Protein AF-A0A2S9ZVZ8-F1 (afdb_monomer)

Nearest PDB structures (foldseek):
  7odn-assembly1_B  TM=7.805E-01  e=6.542E-06  Bos taurus
  5s52-assembly1_D  TM=6.678E-01  e=4.254E-06  Bos taurus
  2bto-assembly1_A  TM=7.951E-01  e=3.894E-05  Prosthecobacter dejongeii
  5itz-assembly1_B  TM=7.630E-01  e=1.253E-04  Bos taurus
  8va2-assembly1_h  TM=7.580E-01  e=1.147E-03  Homo sapiens

Sequence (437 aa):
MDRHALEAVLVCRADGQDATYDETLDVVLAGPGKTPRQALEAIPASEWSTSASPHAHRTAAHSYRTHAVKGYSPFGSGETGEFATFRQGREVWDEDVELREAVEDDLRLFAERADHSEGFILTSPTSTAFSGLSSSFLTHTVRDDFPKLPVWYTGILTNARGWKRADTAQRSKAQRVLNEALALVEMEEYASIYLPVQPVRGWDEKREEGWRKYLRDDVDRCDSYKTVLTMHLQSAGSELREPNALSEIPTLLNYRTTTRIASLSGVAPLFTEPWLRRRTEEGESEEGWRERVRGLEKGWSAWEEDQEEERDEAVRSQFDTASRPYPTRDTPSSADSTSTNRKLLDEFLRSMSSLCGNRSSDGSRCQTRTLSSPALRYPSSAVCTLRPASRSSSHQHLCRNCRPPLLPPPSSSATTLPRRSGLPQWTSPSSRPVYRS

pLDDT: mean 70.04, std 23.08, range [23.42, 98.12]

Solvent-accessible surface area (backbone atoms only — not comparable to full-atom values): 27114 Å² total; per-residue (Å²): 136,85,75,69,36,40,38,41,31,40,38,25,31,50,85,98,47,90,55,58,50,62,36,39,40,36,41,31,53,16,46,88,96,40,54,55,72,62,38,62,78,69,62,73,71,52,58,72,51,67,81,65,46,95,75,59,60,92,81,67,79,65,55,75,46,77,46,53,47,74,87,33,39,61,62,87,68,84,60,85,55,44,42,48,41,27,65,58,16,33,49,50,54,73,68,37,56,68,61,44,52,55,52,52,52,52,51,50,53,50,54,73,71,30,79,36,76,57,24,36,46,34,37,31,34,18,27,28,7,50,21,18,29,50,46,44,45,44,56,69,45,48,42,65,78,42,68,82,50,33,31,41,33,37,32,38,39,67,56,89,82,48,70,79,54,95,78,67,52,70,64,63,54,53,47,24,50,49,17,35,52,54,31,51,56,53,38,46,73,72,30,52,31,25,33,69,43,71,63,81,80,44,88,44,87,85,56,84,53,86,66,56,67,33,52,65,91,87,55,56,68,69,58,52,50,48,53,54,49,35,53,50,46,34,60,51,43,55,58,47,52,39,84,65,28,52,55,48,50,47,49,69,77,27,72,80,73,79,57,34,71,50,81,90,82,83,84,79,93,58,71,45,50,74,78,57,42,52,49,70,75,69,68,53,51,73,65,62,51,54,51,48,50,51,48,49,52,50,50,49,54,50,51,49,52,52,56,48,51,52,48,52,49,52,52,51,51,54,52,57,62,71,64,53,75,73,74,82,74,78,80,77,79,92,79,86,92,80,65,73,70,56,56,58,50,52,52,53,54,53,59,61,63,70,75,74,75,89,85,82,90,88,82,90,82,91,80,89,83,83,89,84,89,87,78,97,69,84,79,76,80,85,80,81,81,84,72,94,73,81,90,77,92,76,90,80,83,86,84,84,89,84,85,82,85,87,78,83,82,85,81,88,76,89,78,90,79,82,89,82,88,86,84,80,86,84,82,82,84,85,84,80,88,81,87,79,134

Organism: Rhodotorula toruloides (NCBI:txid5286)

Radius of gyration: 31.48 Å; Cα contacts (8 Å, |Δi|>4): 449; chains: 1; bounding box: 109×93×78 Å

Mean predicted aligned error: 17.09 Å

InterPro domains:
  IPR029209 DML1/Misato, tubulin domain [PF14881] (82-211)
  IPR036525 Tubulin/FtsZ, GTPase domain superfamily [G3DSA:3.40.50.1440] (56-249)
  IPR036525 Tubulin/FtsZ, GTPase domain superfamily [SSF52490] (76-198)
  IPR049942 DML1/Misato [PTHR13391] (59-359)

Secondary structure (DSSP, 8-state):
----EEEEEEEEE-TT-S-EEEEEEEEEEPPTT--HHHHHTT----SS-GGG-TTS-TTS---EEEEEE-S-BPTTS-STTBS--HHHHHHHHHH-HHHHHHHHHHHHHHHHH-SEEEEEEEEEETTSTHHHHHHHHIIIIIHHH-TTS-EEEEEE---SSS---TT--HHHHHHHHHHHHHHHHHHHHH-SEEEEEPPPS---TTS--TTGGGS-TTS-HHHHHHHHHHHHHHHHHHHHTSTTHHHHHHHHHTTTSS--B-----------HHHHHHHHHS---HHHHHHHHHHHHHHHHHHHHHHHHHHHHHHHHHHHHHTS-------------SSHHHHHHHHHHHHHHTSS--------------------------------PPP-----------PPPPPPPPPP---PPPP---PPPPPPPP-------

Structure (mmCIF, N/CA/C/O backbone):
data_AF-A0A2S9ZVZ8-F1
#
_entry.id   AF-A0A2S9ZVZ8-F1
#
loop_
_atom_site.group_PDB
_atom_site.id
_atom_site.type_symbol
_atom_site.label_atom_id
_atom_site.label_alt_id
_atom_site.label_comp_id
_atom_site.label_asym_id
_atom_site.label_entity_id
_atom_site.label_seq_id
_atom_site.pdbx_PDB_ins_code
_atom_site.Cartn_x
_atom_site.Cartn_y
_atom_site.Cartn_z
_atom_site.occupancy
_atom_site.B_iso_or_equiv
_atom_site.auth_seq_id
_atom_site.auth_comp_id
_atom_site.auth_asym_id
_atom_site.auth_atom_id
_atom_site.pdbx_PDB_model_num
ATOM 1 N N . MET A 1 1 ? 3.864 3.530 -14.533 1.00 44.31 1 MET A N 1
ATOM 2 C CA . MET A 1 1 ? 4.335 4.352 -13.388 1.00 44.31 1 MET A CA 1
ATOM 3 C C . MET A 1 1 ? 4.565 3.474 -12.169 1.00 44.31 1 MET A C 1
ATOM 5 O O . MET A 1 1 ? 3.822 2.514 -12.012 1.00 44.31 1 MET A O 1
ATOM 9 N N . ASP A 1 2 ? 5.595 3.728 -11.365 1.00 61.06 2 ASP A N 1
ATOM 10 C CA . ASP A 1 2 ? 5.759 3.071 -10.061 1.00 61.06 2 ASP A CA 1
ATOM 11 C C . ASP A 1 2 ? 5.053 3.943 -9.022 1.00 61.06 2 ASP A C 1
ATOM 13 O O . ASP A 1 2 ? 5.367 5.126 -8.885 1.00 61.06 2 ASP A O 1
ATOM 17 N N . ARG A 1 3 ? 4.031 3.396 -8.357 1.00 66.88 3 ARG A N 1
ATOM 18 C CA . ARG A 1 3 ? 3.259 4.148 -7.366 1.00 66.88 3 ARG A CA 1
ATOM 19 C C . ARG A 1 3 ? 4.099 4.251 -6.092 1.00 66.88 3 ARG A C 1
ATOM 21 O O . ARG A 1 3 ? 4.237 3.293 -5.338 1.00 66.88 3 ARG A O 1
ATOM 28 N N . HIS A 1 4 ? 4.713 5.411 -5.888 1.00 81.19 4 HIS A N 1
ATOM 29 C CA . HIS A 1 4 ? 5.420 5.767 -4.659 1.00 81.19 4 HIS A CA 1
ATOM 30 C C . HIS A 1 4 ? 4.422 6.377 -3.672 1.00 81.19 4 HIS A C 1
ATOM 32 O O . HIS A 1 4 ? 4.419 7.588 -3.454 1.00 81.19 4 HIS A O 1
ATOM 38 N N . ALA A 1 5 ? 3.527 5.533 -3.159 1.00 90.56 5 ALA A N 1
ATOM 39 C CA . ALA A 1 5 ? 2.471 5.932 -2.243 1.00 90.56 5 ALA A CA 1
ATOM 40 C C . ALA A 1 5 ? 2.221 4.852 -1.191 1.00 90.56 5 ALA A C 1
ATOM 42 O O . ALA A 1 5 ? 2.370 3.661 -1.473 1.00 90.56 5 ALA A O 1
ATOM 43 N N . LEU A 1 6 ? 1.806 5.283 -0.006 1.00 94.25 6 LEU A N 1
ATOM 44 C CA . LEU A 1 6 ? 1.031 4.462 0.913 1.00 94.25 6 LEU A CA 1
ATOM 45 C C . LEU A 1 6 ? -0.444 4.700 0.599 1.00 94.25 6 LEU A C 1
ATOM 47 O O . LEU A 1 6 ? -0.888 5.840 0.580 1.00 94.25 6 LEU A O 1
ATOM 51 N N . GLU A 1 7 ? -1.180 3.628 0.380 1.00 93.62 7 GLU A N 1
ATOM 52 C CA . GLU A 1 7 ? -2.627 3.638 0.240 1.00 93.62 7 GLU A CA 1
ATOM 53 C C . GLU A 1 7 ? -3.257 2.911 1.427 1.00 93.62 7 GLU A C 1
ATOM 55 O O . GLU A 1 7 ? -2.818 1.818 1.799 1.00 93.62 7 GLU A O 1
ATOM 60 N N . ALA A 1 8 ? -4.304 3.506 1.987 1.00 95.38 8 ALA A N 1
ATOM 61 C CA . ALA A 1 8 ? -5.139 2.939 3.025 1.00 95.38 8 ALA A CA 1
ATOM 62 C C . ALA A 1 8 ? -6.606 2.994 2.591 1.00 95.38 8 ALA A C 1
ATOM 64 O O . ALA A 1 8 ? -7.173 4.069 2.415 1.00 95.38 8 ALA A O 1
ATOM 65 N N . VAL A 1 9 ? -7.225 1.828 2.434 1.00 94.25 9 VAL A N 1
ATOM 66 C CA . VAL A 1 9 ? -8.648 1.697 2.116 1.00 94.25 9 VAL A CA 1
ATOM 67 C C . VAL A 1 9 ? -9.368 1.189 3.357 1.00 94.25 9 VAL A C 1
ATOM 69 O O . VAL A 1 9 ? -9.081 0.086 3.824 1.00 94.25 9 VAL A O 1
ATOM 72 N N . LEU A 1 10 ? -10.286 1.987 3.895 1.00 95.38 10 LEU A N 1
ATOM 73 C CA . LEU A 1 10 ? -11.238 1.547 4.906 1.00 95.38 10 LEU A CA 1
ATOM 74 C C . LEU A 1 10 ? -12.452 0.956 4.185 1.00 95.38 10 LEU A C 1
ATOM 76 O O . LEU A 1 10 ? -13.127 1.653 3.427 1.00 95.38 10 LEU A O 1
ATOM 80 N N . VAL A 1 11 ? -12.709 -0.330 4.417 1.00 94.50 11 VAL A N 1
ATOM 81 C CA . VAL A 1 11 ? -13.893 -1.017 3.895 1.00 94.50 11 VAL A CA 1
ATOM 82 C C . VAL A 1 11 ? -15.011 -0.876 4.920 1.00 94.50 11 VAL A C 1
ATOM 84 O O . VAL A 1 11 ? -14.856 -1.255 6.085 1.00 94.50 11 VAL A O 1
ATOM 87 N N . CYS A 1 12 ? -16.130 -0.319 4.476 1.00 93.94 12 CYS A N 1
ATOM 88 C CA . CYS A 1 12 ? -17.293 -0.003 5.290 1.00 93.94 12 CYS A CA 1
ATOM 89 C C . CYS A 1 12 ? -18.538 -0.702 4.754 1.00 93.94 12 CYS A C 1
ATOM 91 O O . CYS A 1 12 ? -18.609 -1.097 3.589 1.00 93.94 12 CYS A O 1
ATOM 93 N N . ARG A 1 13 ? -19.553 -0.803 5.604 1.00 90.94 13 ARG A N 1
ATOM 94 C CA . ARG A 1 13 ? -20.874 -1.319 5.264 1.00 90.94 13 ARG A CA 1
ATOM 95 C C . ARG A 1 13 ? -21.941 -0.364 5.780 1.00 90.94 13 ARG A C 1
ATOM 97 O O . ARG A 1 13 ? -21.812 0.171 6.880 1.00 90.94 13 ARG A O 1
ATOM 104 N N . ALA A 1 14 ? -22.963 -0.146 4.959 1.00 87.62 14 ALA A N 1
ATOM 105 C CA . ALA A 1 14 ? -24.123 0.654 5.331 1.00 87.62 14 ALA A CA 1
ATOM 106 C C . ALA A 1 14 ? -25.116 -0.198 6.131 1.00 87.62 14 ALA A C 1
ATOM 108 O O . ALA A 1 14 ? -25.304 -1.385 5.838 1.00 87.62 14 ALA A O 1
ATOM 109 N N . ASP A 1 15 ? -25.777 0.402 7.119 1.00 84.94 15 ASP A N 1
ATOM 110 C CA . ASP A 1 15 ? -26.750 -0.317 7.939 1.00 84.94 15 ASP A CA 1
ATOM 111 C C . ASP A 1 15 ? -27.892 -0.907 7.093 1.00 84.94 15 ASP A C 1
ATOM 113 O O . ASP A 1 15 ? -28.582 -0.222 6.335 1.00 84.94 15 ASP A O 1
ATOM 117 N N . GLY A 1 16 ? -28.109 -2.218 7.237 1.00 83.06 16 GLY A N 1
ATOM 118 C CA . GLY A 1 16 ? -29.187 -2.937 6.553 1.00 83.06 16 GLY A CA 1
ATOM 119 C C . GLY A 1 16 ? -28.969 -3.177 5.055 1.00 83.06 16 GLY A C 1
ATOM 120 O O . GLY A 1 16 ? -29.894 -3.651 4.396 1.00 83.06 16 GLY A O 1
ATOM 121 N N . GLN A 1 17 ? -27.779 -2.888 4.519 1.00 78.44 17 GLN A N 1
ATOM 122 C CA . GLN A 1 17 ? -27.396 -3.255 3.157 1.00 78.44 17 GLN A 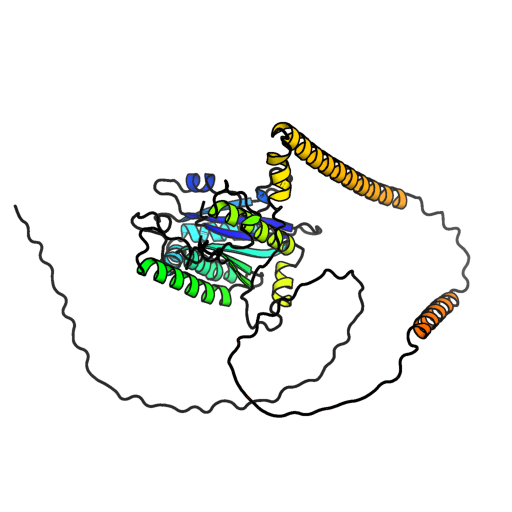CA 1
ATOM 123 C C . GLN A 1 17 ? -26.276 -4.299 3.166 1.00 78.44 17 GLN A C 1
ATOM 125 O O . GLN A 1 17 ? -25.327 -4.214 3.942 1.00 78.44 17 GLN A O 1
ATOM 130 N N . ASP A 1 18 ? -26.362 -5.259 2.246 1.00 80.38 18 ASP A N 1
ATOM 131 C CA . ASP A 1 18 ? -25.275 -6.212 1.976 1.00 80.38 18 ASP A CA 1
ATOM 132 C C . ASP A 1 18 ? -24.153 -5.581 1.127 1.00 80.38 18 ASP A C 1
ATOM 134 O O . ASP A 1 18 ? -23.151 -6.226 0.832 1.00 80.38 18 ASP A O 1
ATOM 138 N N . ALA A 1 19 ? -24.309 -4.315 0.728 1.00 84.69 19 ALA A N 1
ATOM 139 C CA . ALA A 1 19 ? -23.331 -3.588 -0.062 1.00 84.69 19 ALA A CA 1
ATOM 140 C C . ALA A 1 19 ? -22.245 -2.967 0.827 1.00 84.69 19 ALA A C 1
ATOM 142 O O . ALA A 1 19 ? -22.531 -2.243 1.785 1.00 84.69 19 ALA A O 1
ATOM 143 N N . THR A 1 20 ? -20.988 -3.204 0.461 1.00 87.88 20 THR A N 1
ATOM 144 C CA . THR A 1 20 ? -19.834 -2.504 1.027 1.00 87.88 20 THR A CA 1
ATOM 145 C C . THR A 1 20 ? -19.470 -1.280 0.199 1.00 87.88 20 THR A C 1
ATOM 147 O O . THR A 1 20 ? -19.613 -1.283 -1.026 1.00 87.88 20 THR A O 1
ATOM 150 N N . TYR A 1 21 ? -18.928 -0.261 0.853 1.00 89.81 21 TYR A N 1
ATOM 151 C CA . TYR A 1 21 ? -18.321 0.892 0.199 1.00 89.81 21 TYR A CA 1
ATOM 152 C C . TYR A 1 21 ? -16.939 1.173 0.780 1.00 89.81 21 TYR A C 1
ATOM 154 O O . TYR A 1 21 ? -16.620 0.782 1.901 1.00 89.81 21 TYR A O 1
ATOM 162 N N . ASP A 1 22 ? -16.130 1.875 -0.006 1.00 90.62 22 ASP A N 1
ATOM 163 C CA . ASP A 1 22 ? -14.736 2.142 0.319 1.00 90.62 22 ASP A CA 1
ATOM 164 C C . ASP A 1 22 ? -14.524 3.632 0.590 1.00 90.62 22 ASP A C 1
ATOM 166 O O . ASP A 1 22 ? -14.967 4.479 -0.196 1.00 90.62 22 ASP A O 1
ATOM 170 N N . GLU A 1 23 ? -13.761 3.926 1.642 1.00 91.62 23 GLU A N 1
ATOM 171 C CA . GLU A 1 23 ? -13.153 5.233 1.891 1.00 91.62 23 GLU A CA 1
ATOM 172 C C . GLU A 1 23 ? -11.637 5.100 1.724 1.00 91.62 23 GLU A C 1
ATOM 174 O O . GLU A 1 23 ? -11.010 4.212 2.302 1.00 91.62 23 GLU A O 1
ATOM 179 N N . THR A 1 24 ? -11.032 5.928 0.870 1.00 91.44 24 THR A N 1
ATOM 180 C CA . THR A 1 24 ? -9.631 5.749 0.453 1.00 91.44 24 THR A CA 1
ATOM 181 C C . THR A 1 24 ? -8.791 6.956 0.848 1.00 91.44 24 THR A C 1
ATOM 183 O O . THR A 1 24 ? -9.102 8.090 0.482 1.00 91.44 24 THR A O 1
ATOM 186 N N . LEU A 1 25 ? -7.696 6.697 1.561 1.00 92.88 25 LEU A N 1
ATOM 187 C CA . LEU A 1 25 ? -6.676 7.668 1.930 1.00 92.88 25 LEU A CA 1
ATOM 188 C C . LEU A 1 25 ? -5.341 7.294 1.290 1.00 92.88 25 LEU A C 1
ATOM 190 O O . LEU A 1 25 ? -4.833 6.193 1.483 1.00 92.88 25 LEU A O 1
ATOM 194 N N . ASP A 1 26 ? -4.737 8.246 0.591 1.00 92.25 26 ASP A N 1
ATOM 195 C CA . ASP A 1 26 ? -3.416 8.099 -0.009 1.00 92.25 26 ASP A CA 1
ATOM 196 C C . ASP A 1 26 ? -2.407 9.054 0.641 1.00 92.25 26 ASP A C 1
ATOM 198 O O . ASP A 1 26 ? -2.685 10.230 0.861 1.00 92.25 26 ASP A O 1
ATOM 202 N N . VAL A 1 27 ? -1.191 8.576 0.883 1.00 91.94 27 VAL A N 1
ATOM 203 C CA . VAL A 1 27 ? -0.029 9.389 1.255 1.00 91.94 27 VAL A CA 1
ATOM 204 C C . VAL A 1 27 ? 1.021 9.241 0.160 1.00 91.94 27 VAL A C 1
ATOM 206 O O . VAL A 1 27 ? 1.599 8.169 -0.027 1.00 91.94 27 VAL A O 1
ATOM 209 N N . VAL A 1 28 ? 1.277 10.318 -0.580 1.00 91.12 28 VAL A N 1
ATOM 210 C CA . VAL A 1 28 ? 2.176 10.344 -1.746 1.00 91.12 28 VAL A CA 1
ATOM 211 C C . VAL A 1 28 ? 3.381 11.248 -1.523 1.00 91.12 28 VAL A C 1
ATOM 213 O O . VAL A 1 28 ? 3.389 12.077 -0.622 1.00 91.12 28 VAL A O 1
ATOM 216 N N . LEU A 1 29 ? 4.415 11.140 -2.357 1.00 87.00 29 LEU A N 1
ATOM 217 C CA . LEU A 1 29 ? 5.485 12.144 -2.372 1.00 87.00 29 LEU A CA 1
ATOM 218 C C . LEU A 1 29 ? 5.015 13.421 -3.079 1.00 87.00 29 LEU A C 1
ATOM 220 O O . LEU A 1 29 ? 4.495 13.360 -4.196 1.00 87.00 29 LEU A O 1
ATOM 224 N N . ALA A 1 30 ? 5.265 14.586 -2.479 1.00 82.19 30 ALA A N 1
ATOM 225 C CA . ALA A 1 30 ? 5.163 15.851 -3.194 1.00 82.19 30 ALA A CA 1
ATOM 226 C C . ALA A 1 30 ? 6.268 15.894 -4.262 1.00 82.19 30 ALA A C 1
ATOM 228 O O . ALA A 1 30 ? 7.454 15.853 -3.937 1.00 82.19 30 ALA A O 1
ATOM 229 N N . GLY A 1 31 ? 5.899 15.944 -5.545 1.00 71.12 31 GLY A N 1
ATOM 230 C CA . GLY A 1 31 ? 6.890 16.037 -6.621 1.00 71.12 31 GLY A CA 1
ATOM 231 C C . GLY A 1 31 ? 7.805 17.266 -6.459 1.00 71.12 31 GLY A C 1
ATOM 232 O O . GLY A 1 31 ? 7.378 18.272 -5.888 1.00 71.12 31 GLY A O 1
ATOM 233 N N . PRO A 1 32 ? 9.046 17.232 -6.975 1.00 62.44 32 PRO A N 1
ATOM 234 C CA . PRO A 1 32 ? 9.976 18.351 -6.846 1.00 62.44 32 PRO A CA 1
ATOM 235 C C . PRO A 1 32 ? 9.372 19.625 -7.454 1.00 62.44 32 PRO A C 1
ATOM 237 O O . PRO A 1 32 ? 8.936 19.637 -8.605 1.00 62.44 32 PRO A O 1
ATOM 240 N N . GLY A 1 33 ? 9.291 20.690 -6.650 1.00 61.44 33 GLY A N 1
ATOM 241 C CA . GLY A 1 33 ? 8.695 21.973 -7.044 1.00 61.44 33 GLY A CA 1
ATOM 242 C C . GLY A 1 33 ? 7.171 21.965 -7.216 1.00 61.44 33 GLY A C 1
ATOM 243 O O . GLY A 1 33 ? 6.599 23.002 -7.552 1.00 61.44 33 GLY A O 1
ATOM 244 N N . LYS A 1 34 ? 6.499 20.833 -6.976 1.00 64.19 34 LYS A N 1
ATOM 245 C CA . LYS A 1 34 ? 5.042 20.739 -7.028 1.00 64.19 34 LYS A CA 1
ATOM 246 C C . LYS A 1 34 ? 4.456 21.079 -5.671 1.00 64.19 34 LYS A C 1
ATOM 248 O O . LYS A 1 34 ? 4.911 20.600 -4.633 1.00 64.19 34 LYS A O 1
ATOM 253 N N . THR A 1 35 ? 3.405 21.891 -5.679 1.00 64.25 35 THR A N 1
ATOM 254 C CA . THR A 1 35 ? 2.584 22.038 -4.475 1.00 64.25 35 THR A CA 1
ATOM 255 C C . THR A 1 35 ? 1.896 20.700 -4.178 1.00 64.25 35 THR A C 1
ATOM 257 O O . THR A 1 35 ? 1.621 19.953 -5.120 1.00 64.25 35 THR A O 1
ATOM 260 N N . PRO A 1 36 ? 1.575 20.387 -2.908 1.00 62.94 36 PRO A N 1
ATOM 261 C CA . PRO A 1 36 ? 0.840 19.176 -2.543 1.00 62.94 36 PRO A CA 1
ATOM 262 C C . PRO A 1 36 ? -0.361 18.908 -3.457 1.00 62.94 36 PRO A C 1
ATOM 264 O O . PRO A 1 36 ? -0.508 17.798 -3.949 1.00 62.94 36 PRO A O 1
ATOM 267 N N . ARG A 1 37 ? -1.122 19.957 -3.811 1.00 60.56 37 ARG A N 1
ATOM 268 C CA . ARG A 1 37 ? -2.266 19.895 -4.740 1.00 60.56 37 ARG A CA 1
ATOM 269 C C . ARG A 1 37 ? -1.926 19.330 -6.124 1.00 60.56 37 ARG A C 1
ATOM 271 O O . ARG A 1 37 ? -2.695 18.545 -6.655 1.00 60.56 37 ARG A O 1
ATOM 278 N N . GLN A 1 38 ? -0.775 19.683 -6.694 1.00 56.94 38 GLN A N 1
ATOM 279 C CA . GLN A 1 38 ? -0.351 19.205 -8.018 1.00 56.94 38 GLN A CA 1
ATOM 280 C C . GLN A 1 38 ? 0.151 17.755 -8.007 1.00 56.94 38 GLN A C 1
ATOM 282 O O . GLN A 1 38 ? 0.214 17.119 -9.058 1.00 56.94 38 GLN A O 1
ATOM 287 N N . ALA A 1 39 ? 0.558 17.233 -6.846 1.00 58.62 39 ALA A N 1
ATOM 288 C CA . ALA A 1 39 ? 0.868 15.814 -6.701 1.00 58.62 39 ALA A CA 1
ATOM 289 C C . ALA A 1 39 ? -0.415 14.961 -6.707 1.00 58.62 39 ALA A C 1
ATOM 291 O O . ALA A 1 39 ? -0.381 13.844 -7.214 1.00 58.62 39 ALA A O 1
ATOM 292 N N . LEU A 1 40 ? -1.539 15.517 -6.228 1.00 57.47 40 LEU A N 1
ATOM 293 C CA . LEU A 1 40 ? -2.836 14.831 -6.158 1.00 57.47 40 LEU A CA 1
ATOM 294 C C . LEU A 1 40 ? -3.436 14.549 -7.541 1.00 57.47 40 LEU A C 1
ATOM 296 O O . LEU A 1 40 ? -4.011 13.492 -7.761 1.00 57.47 40 LEU A O 1
ATOM 300 N N . GLU A 1 41 ? -3.263 15.464 -8.495 1.00 52.50 41 GLU A N 1
ATOM 301 C CA . GLU A 1 41 ? -3.850 15.350 -9.842 1.00 52.50 41 GLU A CA 1
ATOM 302 C C . GLU A 1 41 ? -3.195 14.264 -10.719 1.00 52.50 41 GLU A C 1
ATOM 304 O O . GLU A 1 41 ? -3.705 13.943 -11.790 1.00 52.50 41 GLU A O 1
ATOM 309 N N . ALA A 1 42 ? -2.057 13.703 -10.296 1.00 52.03 42 ALA A N 1
ATOM 310 C CA . ALA A 1 42 ? -1.253 12.779 -11.101 1.00 52.03 42 ALA A CA 1
ATOM 311 C C . ALA A 1 42 ? -1.360 11.307 -10.670 1.00 52.03 42 ALA A C 1
ATOM 313 O O . ALA A 1 42 ? -0.650 10.463 -11.225 1.00 52.03 42 ALA A O 1
ATOM 314 N N . ILE A 1 43 ? -2.190 10.987 -9.674 1.00 54.59 43 ILE A N 1
ATOM 315 C CA . ILE A 1 43 ? -2.277 9.630 -9.133 1.00 54.59 43 ILE A CA 1
ATOM 316 C C . ILE A 1 43 ? -3.252 8.831 -10.004 1.00 54.59 43 ILE A C 1
ATOM 318 O O . ILE A 1 43 ? -4.426 9.194 -10.091 1.00 54.59 43 ILE A O 1
ATOM 322 N N . PRO A 1 44 ? -2.795 7.770 -10.695 1.00 56.44 44 PRO A N 1
ATOM 323 C CA . PRO A 1 44 ? -3.711 6.889 -11.398 1.00 56.44 44 PRO A CA 1
ATOM 324 C C . PRO A 1 44 ? -4.657 6.228 -10.394 1.00 56.44 44 PRO A C 1
ATOM 326 O O . PRO A 1 44 ? -4.284 5.997 -9.244 1.00 56.44 44 PRO A O 1
ATOM 329 N N . ALA A 1 45 ? -5.855 5.895 -10.871 1.00 56.72 45 ALA A N 1
ATOM 330 C CA . ALA A 1 45 ? -6.811 5.041 -10.184 1.00 56.72 45 ALA A CA 1
ATOM 331 C C . ALA A 1 45 ? -6.119 3.927 -9.391 1.00 56.72 45 ALA A C 1
ATOM 333 O O . ALA A 1 45 ? -5.268 3.211 -9.927 1.00 56.72 45 ALA A O 1
ATOM 334 N N . SER A 1 46 ? -6.479 3.802 -8.118 1.00 63.28 46 SER A N 1
ATOM 335 C CA . SER A 1 46 ? -5.957 2.742 -7.270 1.00 63.28 46 SER A CA 1
ATOM 336 C C . SER A 1 46 ? -6.257 1.360 -7.851 1.00 63.28 46 SER A C 1
ATOM 338 O O . SER A 1 46 ? -7.324 1.117 -8.409 1.00 63.28 46 SER A O 1
ATOM 340 N N . GLU A 1 47 ? -5.309 0.439 -7.680 1.00 63.03 47 GLU A N 1
ATOM 341 C CA . GLU A 1 47 ? -5.483 -0.965 -8.060 1.00 63.03 47 GLU A CA 1
ATOM 342 C C . GLU A 1 47 ? -6.520 -1.670 -7.180 1.00 63.03 47 GLU A C 1
ATOM 344 O O . GLU A 1 47 ? -7.082 -2.679 -7.587 1.00 63.03 47 GLU A O 1
ATOM 349 N N . TRP A 1 48 ? -6.798 -1.138 -5.991 1.00 62.34 48 TRP A N 1
ATOM 350 C CA . TRP A 1 48 ? -7.833 -1.650 -5.105 1.00 62.34 48 TRP A CA 1
ATOM 351 C C . TRP A 1 48 ? -9.146 -0.909 -5.280 1.00 62.34 48 TRP A C 1
ATOM 353 O O . TRP A 1 48 ? -10.192 -1.539 -5.189 1.00 62.34 48 TRP A O 1
ATOM 363 N N . SER A 1 49 ? -9.121 0.400 -5.517 1.00 59.62 49 SER A N 1
ATOM 364 C CA . SER A 1 49 ? -10.327 1.217 -5.449 1.00 59.62 49 SER A CA 1
ATOM 365 C C . SER A 1 49 ? -11.230 1.013 -6.667 1.00 59.62 49 SER A C 1
ATOM 367 O O . SER A 1 49 ? -10.840 1.248 -7.811 1.00 59.62 49 SER A O 1
ATOM 369 N N . THR A 1 50 ? -12.484 0.645 -6.414 1.00 54.62 50 THR A N 1
ATOM 370 C CA . THR A 1 50 ? -13.558 0.632 -7.422 1.00 54.62 50 THR A CA 1
ATOM 371 C C . THR A 1 50 ? -14.006 2.047 -7.811 1.00 54.62 50 THR A C 1
ATOM 373 O O . THR A 1 50 ? -14.707 2.214 -8.810 1.00 54.62 50 THR A O 1
ATOM 376 N N . SER A 1 51 ? -13.552 3.075 -7.078 1.00 47.03 51 SER A N 1
ATOM 377 C CA . SER A 1 51 ? -13.918 4.489 -7.273 1.00 47.03 51 SER A CA 1
ATOM 378 C C . SER A 1 51 ? -13.538 5.061 -8.641 1.00 47.03 51 SER A C 1
ATOM 380 O O . SER A 1 51 ? -14.097 6.068 -9.067 1.00 47.03 51 SER A O 1
ATOM 382 N N . ALA A 1 52 ? -12.613 4.419 -9.356 1.00 45.81 52 ALA A N 1
ATOM 383 C CA . ALA A 1 52 ? -12.225 4.835 -10.696 1.00 45.81 52 ALA A CA 1
ATOM 384 C C . ALA A 1 52 ? -13.126 4.285 -11.807 1.00 45.81 52 ALA A C 1
ATOM 386 O O . ALA A 1 52 ? -12.909 4.614 -12.976 1.00 45.81 52 ALA A O 1
ATOM 387 N N . SER A 1 53 ? -14.118 3.451 -11.479 1.00 47.31 53 SER A N 1
ATOM 388 C CA . SER A 1 53 ? -15.084 3.013 -12.477 1.00 47.31 53 SER A CA 1
ATOM 389 C C . SER A 1 53 ? -15.939 4.211 -12.911 1.00 47.31 53 SER A C 1
ATOM 391 O O . SER A 1 53 ? -16.642 4.788 -12.078 1.00 47.31 53 SER A O 1
ATOM 393 N N . PRO A 1 54 ? -15.954 4.587 -14.205 1.00 44.25 54 PRO A N 1
ATOM 394 C CA . PRO A 1 54 ? -16.803 5.666 -14.718 1.00 44.25 54 PRO A CA 1
ATOM 395 C C . PRO A 1 54 ? -18.311 5.370 -14.588 1.00 44.25 54 PRO A C 1
ATOM 397 O O . PRO A 1 54 ? -19.135 6.212 -14.947 1.00 44.25 54 PRO A O 1
ATOM 400 N N . HIS A 1 55 ? -18.680 4.185 -14.092 1.00 41.69 55 HIS A N 1
ATOM 401 C CA . HIS A 1 55 ? -20.054 3.754 -13.833 1.00 41.69 55 HIS A CA 1
ATOM 402 C C . HIS A 1 55 ? -20.378 3.611 -12.341 1.00 41.69 55 HIS A C 1
ATOM 404 O O . HIS A 1 55 ? -21.472 3.165 -12.004 1.00 41.69 55 HIS A O 1
ATOM 410 N N . ALA A 1 56 ? -19.476 4.012 -11.434 1.00 43.72 56 ALA A N 1
ATOM 411 C CA . ALA A 1 56 ? -19.814 4.107 -10.019 1.00 43.72 56 ALA A CA 1
ATOM 412 C C . ALA A 1 56 ? -20.999 5.077 -9.850 1.00 43.72 56 ALA A C 1
ATOM 414 O O . ALA A 1 56 ? -20.943 6.240 -10.262 1.00 43.72 56 ALA A O 1
ATOM 415 N N . HIS A 1 57 ? -22.105 4.566 -9.304 1.00 40.66 57 HIS A N 1
ATOM 416 C CA . HIS A 1 57 ? -23.344 5.313 -9.126 1.00 40.66 57 HIS A CA 1
ATOM 417 C C . HIS A 1 57 ? -23.070 6.639 -8.406 1.00 40.66 57 HIS A C 1
ATOM 419 O O . HIS A 1 57 ? -22.549 6.672 -7.294 1.00 40.66 57 HIS A O 1
ATOM 425 N N . ARG A 1 58 ? -23.490 7.740 -9.037 1.00 41.72 58 ARG A N 1
ATOM 426 C CA . ARG A 1 58 ? -23.277 9.144 -8.630 1.00 41.72 58 ARG A CA 1
ATOM 427 C C . ARG A 1 58 ? -23.795 9.510 -7.225 1.00 41.72 58 ARG A C 1
ATOM 429 O O . ARG A 1 58 ? -23.657 10.655 -6.807 1.00 41.72 58 ARG A O 1
ATOM 436 N N . THR A 1 59 ? -24.441 8.573 -6.539 1.00 45.72 59 THR A N 1
ATOM 437 C CA . THR A 1 59 ? -25.072 8.724 -5.225 1.00 45.72 59 THR A CA 1
ATOM 438 C C . THR A 1 59 ? -24.211 8.215 -4.069 1.00 45.72 59 THR A C 1
ATOM 440 O O . THR A 1 59 ? -24.430 8.660 -2.947 1.00 45.72 59 THR A O 1
ATOM 443 N N . ALA A 1 60 ? -23.217 7.355 -4.315 1.00 50.38 60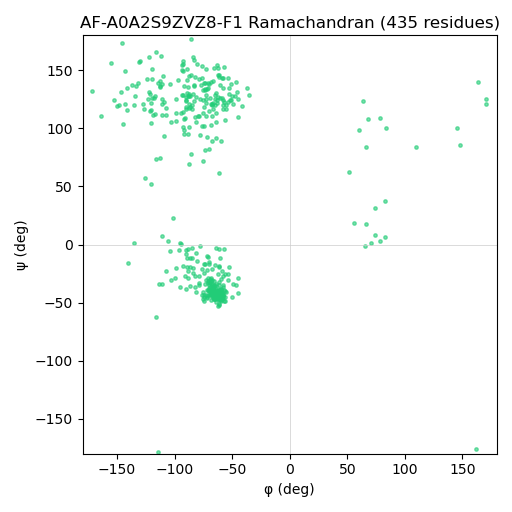 ALA A N 1
ATOM 444 C CA . ALA A 1 60 ? -22.216 6.995 -3.313 1.00 50.38 60 ALA A CA 1
ATOM 445 C C . ALA A 1 60 ? -21.027 7.953 -3.457 1.00 50.38 60 ALA A C 1
ATOM 447 O O . ALA A 1 60 ? -20.163 7.790 -4.317 1.00 50.38 60 ALA A O 1
ATOM 448 N N . ALA A 1 61 ? -21.021 9.022 -2.663 1.00 52.94 61 ALA A N 1
ATOM 449 C CA . ALA A 1 61 ? -19.914 9.966 -2.618 1.00 52.94 61 ALA A CA 1
ATOM 450 C C . ALA A 1 61 ? -18.696 9.301 -1.956 1.00 52.94 61 ALA A C 1
ATOM 452 O O . ALA A 1 61 ? -18.466 9.489 -0.768 1.00 52.94 61 ALA A O 1
ATOM 453 N N . HIS A 1 62 ? -17.931 8.514 -2.718 1.00 63.94 62 HIS A N 1
ATOM 454 C CA . HIS A 1 62 ? -16.642 7.989 -2.270 1.00 63.94 62 HIS A CA 1
ATOM 455 C C . HIS A 1 62 ? -15.750 9.155 -1.845 1.00 63.94 62 HIS A C 1
ATOM 457 O O . HIS A 1 62 ? -15.467 10.048 -2.654 1.00 63.94 62 HIS A O 1
ATOM 463 N N . SER A 1 63 ? -15.319 9.178 -0.584 1.00 76.56 63 SER A N 1
ATOM 464 C CA . SER A 1 63 ? -14.435 10.225 -0.107 1.00 76.56 63 SER A CA 1
ATOM 465 C C . SER A 1 63 ? -12.988 9.768 -0.263 1.00 76.56 63 SER A C 1
ATOM 467 O O . SER A 1 63 ? -12.439 8.950 0.468 1.00 76.56 63 SER A O 1
ATOM 469 N N . TYR A 1 64 ? -12.376 10.281 -1.325 1.00 82.44 64 TYR A N 1
ATOM 470 C CA . TYR A 1 64 ? -10.960 10.109 -1.595 1.00 82.44 64 TYR A CA 1
ATOM 471 C C . TYR A 1 64 ? -10.191 11.260 -0.945 1.00 82.44 64 TYR A C 1
ATOM 473 O O . TYR A 1 64 ? -10.481 12.439 -1.188 1.00 82.44 64 TYR A O 1
ATOM 481 N N . ARG A 1 65 ? -9.221 10.924 -0.095 1.00 88.00 65 ARG A N 1
ATOM 482 C CA . ARG A 1 65 ? -8.330 11.883 0.564 1.00 88.00 65 ARG A CA 1
ATOM 483 C C . ARG A 1 65 ? -6.897 11.597 0.180 1.00 88.00 65 ARG A C 1
ATOM 485 O O . ARG A 1 65 ? -6.488 10.446 0.062 1.00 88.00 65 ARG A O 1
ATOM 492 N N . THR A 1 66 ? -6.116 12.653 -0.002 1.00 88.62 66 THR A N 1
ATOM 493 C CA . THR A 1 66 ? -4.707 12.493 -0.331 1.00 88.62 66 THR A CA 1
ATOM 494 C C . THR A 1 66 ? -3.851 13.516 0.377 1.00 88.62 66 THR A C 1
ATOM 496 O O . THR A 1 66 ? -4.129 14.715 0.348 1.00 88.62 66 THR A O 1
ATOM 499 N N . HIS A 1 67 ? -2.755 13.020 0.929 1.00 91.31 67 HIS A N 1
ATOM 500 C CA . HIS A 1 67 ? -1.750 13.771 1.652 1.00 91.31 67 HIS A CA 1
ATOM 501 C C . HIS A 1 67 ? -0.401 13.635 0.960 1.00 91.31 67 HIS A C 1
ATOM 503 O O . HIS A 1 67 ? -0.123 12.633 0.301 1.00 91.31 67 HIS A O 1
ATOM 509 N N . ALA A 1 68 ? 0.445 14.656 1.084 1.00 90.25 68 ALA A N 1
ATOM 510 C CA . ALA A 1 68 ? 1.736 14.683 0.411 1.00 90.25 68 ALA A CA 1
ATOM 511 C C . ALA A 1 68 ? 2.885 14.859 1.408 1.00 90.25 68 ALA A C 1
ATOM 513 O O . ALA A 1 68 ? 2.937 15.851 2.133 1.00 90.25 68 ALA A O 1
ATOM 514 N N . VAL A 1 69 ? 3.843 13.937 1.370 1.00 91.31 69 VAL A N 1
ATOM 515 C CA . VAL A 1 69 ? 5.120 14.017 2.082 1.00 91.31 69 VAL A CA 1
ATOM 516 C C . VAL A 1 69 ? 6.004 15.052 1.391 1.00 91.31 69 VAL A C 1
ATOM 518 O O . VAL A 1 69 ? 6.302 14.937 0.197 1.00 91.31 69 VAL A O 1
ATOM 521 N N . LYS A 1 70 ? 6.424 16.076 2.135 1.00 90.19 70 LYS A N 1
ATOM 522 C CA . LYS A 1 70 ? 7.215 17.202 1.617 1.00 90.19 70 LYS A CA 1
ATOM 523 C C . LYS A 1 70 ? 8.716 16.905 1.705 1.00 90.19 70 LYS A C 1
ATOM 525 O O . LYS A 1 70 ? 9.171 16.221 2.611 1.00 90.19 70 LYS A O 1
ATOM 530 N N . GLY A 1 71 ? 9.500 17.482 0.794 1.00 87.62 71 GLY A N 1
ATOM 531 C CA . GLY A 1 71 ? 10.963 17.548 0.929 1.00 87.62 71 GLY A CA 1
ATOM 532 C C . GLY A 1 71 ? 11.745 16.309 0.489 1.00 87.62 71 GLY A C 1
ATOM 533 O O . GLY A 1 71 ? 12.963 16.293 0.650 1.00 87.62 71 GLY A O 1
ATOM 534 N N . TYR A 1 72 ? 11.085 15.312 -0.104 1.00 89.56 72 TYR A N 1
ATOM 535 C CA . TYR A 1 72 ? 11.748 14.107 -0.595 1.00 89.56 72 TYR A CA 1
ATOM 536 C C . TYR A 1 72 ? 11.487 13.863 -2.072 1.00 89.56 72 TYR A C 1
ATOM 538 O O . TYR A 1 72 ? 10.379 14.057 -2.572 1.00 89.56 72 TYR A O 1
ATOM 546 N N . SER A 1 73 ? 12.514 13.375 -2.760 1.00 85.94 73 SER A N 1
ATOM 547 C CA . SER A 1 73 ? 12.392 12.915 -4.138 1.00 85.94 73 SER A CA 1
ATOM 548 C C . SER A 1 73 ? 12.098 11.409 -4.191 1.00 85.94 73 SER A C 1
ATOM 550 O O . SER A 1 73 ? 12.439 10.668 -3.256 1.00 85.94 73 SER A O 1
ATOM 552 N N . PRO A 1 74 ? 11.467 10.916 -5.274 1.00 82.69 74 PRO A N 1
ATOM 553 C CA . PRO A 1 74 ? 11.264 9.487 -5.474 1.00 82.69 74 PRO A CA 1
ATOM 554 C C . PRO A 1 74 ? 12.573 8.710 -5.383 1.00 82.69 74 PRO A C 1
ATOM 556 O O . PRO A 1 74 ? 13.623 9.166 -5.838 1.00 82.69 74 PRO A O 1
ATOM 559 N N . PHE A 1 75 ? 12.514 7.512 -4.805 1.00 78.00 75 PHE A N 1
ATOM 560 C CA . PHE A 1 75 ? 13.703 6.683 -4.679 1.00 78.00 75 PHE A CA 1
ATOM 561 C C . PHE A 1 75 ? 14.255 6.305 -6.052 1.00 78.00 75 PHE A C 1
ATOM 563 O O . PHE A 1 75 ? 13.559 5.736 -6.893 1.00 78.00 75 PHE A O 1
ATOM 570 N N . GLY A 1 76 ? 15.537 6.582 -6.260 1.00 72.56 76 GLY A N 1
ATOM 571 C CA . GLY A 1 76 ? 16.155 6.438 -7.559 1.00 72.56 76 GLY A CA 1
ATOM 572 C C . GLY A 1 76 ? 15.768 7.520 -8.567 1.00 72.56 76 GLY A C 1
ATOM 573 O O . GLY A 1 76 ? 15.758 7.248 -9.765 1.00 72.56 76 GLY A O 1
ATOM 574 N N . SER A 1 77 ? 15.502 8.740 -8.115 1.00 73.69 77 SER A N 1
ATOM 575 C CA . SER A 1 77 ? 15.508 9.939 -8.960 1.00 73.69 77 SER A CA 1
ATOM 576 C C . SER A 1 77 ? 16.937 10.377 -9.319 1.00 73.69 77 SER A C 1
ATOM 578 O O . SER A 1 77 ? 17.151 10.975 -10.368 1.00 73.69 77 SER A O 1
ATOM 580 N N . GLY A 1 78 ? 17.940 10.021 -8.502 1.00 71.44 78 GLY A N 1
ATOM 581 C CA . GLY A 1 78 ? 19.298 10.567 -8.602 1.00 71.44 78 GLY A CA 1
ATOM 582 C C . GLY A 1 78 ? 19.440 11.971 -7.999 1.00 71.44 78 GLY A C 1
ATOM 583 O O . GLY A 1 78 ? 20.524 12.550 -8.057 1.00 71.44 78 GLY A O 1
ATOM 584 N N . GLU A 1 79 ? 18.371 12.513 -7.414 1.00 78.75 79 GLU A N 1
ATOM 585 C CA . GLU A 1 79 ? 18.374 13.800 -6.723 1.00 78.75 79 GLU A CA 1
ATOM 586 C C . GLU A 1 79 ? 18.863 13.644 -5.274 1.00 78.75 79 GLU A C 1
ATOM 588 O O . GLU A 1 79 ? 18.865 12.559 -4.691 1.00 78.75 79 GLU A O 1
ATOM 593 N N . THR A 1 80 ? 19.276 14.745 -4.649 1.00 77.50 80 THR A N 1
ATOM 594 C CA . THR A 1 80 ? 19.571 14.750 -3.210 1.00 77.50 80 THR A CA 1
ATOM 595 C C . THR A 1 80 ? 18.281 14.577 -2.407 1.00 77.50 80 THR A C 1
ATOM 597 O O . THR A 1 80 ? 17.276 15.198 -2.741 1.00 77.50 80 THR A O 1
ATOM 600 N N . GLY A 1 81 ? 18.308 13.788 -1.327 1.00 82.56 81 GLY A N 1
ATOM 601 C CA . GLY A 1 81 ? 17.132 13.610 -0.461 1.00 82.56 81 GLY A CA 1
ATOM 602 C C . GLY A 1 81 ? 16.123 12.576 -0.971 1.00 82.56 81 GLY A C 1
ATOM 603 O O . GLY A 1 81 ? 14.919 12.766 -0.833 1.00 82.56 81 GLY A O 1
ATOM 604 N N . GLU A 1 82 ? 16.595 11.480 -1.571 1.00 87.38 82 GLU A N 1
ATOM 605 C CA . GLU A 1 82 ? 15.718 10.374 -1.972 1.00 87.38 82 GLU A CA 1
ATOM 606 C C . GLU A 1 82 ? 14.985 9.761 -0.762 1.00 87.38 82 GLU A C 1
ATOM 608 O O . GLU A 1 82 ? 15.598 9.488 0.278 1.00 87.38 82 GLU A O 1
ATOM 613 N N . PHE A 1 83 ? 13.690 9.463 -0.926 1.00 91.88 83 PHE A N 1
ATOM 614 C CA . PHE A 1 83 ? 12.865 8.783 0.081 1.00 91.88 83 PHE A CA 1
ATOM 615 C C . PHE A 1 83 ? 13.180 7.279 0.146 1.00 91.88 83 PHE A C 1
ATOM 617 O O . PHE A 1 83 ? 12.441 6.414 -0.338 1.00 91.88 83 PHE A O 1
ATOM 624 N N . ALA A 1 84 ? 14.351 6.954 0.690 1.00 89.94 84 ALA A N 1
ATOM 625 C CA . ALA A 1 84 ? 15.044 5.722 0.346 1.00 89.94 84 ALA A CA 1
ATOM 626 C C . ALA A 1 84 ? 15.112 4.680 1.472 1.00 89.94 84 ALA A C 1
ATOM 628 O O . ALA A 1 84 ? 15.144 3.483 1.182 1.00 89.94 84 ALA A O 1
ATOM 629 N N . THR A 1 85 ? 15.210 5.081 2.739 1.00 93.94 85 THR A N 1
ATOM 630 C CA . THR A 1 85 ? 15.470 4.164 3.867 1.00 93.94 85 THR A CA 1
ATOM 631 C C . THR A 1 85 ? 14.258 4.003 4.778 1.00 93.94 85 THR A C 1
ATOM 633 O O . THR A 1 85 ? 13.544 4.964 5.035 1.00 93.94 85 THR A O 1
ATOM 636 N N . PHE A 1 86 ? 14.063 2.803 5.328 1.00 96.75 86 PHE A N 1
ATOM 637 C CA . PHE A 1 86 ? 13.010 2.516 6.309 1.00 96.75 86 PHE A CA 1
ATOM 638 C C . PHE A 1 86 ? 13.013 3.528 7.466 1.00 96.75 86 PHE A C 1
ATOM 640 O O . PHE A 1 86 ? 11.982 4.085 7.823 1.00 96.75 86 PHE A O 1
ATOM 647 N N . ARG A 1 87 ? 14.197 3.842 8.002 1.00 97.50 87 ARG A N 1
ATOM 648 C CA . ARG A 1 87 ? 14.351 4.811 9.092 1.00 97.50 87 ARG A CA 1
ATOM 649 C C . ARG A 1 87 ? 13.825 6.205 8.730 1.00 97.50 87 ARG A C 1
ATOM 651 O O . ARG A 1 87 ? 13.064 6.753 9.514 1.00 97.50 87 ARG A O 1
ATOM 658 N N . GLN A 1 88 ? 14.170 6.729 7.549 1.00 96.62 88 GLN A N 1
ATOM 659 C CA . GLN A 1 88 ? 13.653 8.025 7.083 1.00 96.62 88 GLN A CA 1
ATOM 660 C C . GLN A 1 88 ? 12.124 8.041 7.040 1.00 96.62 88 GLN A C 1
ATOM 662 O O . GLN A 1 88 ? 11.515 9.038 7.392 1.00 96.62 88 GLN A O 1
ATOM 667 N N . GLY A 1 89 ? 11.498 6.937 6.623 1.00 97.12 89 GLY A N 1
ATOM 668 C CA . GLY A 1 89 ? 10.041 6.837 6.592 1.00 97.12 89 GLY A CA 1
ATOM 669 C C . GLY A 1 89 ? 9.392 6.983 7.963 1.00 97.12 89 GLY A C 1
ATOM 670 O O . GLY A 1 89 ? 8.376 7.660 8.078 1.00 97.12 89 GLY A O 1
ATOM 671 N N . ARG A 1 90 ? 9.997 6.378 8.993 1.00 97.75 90 ARG A N 1
ATOM 672 C CA . ARG A 1 90 ? 9.535 6.524 10.381 1.00 97.75 90 ARG A CA 1
ATOM 673 C C . ARG A 1 90 ? 9.759 7.937 10.903 1.00 97.75 90 ARG A C 1
ATOM 675 O O . ARG A 1 90 ? 8.831 8.531 11.426 1.00 97.75 90 ARG A O 1
ATOM 682 N N . GLU A 1 91 ? 10.960 8.480 10.697 1.00 97.38 91 GLU A N 1
ATOM 683 C CA . GLU A 1 91 ? 11.305 9.844 11.120 1.00 97.38 91 GLU A CA 1
ATOM 684 C C . GLU A 1 91 ? 10.356 10.873 10.498 1.00 97.38 91 GLU A C 1
ATOM 686 O O . GLU A 1 91 ? 9.853 11.732 11.206 1.00 97.38 91 GLU A O 1
ATOM 691 N N . VAL A 1 92 ? 10.016 10.737 9.212 1.00 96.50 92 VAL A N 1
ATOM 692 C CA . VAL A 1 92 ? 9.030 11.613 8.560 1.00 96.50 92 VAL A CA 1
ATOM 693 C C .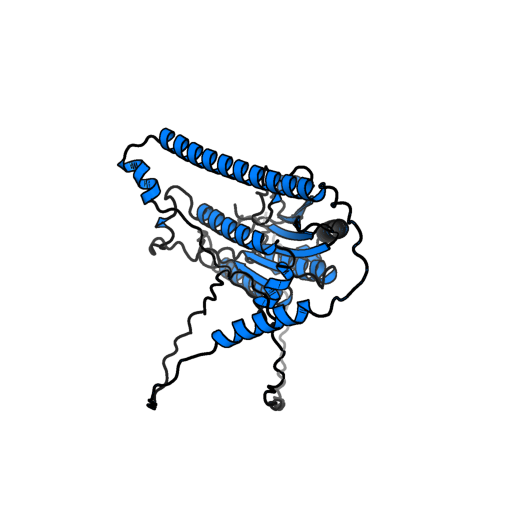 VAL A 1 92 ? 7.663 11.550 9.229 1.00 96.50 92 VAL A C 1
ATOM 695 O O . VAL A 1 92 ? 7.043 12.590 9.410 1.00 96.50 92 VAL A O 1
ATOM 698 N N . TRP A 1 93 ? 7.195 10.358 9.599 1.00 97.19 93 TRP A N 1
ATOM 699 C CA . TRP A 1 93 ? 5.915 10.213 10.294 1.00 97.19 93 TRP A CA 1
ATOM 700 C C . TRP A 1 93 ? 5.936 10.836 11.696 1.00 97.19 93 TRP A C 1
ATOM 702 O O . TRP A 1 93 ? 4.953 11.425 12.141 1.00 97.19 93 TRP A O 1
ATOM 712 N N . ASP A 1 94 ? 7.062 10.704 12.395 1.00 96.19 94 ASP A N 1
ATOM 713 C CA . ASP A 1 94 ? 7.207 11.176 13.769 1.00 96.19 94 ASP A CA 1
ATOM 714 C C . ASP A 1 94 ? 7.434 12.698 13.840 1.00 96.19 94 ASP A C 1
ATOM 716 O O . ASP A 1 94 ? 6.956 13.346 14.775 1.00 96.19 94 ASP A O 1
ATOM 720 N N . GLU A 1 95 ? 8.151 13.266 12.864 1.00 96.94 95 GLU A N 1
ATOM 721 C CA . GLU A 1 95 ? 8.519 14.686 12.793 1.00 96.94 95 GLU A CA 1
ATOM 722 C C . GLU A 1 95 ? 7.445 15.562 12.122 1.00 96.94 95 GLU A C 1
ATOM 724 O O . GLU A 1 95 ? 7.250 16.706 12.541 1.00 96.94 95 GLU A O 1
ATOM 729 N N . ASP A 1 96 ? 6.739 15.061 11.100 1.00 95.94 96 ASP A N 1
ATOM 730 C CA . ASP A 1 96 ? 5.702 15.814 10.380 1.00 95.94 96 ASP A CA 1
ATOM 731 C C . ASP A 1 96 ? 4.342 15.700 11.089 1.00 95.94 96 ASP A C 1
ATOM 733 O O . ASP A 1 96 ? 3.455 14.935 10.704 1.00 95.94 96 ASP A O 1
ATOM 737 N N . VAL A 1 97 ? 4.192 16.477 12.167 1.00 96.31 97 VAL A N 1
ATOM 738 C CA . VAL A 1 97 ? 2.963 16.519 12.979 1.00 96.31 97 VAL A CA 1
ATOM 739 C C . VAL A 1 97 ? 1.749 16.940 12.146 1.00 96.31 97 VAL A C 1
ATOM 741 O O . VAL A 1 97 ? 0.682 16.364 12.322 1.00 96.31 97 VAL A O 1
ATOM 744 N N . GLU A 1 98 ? 1.915 17.882 11.209 1.00 95.75 98 GLU A N 1
ATOM 745 C CA . GLU A 1 98 ? 0.822 18.334 10.334 1.00 95.75 98 GLU A CA 1
ATOM 746 C C . GLU A 1 98 ? 0.299 17.189 9.461 1.00 95.75 98 GLU A C 1
ATOM 748 O O . GLU A 1 98 ? -0.912 17.012 9.336 1.00 95.75 98 GLU A O 1
ATOM 753 N N . LEU A 1 99 ? 1.203 16.413 8.850 1.00 94.69 99 LEU A N 1
ATOM 754 C CA . LEU A 1 99 ? 0.833 15.248 8.047 1.00 94.69 99 LEU A CA 1
ATOM 755 C C . LEU A 1 99 ? 0.108 14.203 8.895 1.00 94.69 99 LEU A C 1
ATOM 757 O O . LEU A 1 99 ? -0.927 13.690 8.470 1.00 94.69 99 LEU A O 1
ATOM 761 N N . ARG A 1 100 ? 0.651 13.884 10.074 1.00 96.12 100 ARG A N 1
ATOM 762 C CA . ARG A 1 100 ? 0.074 12.873 10.962 1.00 96.12 100 ARG A CA 1
ATOM 763 C C . ARG A 1 100 ? -1.331 13.263 11.418 1.00 96.12 100 ARG A C 1
ATOM 765 O O . ARG A 1 100 ? -2.250 12.472 11.235 1.00 96.12 100 ARG A O 1
ATOM 772 N N . GLU A 1 101 ? -1.507 14.479 11.935 1.00 96.56 101 GLU A N 1
ATOM 773 C CA . GLU A 1 101 ? -2.813 14.978 12.391 1.00 96.56 101 GLU A CA 1
ATOM 774 C C . GLU A 1 101 ? -3.829 15.018 11.242 1.00 96.56 101 GLU A C 1
ATOM 776 O O . GLU A 1 101 ? -4.957 14.562 11.403 1.00 96.56 101 GLU A O 1
ATOM 781 N N . ALA A 1 102 ? -3.425 15.474 10.051 1.00 95.06 102 ALA A N 1
ATOM 782 C CA . ALA A 1 102 ? -4.317 15.515 8.893 1.00 95.06 102 ALA A CA 1
ATOM 783 C C . ALA A 1 102 ? -4.778 14.117 8.443 1.00 95.06 102 ALA A C 1
ATOM 785 O O . ALA A 1 102 ? -5.933 13.942 8.050 1.00 95.06 102 ALA A O 1
ATOM 786 N N . VAL A 1 103 ? -3.890 13.119 8.498 1.00 95.69 103 VAL A N 1
ATOM 787 C CA . VAL A 1 103 ? -4.227 11.727 8.172 1.00 95.69 103 VAL A CA 1
ATOM 788 C C . VAL A 1 103 ? -5.129 11.109 9.245 1.00 95.69 103 VAL A C 1
ATOM 790 O O . VAL A 1 103 ? -6.106 10.445 8.901 1.00 95.69 103 VAL A O 1
ATOM 793 N N . GLU A 1 104 ? -4.829 11.330 10.525 1.00 96.44 104 GLU A N 1
ATOM 794 C CA . GLU A 1 104 ? -5.636 10.854 11.657 1.00 96.44 104 GLU A CA 1
ATOM 795 C C . GLU A 1 104 ? -7.052 11.440 11.636 1.00 96.44 104 GLU A C 1
ATOM 797 O O . GLU A 1 104 ? -8.030 10.706 11.795 1.00 96.44 104 GLU A O 1
A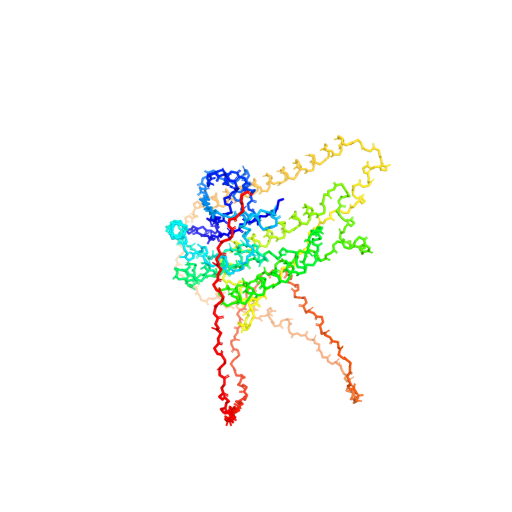TOM 802 N N . ASP A 1 105 ? -7.179 12.740 11.370 1.00 96.56 105 ASP A N 1
ATOM 803 C CA . ASP A 1 105 ? -8.472 13.413 11.267 1.00 96.56 105 ASP A CA 1
ATOM 804 C C . ASP A 1 105 ? -9.301 12.875 10.096 1.00 96.56 105 ASP A C 1
ATOM 806 O O . ASP A 1 105 ? -10.488 12.591 10.266 1.00 96.56 105 ASP A O 1
ATOM 810 N N . ASP A 1 106 ? -8.700 12.673 8.918 1.00 95.50 106 ASP A N 1
ATOM 811 C CA . ASP A 1 106 ? -9.410 12.082 7.779 1.00 95.50 106 ASP A CA 1
ATOM 812 C C . ASP A 1 106 ? -9.849 10.635 8.060 1.00 95.50 106 ASP A C 1
ATOM 814 O O . ASP A 1 106 ? -10.978 10.271 7.730 1.00 95.50 106 ASP A O 1
ATOM 818 N N . LEU A 1 107 ? -9.015 9.820 8.717 1.00 95.31 107 LEU A N 1
ATOM 819 C CA . LEU A 1 107 ? -9.397 8.462 9.118 1.00 95.31 107 LEU A CA 1
ATOM 820 C C . LEU A 1 107 ? -10.541 8.452 10.132 1.00 95.31 107 LEU A C 1
ATOM 822 O O . LEU A 1 107 ? -11.459 7.637 10.013 1.00 95.31 107 LEU A O 1
ATOM 826 N N . ARG A 1 108 ? -10.518 9.361 11.110 1.00 95.19 108 ARG A N 1
ATOM 827 C CA . ARG A 1 108 ? -11.612 9.509 12.073 1.00 95.19 108 ARG A CA 1
ATOM 828 C C . ARG A 1 108 ? -12.897 9.930 11.369 1.00 95.19 108 ARG A C 1
ATOM 830 O O . ARG A 1 108 ? -13.935 9.329 11.618 1.00 95.19 108 ARG A O 1
ATOM 837 N N . LEU A 1 109 ? -12.821 10.873 10.429 1.00 94.69 109 LEU A N 1
ATOM 838 C CA . LEU A 1 109 ? -13.965 11.280 9.608 1.00 94.69 109 LEU A CA 1
ATOM 839 C C . LEU A 1 109 ? -14.516 10.126 8.760 1.00 94.69 109 LEU A C 1
ATOM 841 O O . LEU A 1 109 ? -15.730 10.029 8.591 1.00 94.69 109 LEU A O 1
ATOM 845 N N . PHE A 1 110 ? -13.658 9.258 8.219 1.00 94.50 110 PHE A N 1
ATOM 846 C CA . PHE A 1 110 ? -14.101 8.065 7.491 1.00 94.50 110 PHE A CA 1
ATOM 847 C C . PHE A 1 110 ? -14.843 7.095 8.407 1.00 94.50 110 PHE A C 1
ATOM 849 O O . PHE A 1 110 ? -15.920 6.622 8.053 1.00 94.50 110 PHE A O 1
ATOM 856 N N . ALA A 1 111 ? -14.303 6.843 9.600 1.00 94.19 111 ALA A N 1
ATOM 857 C CA . ALA A 1 111 ? -14.936 5.977 10.585 1.00 94.19 111 ALA A CA 1
ATOM 858 C C . ALA A 1 111 ? -16.251 6.562 11.128 1.00 94.19 111 ALA A C 1
ATOM 860 O O . ALA A 1 111 ? -17.199 5.819 11.333 1.00 94.19 111 ALA A O 1
ATOM 861 N N . GLU A 1 112 ? -16.348 7.880 11.315 1.00 94.44 112 GLU A N 1
ATOM 862 C CA . GLU A 1 112 ? -17.582 8.555 11.749 1.00 94.44 112 GLU A CA 1
ATOM 863 C C . GLU A 1 112 ? -18.697 8.498 10.698 1.00 94.44 112 GLU A C 1
ATOM 865 O O . GLU A 1 112 ? -19.876 8.493 11.047 1.00 94.44 112 GLU A O 1
ATOM 870 N N . ARG A 1 113 ? -18.338 8.466 9.410 1.00 91.38 113 ARG A N 1
ATOM 871 C CA . ARG A 1 113 ? -19.291 8.260 8.308 1.00 91.38 113 ARG A CA 1
ATOM 872 C C . ARG A 1 113 ? -19.651 6.796 8.102 1.00 91.38 113 ARG A C 1
ATOM 874 O O . ARG A 1 113 ? -20.578 6.513 7.347 1.00 91.38 113 ARG A O 1
ATOM 881 N N . ALA A 1 114 ? -18.886 5.884 8.689 1.00 91.94 114 ALA A N 1
ATOM 882 C CA . ALA A 1 114 ? -19.124 4.461 8.599 1.00 91.94 114 ALA A CA 1
ATOM 883 C C . ALA A 1 114 ? -20.088 4.021 9.695 1.00 91.94 114 ALA A C 1
ATOM 885 O O . ALA A 1 114 ? -19.753 4.082 10.874 1.00 91.94 114 ALA A O 1
ATOM 886 N N . ASP A 1 115 ? -21.253 3.502 9.307 1.00 92.06 115 ASP A N 1
ATOM 887 C CA . ASP A 1 115 ? -22.126 2.810 10.263 1.00 92.06 115 ASP A CA 1
ATOM 888 C C . ASP A 1 115 ? -21.397 1.577 10.821 1.00 92.06 115 ASP A C 1
ATOM 890 O O . ASP A 1 115 ? -21.392 1.303 12.026 1.00 92.06 115 ASP A O 1
ATOM 894 N N . HIS A 1 116 ? -20.708 0.855 9.928 1.00 93.69 116 HIS A N 1
ATOM 895 C CA . HIS A 1 116 ? -19.926 -0.317 10.273 1.00 93.69 116 HIS A CA 1
ATOM 896 C C . HIS A 1 116 ? -18.610 -0.398 9.490 1.00 93.69 116 HIS A C 1
ATOM 898 O O . HIS A 1 116 ? -18.602 -0.579 8.273 1.00 93.69 116 HIS A O 1
ATOM 904 N N . SER A 1 117 ? -17.479 -0.314 10.193 1.00 95.56 117 SER A N 1
ATOM 905 C CA . SER A 1 117 ? -16.149 -0.568 9.627 1.00 95.56 117 SER A CA 1
ATOM 906 C C . SER A 1 117 ? -15.811 -2.061 9.644 1.00 95.56 117 SER A C 1
ATOM 908 O O . SER A 1 117 ? -15.718 -2.661 10.714 1.00 95.56 117 SER A O 1
ATOM 910 N N . GLU A 1 118 ? -15.565 -2.647 8.472 1.00 95.06 118 GLU A N 1
ATOM 911 C CA . GLU A 1 118 ? -15.170 -4.057 8.325 1.00 95.06 118 GLU A CA 1
ATOM 912 C C . GLU A 1 118 ? -13.672 -4.256 8.571 1.00 95.06 118 GLU A C 1
ATOM 914 O O . GLU A 1 118 ? -13.258 -5.232 9.197 1.00 95.06 118 GLU A O 1
ATOM 919 N N . GLY A 1 119 ? -12.840 -3.335 8.077 1.00 96.69 119 GLY A N 1
ATOM 920 C CA . GLY A 1 119 ? -11.390 -3.428 8.203 1.00 96.69 119 GLY A CA 1
ATOM 921 C C . GLY A 1 119 ? -10.625 -2.542 7.231 1.00 96.69 119 GLY A C 1
ATOM 922 O O . GLY A 1 119 ? -11.204 -1.775 6.466 1.00 96.69 119 GLY A O 1
ATOM 923 N N . PHE A 1 120 ? -9.300 -2.674 7.262 1.00 97.12 120 PHE A N 1
ATOM 924 C CA . PHE A 1 120 ? -8.392 -1.917 6.405 1.00 97.12 120 PHE A CA 1
ATOM 925 C C . PHE A 1 120 ? -7.714 -2.806 5.369 1.00 97.12 120 PHE A C 1
ATOM 927 O O . PHE A 1 120 ? -7.208 -3.881 5.700 1.00 97.12 120 PHE A O 1
ATOM 934 N N . ILE A 1 121 ? -7.606 -2.303 4.141 1.00 95.62 121 ILE A N 1
ATOM 935 C CA . ILE A 1 121 ? -6.710 -2.818 3.107 1.00 95.62 121 ILE A CA 1
ATOM 936 C C . ILE A 1 121 ? -5.622 -1.768 2.880 1.00 95.62 121 ILE A C 1
ATOM 938 O O . ILE A 1 121 ? -5.883 -0.677 2.381 1.00 95.62 121 ILE A O 1
ATOM 942 N N . LEU A 1 122 ? -4.392 -2.090 3.268 1.00 95.88 122 LEU A N 1
ATOM 943 C CA . LEU A 1 122 ? -3.231 -1.218 3.124 1.00 95.88 122 LEU A CA 1
ATOM 944 C C . LEU A 1 122 ? -2.360 -1.701 1.970 1.00 95.88 122 LEU A C 1
ATOM 946 O O . LEU A 1 122 ? -2.113 -2.898 1.847 1.00 95.88 122 LEU A O 1
ATOM 950 N N . THR A 1 123 ? -1.845 -0.787 1.153 1.00 94.19 123 THR A N 1
ATOM 951 C CA . THR A 1 123 ? -0.892 -1.113 0.084 1.00 94.19 123 THR A CA 1
ATOM 952 C C . THR A 1 123 ? 0.257 -0.123 0.084 1.00 94.19 123 THR A C 1
ATOM 954 O O . THR A 1 123 ? 0.043 1.085 0.053 1.00 94.19 123 THR A O 1
ATOM 957 N N . SER A 1 124 ? 1.500 -0.608 0.107 1.00 94.12 124 SER A N 1
ATOM 958 C CA . SER A 1 124 ? 2.658 0.283 -0.032 1.00 94.12 124 SER A CA 1
ATOM 959 C C . SER A 1 124 ? 3.908 -0.425 -0.580 1.00 94.12 124 SER A C 1
ATOM 961 O O . SER A 1 124 ? 4.045 -1.651 -0.453 1.00 94.12 124 SER A O 1
ATOM 963 N N . PRO A 1 125 ? 4.848 0.322 -1.194 1.00 91.88 125 PRO A N 1
ATOM 964 C CA . PRO A 1 125 ? 6.121 -0.218 -1.645 1.00 91.88 125 PRO A CA 1
ATOM 965 C C . PRO A 1 125 ? 7.083 -0.449 -0.470 1.00 91.88 125 PRO A C 1
ATOM 967 O O . PRO A 1 125 ? 7.616 0.486 0.135 1.00 91.88 125 PRO A O 1
ATOM 970 N N . THR A 1 126 ? 7.396 -1.716 -0.201 1.00 93.06 126 THR A N 1
ATOM 971 C CA . THR A 1 126 ? 8.179 -2.154 0.976 1.00 93.06 126 THR A CA 1
ATOM 972 C C . THR A 1 126 ? 9.695 -2.021 0.819 1.00 93.06 126 THR A C 1
ATOM 974 O O . THR A 1 126 ? 10.461 -2.189 1.761 1.00 93.06 126 THR A O 1
ATOM 977 N N . SER A 1 127 ? 10.150 -1.679 -0.376 1.00 90.50 127 SER A N 1
ATOM 978 C CA . SER A 1 127 ? 11.558 -1.505 -0.748 1.00 90.50 127 SER A CA 1
ATOM 979 C C . SER A 1 127 ? 12.091 -0.081 -0.538 1.00 90.50 127 SER A C 1
ATOM 981 O O . SER A 1 127 ? 13.301 0.141 -0.626 1.00 90.50 127 SER A O 1
ATOM 983 N N . THR A 1 128 ? 11.210 0.890 -0.288 1.00 91.81 128 THR A N 1
ATOM 984 C CA . THR A 1 128 ? 11.523 2.329 -0.168 1.00 91.81 128 THR A CA 1
ATOM 985 C C . THR A 1 128 ? 11.275 2.829 1.251 1.00 91.81 128 THR A C 1
ATOM 987 O O . THR A 1 128 ? 10.851 2.048 2.100 1.00 91.81 128 THR A O 1
ATOM 990 N N . ALA A 1 129 ? 11.484 4.119 1.531 1.00 95.25 129 ALA A N 1
ATOM 991 C CA . ALA A 1 129 ? 11.147 4.683 2.841 1.00 95.25 129 ALA A CA 1
ATOM 992 C C . ALA A 1 129 ? 9.646 4.597 3.186 1.00 95.25 129 ALA A C 1
ATOM 994 O O . ALA A 1 129 ? 9.307 4.576 4.365 1.00 95.25 129 ALA A O 1
ATOM 995 N N . PHE A 1 130 ? 8.751 4.404 2.206 1.00 95.75 130 PHE A N 1
ATOM 996 C CA . PHE A 1 130 ? 7.340 4.100 2.483 1.00 95.75 130 PHE A CA 1
ATOM 997 C C . PHE A 1 130 ? 7.141 2.863 3.360 1.00 95.75 130 PHE A C 1
ATOM 999 O O . PHE A 1 130 ? 6.150 2.797 4.073 1.00 95.75 130 PHE A O 1
ATOM 1006 N N . SER A 1 131 ? 8.083 1.918 3.380 1.00 95.62 131 SER A N 1
ATOM 1007 C CA . SER A 1 131 ? 8.053 0.796 4.327 1.00 95.62 131 SER A CA 1
ATOM 1008 C C . SER A 1 131 ? 8.060 1.236 5.792 1.00 95.62 131 SER A C 1
ATOM 1010 O O . SER A 1 131 ? 7.310 0.700 6.597 1.00 95.62 131 SER A O 1
ATOM 1012 N N . GLY A 1 132 ? 8.881 2.229 6.136 1.00 97.50 132 GLY A N 1
ATOM 1013 C CA . GLY A 1 132 ? 8.927 2.777 7.488 1.00 97.50 132 GLY A CA 1
ATOM 1014 C C . GLY A 1 132 ? 7.739 3.674 7.784 1.00 97.50 132 GLY A C 1
ATOM 1015 O O . GLY A 1 132 ? 7.157 3.567 8.855 1.00 97.50 132 GLY A O 1
ATOM 1016 N N . LEU A 1 133 ? 7.338 4.500 6.814 1.00 97.81 133 LEU A N 1
ATOM 1017 C CA . LEU A 1 133 ? 6.168 5.369 6.952 1.00 97.81 133 LEU A CA 1
ATOM 1018 C C . LEU A 1 133 ? 4.896 4.543 7.172 1.00 97.81 133 LEU A C 1
ATOM 1020 O O . LEU A 1 133 ? 4.148 4.798 8.106 1.00 97.81 133 LEU A O 1
ATOM 1024 N N . SER A 1 134 ? 4.684 3.508 6.357 1.00 97.38 134 SER A N 1
ATOM 1025 C CA . SER A 1 134 ? 3.553 2.585 6.500 1.00 97.38 134 SER A CA 1
ATOM 1026 C C . SER A 1 134 ? 3.599 1.788 7.800 1.00 97.38 134 SER A C 1
ATOM 1028 O O . SER A 1 134 ? 2.547 1.521 8.370 1.00 97.38 134 SER A O 1
ATOM 1030 N N . SER A 1 135 ? 4.795 1.442 8.292 1.00 97.94 135 SER A N 1
ATOM 1031 C CA . SER A 1 135 ? 4.969 0.821 9.607 1.00 97.94 135 SER A CA 1
ATOM 1032 C C . SER A 1 135 ? 4.496 1.754 10.712 1.00 97.94 135 SER A C 1
ATOM 1034 O O . SER A 1 135 ? 3.640 1.351 11.489 1.00 97.94 135 SER A O 1
ATOM 1036 N N . SER A 1 136 ? 4.992 2.995 10.748 1.00 98.12 136 SER A N 1
ATOM 1037 C CA . SER A 1 136 ? 4.577 3.982 11.750 1.00 98.12 136 SER A CA 1
ATOM 1038 C C . SER A 1 136 ? 3.082 4.303 11.658 1.00 98.12 136 SER A C 1
ATOM 1040 O O . SER A 1 136 ? 2.414 4.358 12.683 1.00 98.12 136 SER A O 1
ATOM 1042 N N . PHE A 1 137 ? 2.537 4.443 10.448 1.00 98.12 137 PHE A N 1
ATOM 1043 C CA . PHE A 1 137 ? 1.104 4.639 10.223 1.00 98.12 137 PHE A CA 1
ATOM 1044 C C . PHE A 1 137 ? 0.265 3.472 10.767 1.00 98.12 137 PHE A C 1
ATOM 1046 O O . PHE A 1 137 ? -0.727 3.675 11.468 1.00 98.12 137 PHE A O 1
ATOM 1053 N N . LEU A 1 138 ? 0.670 2.229 10.489 1.00 97.94 138 LEU A N 1
ATOM 1054 C CA . LEU A 1 138 ? -0.035 1.055 10.992 1.00 97.94 138 LEU A CA 1
ATOM 1055 C C . LEU A 1 138 ? 0.024 0.978 12.524 1.00 97.94 138 LEU A C 1
ATOM 1057 O O . LEU A 1 138 ? -0.997 0.705 13.152 1.00 97.94 138 LEU A O 1
ATOM 1061 N N . THR A 1 139 ? 1.193 1.209 13.124 1.00 97.44 139 THR A N 1
ATOM 1062 C CA . THR A 1 139 ? 1.385 1.059 14.572 1.00 97.44 139 THR A CA 1
ATOM 1063 C C . THR A 1 139 ? 0.767 2.191 15.374 1.00 97.44 139 THR A C 1
ATOM 1065 O O . THR A 1 139 ? 0.072 1.914 16.341 1.00 97.44 139 THR A O 1
ATOM 1068 N N . HIS A 1 140 ? 1.023 3.442 14.987 1.00 97.12 140 HIS A N 1
ATOM 1069 C CA . HIS A 1 140 ? 0.690 4.623 15.789 1.00 97.12 140 HIS A CA 1
ATOM 1070 C C . HIS A 1 140 ? -0.675 5.223 15.470 1.00 97.12 140 HIS A C 1
ATOM 1072 O O . HIS A 1 140 ? -1.196 5.987 16.268 1.00 97.12 140 HIS A O 1
ATOM 1078 N N . THR A 1 141 ? -1.254 4.898 14.314 1.00 96.81 141 THR A N 1
ATOM 1079 C CA . THR A 1 141 ? -2.542 5.469 13.909 1.00 96.81 141 THR A CA 1
ATOM 1080 C C . THR A 1 141 ? -3.594 4.379 13.803 1.00 96.81 141 THR A C 1
ATOM 1082 O O . THR A 1 141 ? -4.542 4.350 14.580 1.00 96.81 141 THR A O 1
ATOM 1085 N N . VAL A 1 142 ? -3.409 3.406 12.905 1.00 97.75 142 VAL A N 1
ATOM 1086 C CA . VAL A 1 142 ? -4.442 2.384 12.670 1.00 97.75 142 VAL A CA 1
ATOM 1087 C C . VAL A 1 142 ? -4.646 1.488 13.893 1.00 97.75 142 VAL A C 1
ATOM 1089 O O . VAL A 1 142 ? -5.783 1.202 14.259 1.00 97.75 142 VAL A O 1
ATOM 1092 N N . ARG A 1 143 ? -3.570 1.016 14.534 1.00 97.31 143 ARG A N 1
ATOM 1093 C CA . ARG A 1 143 ? -3.684 0.107 15.686 1.00 97.31 143 ARG A CA 1
ATOM 1094 C C . ARG A 1 143 ? -4.038 0.801 16.995 1.00 97.31 143 ARG A C 1
ATOM 1096 O O . ARG A 1 143 ? -4.677 0.148 17.820 1.00 97.31 143 ARG A O 1
ATOM 1103 N N . ASP A 1 144 ? -3.691 2.072 17.155 1.00 97.06 144 ASP A N 1
ATOM 1104 C CA . ASP A 1 144 ? -4.060 2.848 18.340 1.00 97.06 144 ASP A CA 1
ATOM 1105 C C . ASP A 1 144 ? -5.550 3.240 18.304 1.00 97.06 144 ASP A C 1
ATOM 1107 O O . ASP A 1 144 ? -6.260 3.005 19.285 1.00 97.06 144 ASP A O 1
ATOM 1111 N N . ASP A 1 145 ? -6.063 3.711 17.158 1.00 96.81 145 ASP A N 1
ATOM 1112 C CA . ASP A 1 145 ? -7.475 4.107 17.018 1.00 96.81 145 ASP A CA 1
ATOM 1113 C C . ASP A 1 145 ? -8.413 2.915 16.748 1.00 96.81 145 ASP A C 1
ATOM 1115 O O . ASP A 1 145 ? -9.532 2.855 17.268 1.00 96.81 145 ASP A O 1
ATOM 1119 N N . PHE A 1 146 ? -7.962 1.921 15.974 1.00 97.44 146 PHE A N 1
ATOM 1120 C CA . PHE A 1 146 ? -8.779 0.785 15.526 1.00 97.44 146 PHE A CA 1
ATOM 1121 C C . PHE A 1 146 ? -8.158 -0.584 15.869 1.00 97.44 146 PHE A C 1
ATOM 1123 O O . PHE A 1 146 ? -7.994 -1.446 14.996 1.00 97.44 146 PHE A O 1
ATOM 1130 N N . PRO A 1 147 ? -7.872 -0.880 17.154 1.00 96.81 147 PRO A N 1
ATOM 1131 C CA . PRO A 1 147 ? -7.136 -2.085 17.551 1.00 96.81 147 PRO A CA 1
ATOM 1132 C C . PRO A 1 147 ? -7.842 -3.396 17.180 1.00 96.81 147 PRO A C 1
ATOM 1134 O O . PRO A 1 147 ? -7.192 -4.429 17.019 1.00 96.81 147 PRO A O 1
ATOM 1137 N N . LYS A 1 148 ? -9.174 -3.372 17.053 1.00 96.50 148 LYS A N 1
ATOM 1138 C CA . LYS A 1 148 ? -10.003 -4.557 16.787 1.00 96.50 148 LYS A CA 1
ATOM 1139 C C . LYS A 1 148 ? -10.203 -4.848 15.304 1.00 96.50 148 LYS A C 1
ATOM 1141 O O . LYS A 1 148 ? -10.579 -5.971 14.975 1.00 96.50 148 LYS A O 1
ATOM 1146 N N . LEU A 1 149 ? -9.992 -3.863 14.431 1.00 97.06 149 LEU A N 1
ATOM 1147 C CA . LEU A 1 149 ? -10.269 -4.039 13.013 1.00 97.06 149 LEU A CA 1
ATOM 1148 C C . LEU A 1 149 ? -9.186 -4.914 12.360 1.00 97.06 149 LEU A C 1
ATOM 1150 O O . LEU A 1 149 ? -7.993 -4.786 12.680 1.00 97.06 149 LEU A O 1
ATOM 1154 N N . PRO A 1 150 ? -9.569 -5.844 11.469 1.00 96.81 150 PRO A N 1
ATOM 1155 C CA . PRO A 1 150 ? -8.606 -6.598 10.695 1.00 96.81 150 PRO A CA 1
ATOM 1156 C C . PRO A 1 150 ? -7.875 -5.669 9.722 1.00 96.81 150 PRO A C 1
ATOM 1158 O O . PRO A 1 150 ? -8.467 -4.771 9.124 1.00 96.81 150 PRO A O 1
ATOM 1161 N N . VAL A 1 151 ? -6.573 -5.902 9.562 1.00 97.38 151 VAL A N 1
ATOM 1162 C CA . VAL A 1 151 ? -5.735 -5.159 8.617 1.00 97.38 151 VAL A CA 1
ATOM 1163 C C . VAL A 1 151 ? -5.119 -6.138 7.630 1.00 97.38 151 VAL A C 1
ATOM 1165 O O . VAL A 1 151 ? -4.313 -6.992 8.013 1.00 97.38 151 VAL A O 1
ATOM 1168 N N . TRP A 1 152 ? -5.492 -6.004 6.364 1.00 96.12 152 TRP A N 1
ATOM 1169 C CA . TRP A 1 152 ? -4.877 -6.696 5.244 1.00 96.12 152 TRP A CA 1
ATOM 1170 C C . TRP A 1 152 ? -3.813 -5.800 4.627 1.00 96.12 152 TRP A C 1
ATOM 1172 O O . TRP A 1 152 ? -4.128 -4.761 4.057 1.00 96.12 152 TRP A O 1
ATOM 1182 N N . TYR A 1 153 ? -2.547 -6.184 4.724 1.00 96.44 153 TYR A N 1
ATOM 1183 C CA . TYR A 1 153 ? -1.453 -5.381 4.195 1.00 96.44 153 TYR A CA 1
ATOM 1184 C C . TYR A 1 153 ? -0.841 -6.031 2.958 1.00 96.44 153 TYR A C 1
ATOM 1186 O O . TYR A 1 153 ? -0.303 -7.132 3.034 1.00 96.44 153 TYR A O 1
ATOM 1194 N N . THR A 1 154 ? -0.829 -5.320 1.838 1.00 95.19 154 THR A N 1
ATOM 1195 C CA . THR A 1 154 ? -0.200 -5.728 0.582 1.00 95.19 154 THR A CA 1
ATOM 1196 C C . THR A 1 154 ? 1.117 -4.980 0.389 1.00 95.19 154 THR A C 1
ATOM 1198 O O . THR A 1 154 ? 1.161 -3.793 0.064 1.00 95.19 154 THR A O 1
ATOM 1201 N N . GLY A 1 155 ? 2.228 -5.686 0.590 1.00 93.62 155 GLY A N 1
ATOM 1202 C CA . GLY A 1 155 ? 3.569 -5.136 0.430 1.00 93.62 155 GLY A CA 1
ATOM 1203 C C . GLY A 1 155 ? 4.097 -5.336 -0.983 1.00 93.62 155 GLY A C 1
ATOM 1204 O O . GLY A 1 155 ? 4.457 -6.456 -1.346 1.00 93.62 155 GLY A O 1
ATOM 1205 N N . ILE A 1 156 ? 4.203 -4.264 -1.768 1.00 89.56 156 ILE A N 1
ATOM 1206 C CA . ILE A 1 156 ? 4.747 -4.331 -3.129 1.00 89.56 156 ILE A CA 1
ATOM 1207 C C . ILE A 1 156 ? 6.280 -4.311 -3.063 1.00 89.56 156 ILE A C 1
ATOM 1209 O O . ILE A 1 156 ? 6.906 -3.278 -2.816 1.00 89.56 156 ILE A O 1
ATOM 1213 N N . LEU A 1 157 ? 6.908 -5.464 -3.292 1.00 85.31 157 LEU A N 1
ATOM 1214 C CA . LEU A 1 157 ? 8.362 -5.619 -3.217 1.00 85.31 157 LEU A CA 1
ATOM 1215 C C . LEU A 1 157 ? 9.021 -5.067 -4.485 1.00 85.31 157 LEU A C 1
ATOM 1217 O O . LEU A 1 157 ? 9.167 -5.785 -5.471 1.00 85.31 157 LEU A O 1
ATOM 1221 N N . THR A 1 158 ? 9.472 -3.813 -4.531 1.00 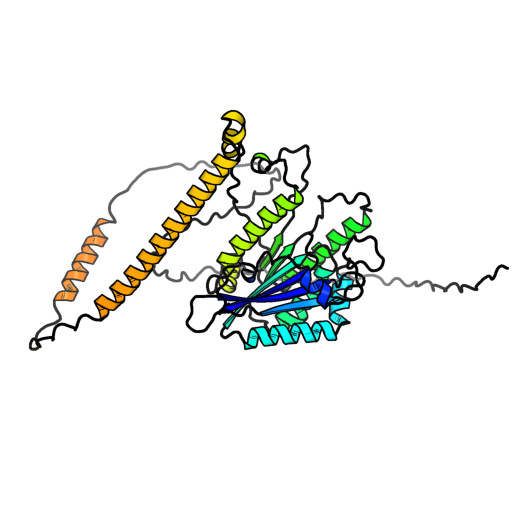71.38 158 THR A N 1
ATOM 1222 C CA . THR A 1 158 ? 10.100 -3.330 -5.776 1.00 71.38 158 THR A CA 1
ATOM 1223 C C . THR A 1 158 ? 11.514 -3.913 -5.965 1.00 71.38 158 THR A C 1
ATOM 1225 O O . THR A 1 158 ? 12.505 -3.412 -5.434 1.00 71.38 158 THR A O 1
ATOM 1228 N N . ASN A 1 159 ? 11.635 -4.925 -6.825 1.00 62.94 159 ASN A N 1
ATOM 1229 C CA . ASN A 1 159 ? 12.878 -5.348 -7.479 1.00 62.94 159 ASN A CA 1
ATOM 1230 C C . ASN A 1 159 ? 14.099 -5.606 -6.578 1.00 62.94 159 ASN A C 1
ATOM 1232 O O . ASN A 1 159 ? 15.175 -5.045 -6.801 1.00 62.94 159 ASN A O 1
ATOM 1236 N N . ALA A 1 160 ? 14.003 -6.579 -5.671 1.00 44.94 160 ALA A N 1
ATOM 1237 C CA . ALA A 1 160 ? 15.186 -7.150 -5.019 1.00 44.94 160 ALA A CA 1
ATOM 1238 C C . ALA A 1 160 ? 16.130 -7.900 -5.996 1.00 44.94 160 ALA A C 1
ATOM 1240 O O . ALA A 1 160 ? 17.290 -8.171 -5.661 1.00 44.94 160 ALA A O 1
ATOM 1241 N N . ARG A 1 161 ? 15.662 -8.280 -7.203 1.00 44.56 161 ARG A N 1
ATOM 1242 C CA . ARG A 1 161 ? 16.441 -9.110 -8.154 1.00 44.56 161 ARG A CA 1
ATOM 1243 C C . ARG A 1 161 ? 16.346 -8.761 -9.653 1.00 44.56 161 ARG A C 1
ATOM 1245 O O . ARG A 1 161 ? 17.198 -9.254 -10.384 1.00 44.56 161 ARG A O 1
ATOM 1252 N N . GLY A 1 162 ? 15.368 -7.971 -10.118 1.00 44.91 162 GLY A N 1
ATOM 1253 C CA . GLY A 1 162 ? 14.995 -7.931 -11.549 1.00 44.91 162 GLY A CA 1
ATOM 1254 C C . GLY A 1 162 ? 15.258 -6.638 -12.328 1.00 44.91 162 GLY A C 1
ATOM 1255 O O . GLY A 1 162 ? 15.611 -6.711 -13.500 1.00 44.91 162 GLY A O 1
ATOM 1256 N N . TRP A 1 163 ? 15.145 -5.458 -11.717 1.00 46.03 163 TRP A N 1
ATOM 1257 C CA . TRP A 1 163 ? 15.334 -4.198 -12.446 1.00 46.03 163 TRP A CA 1
ATOM 1258 C C . TRP A 1 163 ? 16.787 -3.763 -12.354 1.00 46.03 163 TRP A C 1
ATOM 1260 O O . TRP A 1 163 ? 17.232 -3.193 -11.355 1.00 46.03 163 TRP A O 1
ATOM 1270 N N . LYS A 1 164 ? 17.548 -4.063 -13.405 1.00 44.22 164 LYS A N 1
ATOM 1271 C CA . LYS A 1 164 ? 18.853 -3.449 -13.626 1.00 44.22 164 LYS A CA 1
ATOM 1272 C C . LYS A 1 164 ? 18.630 -1.954 -13.840 1.00 44.22 164 LYS A C 1
ATOM 1274 O O . LYS A 1 164 ? 18.434 -1.510 -14.964 1.00 44.22 164 LYS A O 1
ATOM 1279 N N . ARG A 1 165 ? 18.684 -1.151 -12.778 1.00 47.41 165 ARG A N 1
ATOM 1280 C CA . ARG A 1 165 ? 19.146 0.224 -12.969 1.00 47.41 165 ARG A CA 1
ATOM 1281 C C . ARG A 1 165 ? 20.607 0.096 -13.397 1.00 47.41 165 ARG A C 1
ATOM 1283 O O . ARG A 1 165 ? 21.357 -0.630 -12.735 1.00 47.41 165 ARG A O 1
ATOM 1290 N N . ALA A 1 166 ? 20.991 0.736 -14.498 1.00 48.62 166 ALA A N 1
ATOM 1291 C CA . ALA A 1 166 ? 22.365 0.694 -15.002 1.00 48.62 166 ALA A CA 1
ATOM 1292 C C . ALA A 1 166 ? 23.395 1.104 -13.922 1.00 48.62 166 ALA A C 1
ATOM 1294 O O . ALA A 1 166 ? 24.503 0.582 -13.914 1.00 48.62 166 ALA A O 1
ATOM 1295 N N . ASP A 1 167 ? 22.966 1.902 -12.935 1.00 47.44 167 ASP A N 1
ATOM 1296 C CA . ASP A 1 167 ? 23.778 2.414 -11.822 1.00 47.44 167 ASP A CA 1
ATOM 1297 C C . ASP A 1 167 ? 23.610 1.681 -10.475 1.00 47.44 167 ASP A C 1
ATOM 1299 O O . ASP A 1 167 ? 23.871 2.249 -9.413 1.00 47.44 167 ASP A O 1
ATOM 1303 N N . THR A 1 168 ? 23.153 0.424 -10.444 1.00 55.44 168 THR A N 1
ATOM 1304 C CA . THR A 1 168 ? 22.907 -0.271 -9.161 1.00 55.44 168 THR A CA 1
ATOM 1305 C C . THR A 1 168 ? 24.218 -0.675 -8.470 1.00 55.44 168 THR A C 1
ATOM 1307 O O . THR A 1 168 ? 24.634 -1.834 -8.502 1.00 55.44 168 THR A O 1
ATOM 1310 N N . ALA A 1 169 ? 24.852 0.268 -7.772 1.00 64.75 169 ALA A N 1
ATOM 1311 C CA . ALA A 1 169 ? 25.845 -0.029 -6.751 1.00 64.75 169 ALA A CA 1
ATOM 1312 C C . ALA A 1 169 ? 25.238 -1.026 -5.749 1.00 64.75 169 ALA A C 1
ATOM 1314 O O . ALA A 1 169 ? 24.105 -0.841 -5.290 1.00 64.75 169 ALA A O 1
ATOM 1315 N N . GLN A 1 170 ? 25.996 -2.063 -5.380 1.00 72.62 170 GLN A N 1
ATOM 1316 C CA . GLN A 1 170 ? 25.621 -3.129 -4.434 1.00 72.62 170 GLN A CA 1
ATOM 1317 C C . GLN A 1 170 ? 24.947 -2.610 -3.146 1.00 72.62 170 GLN A C 1
ATOM 1319 O O . GLN A 1 170 ? 24.082 -3.279 -2.579 1.00 72.62 170 GLN A O 1
ATOM 1324 N N . ARG A 1 171 ? 25.287 -1.382 -2.738 1.00 75.12 171 ARG A N 1
ATOM 1325 C CA . ARG A 1 171 ? 24.680 -0.640 -1.627 1.00 75.12 171 ARG A CA 1
ATOM 1326 C C . ARG A 1 171 ? 23.163 -0.455 -1.760 1.00 75.12 171 ARG A C 1
ATOM 1328 O O . ARG A 1 171 ? 22.443 -0.740 -0.812 1.00 75.12 171 ARG A O 1
ATOM 1335 N N . SER A 1 172 ? 22.668 -0.018 -2.918 1.00 78.81 172 SER A N 1
ATOM 1336 C CA . SER A 1 172 ? 21.231 0.242 -3.126 1.00 78.81 172 SER A CA 1
ATOM 1337 C C . SER A 1 172 ? 20.397 -1.041 -3.060 1.00 78.81 172 SER A C 1
ATOM 1339 O O . SER A 1 172 ? 19.300 -1.050 -2.506 1.00 78.81 172 SER A O 1
ATOM 1341 N N . LYS A 1 173 ? 20.950 -2.160 -3.545 1.00 80.38 173 LYS A N 1
ATOM 1342 C CA . LYS A 1 173 ? 20.337 -3.486 -3.417 1.00 80.38 173 LYS A CA 1
ATOM 1343 C C . LYS A 1 173 ? 20.280 -3.941 -1.959 1.00 80.38 173 LYS A C 1
ATOM 1345 O O . LYS A 1 173 ? 19.236 -4.410 -1.520 1.00 80.38 173 LYS A O 1
ATOM 1350 N N . ALA A 1 174 ? 21.382 -3.798 -1.221 1.00 86.31 174 ALA A N 1
ATOM 1351 C CA . ALA A 1 174 ? 21.426 -4.147 0.198 1.00 86.31 174 ALA A CA 1
ATOM 1352 C C . ALA A 1 174 ? 20.411 -3.330 1.013 1.00 86.31 174 ALA A C 1
ATOM 1354 O O . ALA A 1 174 ? 19.716 -3.886 1.855 1.00 86.31 174 ALA A O 1
ATOM 1355 N N . GLN A 1 175 ? 20.274 -2.040 0.705 1.00 88.31 175 GLN A N 1
ATOM 1356 C CA . GLN A 1 175 ? 19.297 -1.158 1.337 1.00 88.31 175 GLN A CA 1
ATOM 1357 C C . GLN A 1 175 ? 17.850 -1.591 1.078 1.00 88.31 175 GLN A C 1
ATOM 1359 O O . GLN A 1 175 ? 17.074 -1.656 2.023 1.00 88.31 175 GLN A O 1
ATOM 1364 N N . ARG A 1 176 ? 17.485 -1.936 -0.164 1.00 86.62 176 ARG A N 1
ATOM 1365 C CA . ARG A 1 176 ? 16.133 -2.444 -0.473 1.00 86.62 176 ARG A CA 1
ATOM 1366 C C . ARG A 1 176 ? 15.825 -3.717 0.302 1.00 86.62 176 ARG A C 1
ATOM 1368 O O . ARG A 1 176 ? 14.793 -3.791 0.945 1.00 86.62 176 ARG A O 1
ATOM 1375 N N . VAL A 1 177 ? 16.746 -4.683 0.285 1.00 89.00 177 VAL A N 1
ATOM 1376 C CA . VAL A 1 177 ? 16.583 -5.946 1.023 1.00 89.00 177 VAL A CA 1
ATOM 1377 C C . VAL A 1 177 ? 16.434 -5.689 2.522 1.00 89.00 177 VAL A C 1
ATOM 1379 O O . VAL A 1 177 ? 15.636 -6.352 3.175 1.00 89.00 177 VAL A O 1
ATOM 1382 N N . LEU A 1 178 ? 17.175 -4.721 3.067 1.00 93.44 178 LEU A N 1
ATOM 1383 C CA . LEU A 1 178 ? 17.045 -4.326 4.465 1.00 93.44 178 LEU A CA 1
ATOM 1384 C C . LEU A 1 178 ? 15.677 -3.690 4.753 1.00 93.44 178 LEU A C 1
ATOM 1386 O O . LEU A 1 178 ? 15.037 -4.091 5.717 1.00 93.44 178 LEU A O 1
ATOM 1390 N N . ASN A 1 179 ? 15.214 -2.752 3.921 1.00 94.50 179 ASN A N 1
ATOM 1391 C CA . ASN A 1 179 ? 13.886 -2.148 4.060 1.00 94.50 179 ASN A CA 1
ATOM 1392 C C . ASN A 1 179 ? 12.781 -3.212 4.001 1.00 94.50 179 ASN A C 1
ATOM 1394 O O . ASN A 1 179 ? 11.915 -3.233 4.865 1.00 94.50 179 ASN A O 1
ATOM 1398 N N . GLU A 1 180 ? 12.855 -4.130 3.034 1.00 92.62 180 GLU A N 1
ATOM 1399 C CA . GLU A 1 180 ? 11.887 -5.219 2.869 1.00 92.62 180 GLU A CA 1
ATOM 1400 C C . GLU A 1 180 ? 11.874 -6.154 4.085 1.00 92.62 180 GLU A C 1
ATOM 1402 O O . GLU A 1 180 ? 10.806 -6.570 4.527 1.00 92.62 180 GLU A O 1
ATOM 1407 N N . ALA A 1 181 ? 13.047 -6.478 4.639 1.00 94.75 181 ALA A N 1
ATOM 1408 C CA . ALA A 1 181 ? 13.156 -7.317 5.829 1.00 94.75 181 ALA A CA 1
ATOM 1409 C C . ALA A 1 181 ? 12.567 -6.633 7.070 1.00 94.75 181 ALA A C 1
ATOM 1411 O O . ALA A 1 181 ? 11.832 -7.272 7.816 1.00 94.75 181 ALA A O 1
ATOM 1412 N N . LEU A 1 182 ? 12.858 -5.344 7.272 1.00 96.56 182 LEU A N 1
ATOM 1413 C CA . LEU A 1 182 ? 12.299 -4.562 8.379 1.00 96.56 182 LEU A CA 1
ATOM 1414 C C . LEU A 1 182 ? 10.780 -4.419 8.245 1.00 96.56 182 LEU A C 1
ATOM 1416 O O . LEU A 1 182 ? 10.061 -4.667 9.207 1.00 96.56 182 LEU A O 1
ATOM 1420 N N . ALA A 1 183 ? 10.295 -4.116 7.038 1.00 95.69 183 ALA A N 1
ATOM 1421 C CA . ALA A 1 183 ? 8.868 -4.067 6.743 1.00 95.69 183 ALA A CA 1
ATOM 1422 C C . ALA A 1 183 ? 8.190 -5.404 7.051 1.00 95.69 183 ALA A C 1
ATOM 1424 O O . ALA A 1 183 ? 7.131 -5.428 7.656 1.00 95.69 183 ALA A O 1
ATOM 1425 N N . LEU A 1 184 ? 8.795 -6.526 6.655 1.00 94.94 184 LEU A N 1
ATOM 1426 C CA . LEU A 1 184 ? 8.211 -7.846 6.871 1.00 94.94 184 LEU A CA 1
ATOM 1427 C C . LEU A 1 184 ? 8.065 -8.181 8.360 1.00 94.94 184 LEU A C 1
ATOM 1429 O O . LEU A 1 184 ? 7.031 -8.718 8.737 1.00 94.94 184 LEU A O 1
ATOM 1433 N N . VAL A 1 185 ? 9.060 -7.846 9.188 1.00 95.75 185 VAL A N 1
ATOM 1434 C CA . VAL A 1 185 ? 9.006 -8.078 10.643 1.00 95.75 185 VAL A CA 1
ATOM 1435 C C . VAL A 1 185 ? 7.895 -7.249 11.290 1.00 95.75 185 VAL A C 1
ATOM 1437 O O . VAL A 1 185 ? 7.063 -7.795 12.007 1.00 95.75 185 VAL A O 1
ATOM 1440 N N . GLU A 1 186 ? 7.842 -5.949 10.999 1.00 96.44 186 GLU A N 1
ATOM 1441 C CA . GLU A 1 186 ? 6.848 -5.045 11.595 1.00 96.44 186 GLU A CA 1
ATOM 1442 C C . GLU A 1 186 ? 5.430 -5.380 11.101 1.00 96.44 186 GLU A C 1
ATOM 1444 O O . GLU A 1 186 ? 4.488 -5.512 11.881 1.00 96.44 186 GLU A O 1
ATOM 1449 N N . MET A 1 187 ? 5.259 -5.605 9.797 1.00 95.69 187 MET A N 1
ATOM 1450 C CA . MET A 1 187 ? 3.946 -5.929 9.235 1.00 95.69 187 MET A CA 1
ATOM 1451 C C . MET A 1 187 ? 3.447 -7.304 9.680 1.00 95.69 187 MET A C 1
ATOM 1453 O O . MET A 1 187 ? 2.243 -7.481 9.835 1.00 95.69 187 MET A O 1
ATOM 1457 N N . GLU A 1 188 ? 4.327 -8.278 9.920 1.00 94.50 188 GLU A N 1
ATOM 1458 C CA . GLU A 1 188 ? 3.925 -9.552 10.523 1.00 94.50 188 GLU A CA 1
ATOM 1459 C C . GLU A 1 188 ? 3.362 -9.356 11.939 1.00 94.50 188 GLU A C 1
ATOM 1461 O O . GLU A 1 188 ? 2.372 -9.998 12.300 1.00 94.50 188 GLU A O 1
ATOM 1466 N N . GLU A 1 189 ? 3.963 -8.470 12.736 1.00 94.69 189 GLU A N 1
ATOM 1467 C CA . GLU A 1 189 ? 3.549 -8.229 14.118 1.00 94.69 189 GLU A CA 1
ATOM 1468 C C . GLU A 1 189 ? 2.220 -7.471 14.208 1.00 94.69 189 GLU A C 1
ATOM 1470 O O . GLU A 1 189 ? 1.368 -7.818 15.036 1.00 94.69 189 GLU A O 1
ATOM 1475 N N . TYR A 1 190 ? 1.997 -6.491 13.327 1.00 96.56 190 TYR A N 1
ATOM 1476 C CA . TYR A 1 190 ? 0.844 -5.594 13.424 1.00 96.56 190 TYR A CA 1
ATOM 1477 C C . TYR A 1 190 ? -0.253 -5.832 12.388 1.00 96.56 190 TYR A C 1
ATOM 1479 O O . TYR A 1 190 ? -1.394 -5.472 12.662 1.00 96.56 190 TYR A O 1
ATOM 1487 N N . ALA A 1 191 ? -0.008 -6.445 11.229 1.00 97.06 191 ALA A N 1
ATOM 1488 C CA . ALA A 1 191 ? -1.085 -6.763 10.284 1.00 97.06 191 ALA A CA 1
ATOM 1489 C C . ALA A 1 191 ? -1.823 -8.049 10.691 1.00 97.06 191 ALA A C 1
ATOM 1491 O O . ALA A 1 191 ? -1.271 -8.917 11.372 1.00 97.06 191 ALA A O 1
ATOM 1492 N N . SER A 1 192 ? -3.083 -8.188 10.271 1.00 95.94 192 SER A N 1
ATOM 1493 C CA . SER A 1 192 ? -3.830 -9.447 10.415 1.00 95.94 192 SER A CA 1
ATOM 1494 C C . SER A 1 192 ? -3.368 -10.464 9.374 1.00 95.94 192 SER A C 1
ATOM 1496 O O . SER A 1 192 ? -3.136 -11.628 9.703 1.00 95.94 192 SER A O 1
ATOM 1498 N N . ILE A 1 193 ? -3.185 -9.998 8.136 1.00 96.19 193 ILE A N 1
ATOM 1499 C CA . ILE A 1 193 ? -2.497 -10.711 7.062 1.00 96.19 193 ILE A CA 1
ATOM 1500 C C . ILE A 1 193 ? -1.514 -9.754 6.388 1.00 96.19 193 ILE A C 1
ATOM 1502 O O . ILE A 1 193 ? -1.855 -8.614 6.082 1.00 96.19 193 ILE A O 1
ATOM 1506 N N . TYR A 1 194 ? -0.311 -10.249 6.115 1.00 96.25 194 TYR A N 1
ATOM 1507 C CA . TYR A 1 194 ? 0.690 -9.599 5.282 1.00 96.25 194 TYR A CA 1
ATOM 1508 C C . TYR A 1 194 ? 0.862 -10.377 3.973 1.00 96.25 194 TYR A C 1
ATOM 1510 O O . TYR A 1 194 ? 1.223 -11.556 3.972 1.00 96.25 194 TYR A O 1
ATOM 1518 N N . LEU A 1 195 ? 0.620 -9.711 2.849 1.00 94.81 195 LEU A N 1
ATOM 1519 C CA . LEU A 1 195 ? 0.749 -10.235 1.498 1.00 94.81 195 LEU A CA 1
ATOM 1520 C C . LEU A 1 195 ? 1.961 -9.588 0.801 1.00 94.81 195 LEU A C 1
ATOM 1522 O O . LEU A 1 195 ? 1.836 -8.515 0.206 1.00 94.81 195 LEU A O 1
ATOM 1526 N N . PRO A 1 196 ? 3.148 -10.216 0.845 1.00 92.75 196 PRO A N 1
ATOM 1527 C CA . PRO A 1 196 ? 4.290 -9.769 0.063 1.00 92.75 196 PRO A CA 1
ATOM 1528 C C . PRO A 1 196 ? 4.081 -10.101 -1.419 1.00 92.75 196 PRO A C 1
ATOM 1530 O O . PRO A 1 196 ? 4.146 -11.260 -1.835 1.00 92.75 196 PRO A O 1
ATOM 1533 N N . VAL A 1 197 ? 3.888 -9.073 -2.240 1.00 88.56 197 VAL A N 1
ATOM 1534 C CA . VAL A 1 197 ? 3.781 -9.203 -3.693 1.00 88.56 197 VAL A CA 1
ATOM 1535 C C . VAL A 1 197 ? 5.164 -9.036 -4.297 1.00 88.56 197 VAL A C 1
ATOM 1537 O O . VAL A 1 197 ? 5.728 -7.940 -4.340 1.00 88.56 197 VAL A O 1
ATOM 1540 N N . GLN A 1 198 ? 5.725 -10.146 -4.771 1.00 82.44 198 GLN A N 1
ATOM 1541 C CA . GLN A 1 198 ? 6.994 -10.136 -5.482 1.00 82.44 198 GLN A CA 1
ATOM 1542 C C . GLN A 1 198 ? 6.757 -9.884 -6.981 1.00 82.44 198 GLN A C 1
ATOM 1544 O O . GLN A 1 198 ? 5.989 -10.625 -7.594 1.00 82.44 198 GLN A O 1
ATOM 1549 N N . PRO A 1 199 ? 7.460 -8.925 -7.610 1.00 73.81 199 PRO A N 1
ATOM 1550 C CA . PRO A 1 199 ? 7.470 -8.795 -9.055 1.00 73.81 199 PRO A CA 1
ATOM 1551 C C . PRO A 1 199 ? 8.071 -10.045 -9.673 1.00 73.81 199 PRO A C 1
ATOM 1553 O O . PRO A 1 199 ? 8.990 -10.648 -9.106 1.00 73.81 199 PRO A O 1
ATOM 1556 N N . VAL A 1 200 ? 7.561 -10.419 -10.846 1.00 67.44 200 VAL A N 1
ATOM 1557 C CA . VAL A 1 200 ? 7.999 -11.618 -11.567 1.00 67.44 200 VAL A CA 1
ATOM 1558 C C . VAL A 1 200 ? 9.529 -11.631 -11.643 1.00 67.44 200 VAL A C 1
ATOM 1560 O O . VAL A 1 200 ? 10.177 -10.669 -12.071 1.00 67.44 200 VAL A O 1
ATOM 1563 N N . ARG A 1 201 ? 10.128 -12.697 -11.095 1.00 57.19 201 ARG A N 1
ATOM 1564 C CA . ARG A 1 201 ? 11.574 -12.786 -10.887 1.00 57.19 201 ARG A CA 1
ATOM 1565 C C . ARG A 1 201 ? 12.283 -12.875 -12.221 1.00 57.19 201 ARG A C 1
ATOM 1567 O O . ARG A 1 201 ? 12.416 -13.972 -12.729 1.00 57.19 201 ARG A O 1
ATOM 1574 N N . GLY A 1 202 ? 12.864 -11.762 -12.658 1.00 52.41 202 GLY A N 1
ATOM 1575 C CA . GLY A 1 202 ? 13.782 -11.753 -13.784 1.00 52.41 202 GLY A CA 1
ATOM 1576 C C . GLY A 1 202 ? 13.086 -12.258 -15.034 1.00 52.41 202 GLY A C 1
ATOM 1577 O O . GLY A 1 202 ? 13.044 -13.453 -15.290 1.00 52.41 202 GLY A O 1
ATOM 1578 N N . TRP A 1 203 ? 12.641 -11.314 -15.850 1.00 49.97 203 TRP A N 1
ATOM 1579 C CA . TRP A 1 203 ? 12.440 -11.514 -17.279 1.00 49.97 203 TRP A CA 1
ATOM 1580 C C . TRP A 1 203 ? 13.789 -11.864 -17.926 1.00 49.97 203 TRP A C 1
ATOM 1582 O O . TRP A 1 203 ? 14.363 -11.093 -18.692 1.00 49.97 203 TRP A O 1
ATOM 1592 N N . ASP A 1 204 ? 14.387 -12.972 -17.501 1.00 49.50 204 ASP A N 1
ATOM 1593 C CA . ASP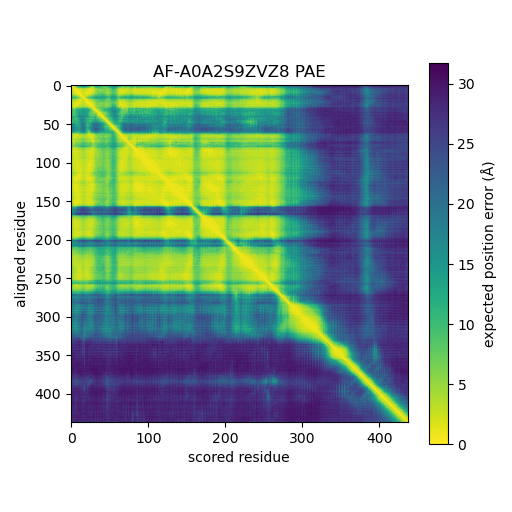 A 1 204 ? 15.607 -13.496 -18.057 1.00 49.50 204 ASP A CA 1
ATOM 1594 C C . ASP A 1 204 ? 15.218 -13.846 -19.480 1.00 49.50 204 ASP A C 1
ATOM 1596 O O . ASP A 1 204 ? 14.468 -14.787 -19.711 1.00 49.50 204 ASP A O 1
ATOM 1600 N N . GLU A 1 205 ? 15.664 -13.036 -20.437 1.00 51.97 205 GLU A N 1
ATOM 1601 C CA . GLU A 1 205 ? 15.340 -13.178 -21.862 1.00 51.97 205 GLU A CA 1
ATOM 1602 C C . GLU A 1 205 ? 15.639 -14.590 -22.379 1.00 51.97 205 GLU A C 1
ATOM 1604 O O . GLU A 1 205 ? 15.116 -15.012 -23.404 1.00 51.97 205 GLU A O 1
ATOM 1609 N N . LYS A 1 206 ? 16.478 -15.316 -21.636 1.00 57.16 206 LYS A N 1
ATOM 1610 C CA . LYS A 1 206 ? 16.915 -16.683 -21.885 1.00 57.16 206 LYS A CA 1
ATOM 1611 C C . LYS A 1 206 ? 15.956 -17.753 -21.372 1.00 57.16 206 LYS A C 1
ATOM 1613 O O . LYS A 1 206 ? 16.054 -18.894 -21.814 1.00 57.16 206 LYS A O 1
ATOM 1618 N N . ARG A 1 207 ? 15.072 -17.437 -20.425 1.00 57.03 207 ARG A N 1
ATOM 1619 C CA . ARG A 1 207 ? 13.998 -18.335 -20.004 1.00 57.03 207 ARG A CA 1
ATOM 1620 C C . ARG A 1 207 ? 12.735 -17.892 -20.720 1.00 57.03 207 ARG A C 1
ATOM 1622 O O . ARG A 1 207 ? 12.147 -16.875 -20.374 1.00 57.03 207 ARG A O 1
ATOM 1629 N N . GLU A 1 208 ? 12.320 -18.667 -21.717 1.00 56.25 208 GLU A N 1
ATOM 1630 C CA . GLU A 1 208 ? 10.960 -18.594 -22.246 1.00 56.25 208 GLU A CA 1
ATOM 1631 C C . GLU A 1 208 ? 9.989 -18.918 -21.109 1.00 56.25 208 GLU A C 1
ATOM 1633 O O . GLU A 1 208 ? 9.656 -20.072 -20.834 1.00 56.25 208 GLU A O 1
ATOM 1638 N N . GLU A 1 209 ? 9.584 -17.897 -20.366 1.00 63.91 209 GLU A N 1
ATOM 1639 C CA . GLU A 1 209 ? 8.568 -18.073 -19.354 1.00 63.91 209 GLU A CA 1
ATOM 1640 C C . GLU A 1 209 ? 7.254 -18.365 -20.079 1.00 63.91 209 GLU A C 1
ATOM 1642 O O . GLU A 1 209 ? 6.788 -17.582 -20.907 1.00 63.91 209 GLU A O 1
ATOM 1647 N N . GLY A 1 210 ? 6.658 -19.522 -19.785 1.00 63.94 210 GLY A N 1
ATOM 1648 C CA . GLY A 1 210 ? 5.502 -20.044 -20.515 1.00 63.94 210 GLY A CA 1
ATOM 1649 C C . GLY A 1 210 ? 4.248 -19.170 -20.462 1.00 63.94 210 GLY A C 1
ATOM 1650 O O . GLY A 1 210 ? 3.271 -19.514 -21.115 1.00 63.94 210 GLY A O 1
ATOM 1651 N N . TRP A 1 211 ? 4.255 -18.069 -19.709 1.00 70.00 211 TRP A N 1
ATOM 1652 C CA . TRP A 1 211 ? 3.183 -17.080 -19.692 1.00 70.00 211 TRP A CA 1
ATOM 1653 C C . TRP A 1 211 ? 3.364 -15.976 -20.753 1.00 70.00 211 TRP A C 1
ATOM 1655 O O . TRP A 1 211 ? 2.381 -15.393 -21.202 1.00 70.00 211 TRP A O 1
ATOM 1665 N N . ARG A 1 212 ? 4.598 -15.731 -21.225 1.00 67.69 212 ARG A N 1
ATOM 1666 C CA . ARG A 1 212 ? 4.887 -14.719 -22.254 1.00 67.69 212 ARG A CA 1
ATOM 1667 C C . ARG A 1 212 ? 4.184 -15.018 -23.573 1.00 67.69 212 ARG A C 1
ATOM 1669 O O . ARG A 1 212 ? 3.767 -14.095 -24.251 1.00 67.69 212 ARG A O 1
ATOM 1676 N N . LYS A 1 213 ? 3.995 -16.295 -23.911 1.00 71.44 213 LYS A N 1
ATOM 1677 C CA . LYS A 1 213 ? 3.261 -16.714 -25.121 1.00 71.44 213 LYS A CA 1
ATOM 1678 C C . LYS A 1 213 ? 1.800 -16.235 -25.162 1.00 71.44 213 LYS A C 1
ATOM 1680 O O . LYS A 1 213 ? 1.129 -16.408 -26.176 1.00 71.44 213 LYS A O 1
ATOM 1685 N N . TYR A 1 214 ? 1.291 -15.719 -24.044 1.00 73.88 214 TYR A N 1
ATOM 1686 C CA . TYR A 1 214 ? -0.039 -15.138 -23.953 1.00 73.88 214 TYR A CA 1
ATOM 1687 C C . TYR A 1 214 ? -0.031 -13.600 -23.922 1.00 73.88 214 TYR A C 1
ATOM 1689 O O . TYR A 1 214 ? -1.097 -12.993 -23.919 1.00 73.88 214 TYR A O 1
ATOM 1697 N N . LEU A 1 215 ? 1.143 -12.964 -23.870 1.00 73.62 215 LEU A N 1
ATOM 1698 C CA . LEU A 1 215 ? 1.280 -11.516 -23.984 1.00 73.62 215 LEU A CA 1
ATOM 1699 C C . LEU A 1 215 ? 1.539 -11.126 -25.436 1.00 73.62 215 LEU A C 1
ATOM 1701 O O . LEU A 1 215 ? 2.172 -11.865 -26.187 1.00 73.62 215 LEU A O 1
ATOM 1705 N N . ARG A 1 216 ? 1.086 -9.931 -25.817 1.00 75.38 216 ARG A N 1
ATOM 1706 C CA . ARG A 1 216 ? 1.459 -9.348 -27.104 1.00 75.38 216 ARG A CA 1
ATOM 1707 C C . ARG A 1 216 ? 2.908 -8.864 -27.046 1.00 75.38 216 ARG A C 1
ATOM 1709 O O . ARG A 1 216 ? 3.312 -8.260 -26.055 1.00 75.38 216 ARG A O 1
ATOM 1716 N N . ASP A 1 217 ? 3.667 -9.084 -28.116 1.00 74.06 217 ASP A N 1
ATOM 1717 C CA . ASP A 1 217 ? 5.072 -8.661 -28.188 1.00 74.06 217 ASP A CA 1
ATOM 1718 C C . ASP A 1 217 ? 5.257 -7.134 -28.291 1.00 74.06 217 ASP A C 1
ATOM 1720 O O . ASP A 1 217 ? 6.363 -6.645 -28.071 1.00 74.06 217 ASP A O 1
ATOM 1724 N N . ASP A 1 218 ? 4.202 -6.375 -28.612 1.00 77.12 218 ASP A N 1
ATOM 1725 C CA . ASP A 1 218 ? 4.245 -4.912 -28.731 1.00 77.12 218 ASP A CA 1
ATOM 1726 C C . ASP A 1 218 ? 4.019 -4.165 -27.408 1.00 77.12 218 ASP A C 1
ATOM 1728 O O . ASP A 1 218 ? 4.252 -2.958 -27.343 1.00 77.12 218 ASP A O 1
ATOM 1732 N N . VAL A 1 219 ? 3.578 -4.855 -26.353 1.00 75.81 219 VAL A N 1
ATOM 1733 C CA . VAL A 1 219 ? 3.317 -4.241 -25.045 1.00 75.81 219 VAL A CA 1
ATOM 1734 C C . VAL A 1 219 ? 4.566 -4.332 -24.175 1.00 75.81 219 VAL A C 1
ATOM 1736 O O . VAL A 1 219 ? 5.208 -5.383 -24.091 1.00 75.81 219 VAL A O 1
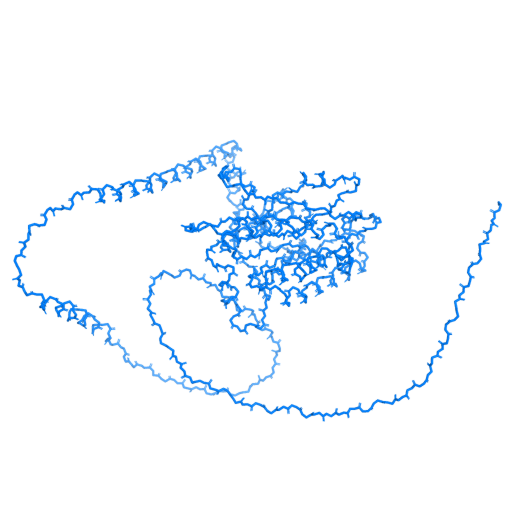ATOM 1739 N N . ASP A 1 220 ? 4.902 -3.237 -23.487 1.00 75.88 220 ASP A N 1
ATOM 1740 C CA . ASP A 1 220 ? 6.008 -3.260 -22.538 1.00 75.88 220 ASP A CA 1
ATOM 1741 C C . ASP A 1 220 ? 5.773 -4.311 -21.441 1.00 75.88 220 ASP A C 1
ATOM 1743 O O . ASP A 1 220 ? 4.662 -4.560 -20.958 1.00 75.88 220 ASP A O 1
ATOM 1747 N N . ARG A 1 221 ? 6.866 -4.948 -21.034 1.00 73.62 221 ARG A N 1
ATOM 1748 C CA . ARG A 1 221 ? 6.864 -6.032 -20.052 1.00 73.62 221 ARG A CA 1
ATOM 1749 C C . ARG A 1 221 ? 6.416 -5.545 -18.680 1.00 73.62 221 ARG A C 1
ATOM 1751 O O . ARG A 1 221 ? 5.673 -6.241 -17.985 1.00 73.62 221 ARG A O 1
ATOM 1758 N N . CYS A 1 222 ? 6.860 -4.354 -18.285 1.00 75.00 222 CYS A N 1
ATOM 1759 C CA . CYS A 1 222 ? 6.509 -3.787 -16.991 1.00 75.00 222 CYS A CA 1
ATOM 1760 C C . CYS A 1 222 ? 5.029 -3.419 -16.959 1.00 75.00 222 CYS A C 1
ATOM 1762 O O . CYS A 1 222 ? 4.370 -3.679 -15.955 1.00 75.00 222 CYS A O 1
ATOM 1764 N N . ASP A 1 223 ? 4.510 -2.873 -18.057 1.00 77.50 223 ASP A N 1
ATOM 1765 C CA . ASP A 1 223 ? 3.093 -2.536 -18.179 1.00 77.50 223 ASP A CA 1
ATOM 1766 C C . ASP A 1 223 ? 2.220 -3.796 -18.176 1.00 77.50 223 ASP A C 1
ATOM 1768 O O . ASP A 1 223 ? 1.263 -3.869 -17.411 1.00 77.50 223 ASP A O 1
ATOM 1772 N N . SER A 1 224 ? 2.614 -4.842 -18.909 1.00 78.44 224 SER A N 1
ATOM 1773 C CA . SER A 1 224 ? 1.912 -6.135 -18.898 1.00 78.44 224 SER A CA 1
ATOM 1774 C C . SER A 1 224 ? 1.849 -6.753 -17.497 1.00 78.44 224 SER A C 1
ATOM 1776 O O . SER A 1 224 ? 0.798 -7.225 -17.066 1.00 78.44 224 SER A O 1
ATOM 1778 N N . TYR A 1 225 ? 2.969 -6.741 -16.762 1.00 79.06 225 TYR A N 1
ATOM 1779 C CA . TYR A 1 225 ? 3.001 -7.215 -15.377 1.00 79.06 225 TYR A CA 1
ATOM 1780 C C . TYR A 1 225 ? 2.069 -6.402 -14.481 1.00 79.06 225 TYR A C 1
ATOM 1782 O O . TYR A 1 225 ? 1.358 -6.991 -13.673 1.00 79.06 225 TYR A O 1
ATOM 1790 N N . LYS A 1 226 ? 2.058 -5.073 -14.627 1.00 78.81 226 LYS A N 1
ATOM 1791 C CA . LYS A 1 226 ? 1.173 -4.195 -13.853 1.00 78.81 226 LYS A CA 1
ATOM 1792 C C . LYS A 1 226 ? -0.281 -4.531 -14.120 1.00 78.81 226 LYS A C 1
ATOM 1794 O O . LYS A 1 226 ? -1.005 -4.765 -13.169 1.00 78.81 226 LYS A O 1
ATOM 1799 N N . THR A 1 227 ? -0.676 -4.685 -15.382 1.00 80.75 227 THR A N 1
ATOM 1800 C CA . THR A 1 227 ? -2.038 -5.109 -15.725 1.00 80.75 227 THR A CA 1
ATOM 1801 C C . THR A 1 227 ? -2.400 -6.438 -15.066 1.00 80.75 227 THR A C 1
ATOM 1803 O O . THR A 1 227 ? -3.434 -6.529 -14.415 1.00 80.75 227 THR A O 1
ATOM 1806 N N . VAL A 1 228 ? -1.539 -7.456 -15.168 1.00 81.44 228 VAL A N 1
ATOM 1807 C CA . VAL A 1 228 ? -1.794 -8.771 -14.553 1.00 81.44 228 VAL A CA 1
ATOM 1808 C C . VAL A 1 228 ? -1.859 -8.682 -13.027 1.00 81.44 228 VAL A C 1
ATOM 1810 O O . VAL A 1 228 ? -2.728 -9.296 -12.411 1.00 81.44 228 VAL A O 1
ATOM 1813 N N . LEU A 1 229 ? -0.959 -7.918 -12.408 1.00 83.12 229 LEU A N 1
ATOM 1814 C CA . LEU A 1 229 ? -0.959 -7.695 -10.968 1.00 83.12 229 LEU A CA 1
ATOM 1815 C C . LEU A 1 229 ? -2.252 -7.013 -10.527 1.00 83.12 229 LEU A C 1
ATOM 1817 O O . LEU A 1 229 ? -2.927 -7.531 -9.644 1.00 83.12 229 LEU A O 1
ATOM 1821 N N . THR A 1 230 ? -2.610 -5.903 -11.166 1.00 83.88 230 THR A N 1
ATOM 1822 C CA . THR A 1 230 ? -3.830 -5.153 -10.878 1.00 83.88 230 THR A CA 1
ATOM 1823 C C . THR A 1 230 ? -5.055 -6.040 -11.042 1.00 83.88 230 THR A C 1
ATOM 1825 O O . THR A 1 230 ? -5.880 -6.078 -10.142 1.00 83.88 230 THR A O 1
ATOM 1828 N N . MET A 1 231 ? -5.139 -6.850 -12.102 1.00 83.69 231 MET A N 1
ATOM 1829 C CA . MET A 1 231 ? -6.227 -7.824 -12.263 1.00 83.69 231 MET A CA 1
ATOM 1830 C C . MET A 1 231 ? -6.302 -8.809 -11.088 1.00 83.69 231 MET A C 1
ATOM 1832 O O . MET A 1 231 ? -7.388 -9.098 -10.591 1.00 83.69 231 MET A O 1
ATOM 1836 N N . HIS A 1 232 ? -5.162 -9.326 -10.620 1.00 85.25 232 HIS A N 1
ATOM 1837 C CA . HIS A 1 232 ? -5.133 -10.229 -9.469 1.00 85.25 232 HIS A CA 1
ATOM 1838 C C . HIS A 1 232 ? -5.510 -9.539 -8.158 1.00 85.25 232 HIS A C 1
ATOM 1840 O O . HIS A 1 232 ? -6.237 -10.134 -7.366 1.00 85.25 232 HIS A O 1
ATOM 1846 N N . LEU A 1 233 ? -5.038 -8.314 -7.920 1.00 87.25 233 LEU A N 1
ATOM 1847 C CA . LEU A 1 233 ? -5.377 -7.551 -6.719 1.00 87.25 233 LEU A CA 1
ATOM 1848 C C . LEU A 1 233 ? -6.844 -7.119 -6.726 1.00 87.25 233 LEU A C 1
ATOM 1850 O O . LEU A 1 233 ? -7.502 -7.255 -5.704 1.00 87.25 233 LEU A O 1
ATOM 1854 N N . GLN A 1 234 ? -7.387 -6.705 -7.872 1.00 85.31 234 GLN A N 1
ATOM 1855 C CA . GLN A 1 234 ? -8.807 -6.383 -8.032 1.00 85.31 234 GLN A CA 1
ATOM 1856 C C . GLN A 1 234 ? -9.686 -7.609 -7.807 1.00 85.31 234 GLN A C 1
ATOM 1858 O O . GLN A 1 234 ? -10.650 -7.535 -7.054 1.00 85.31 234 GLN A O 1
ATOM 1863 N N . SER A 1 235 ? -9.323 -8.751 -8.397 1.00 88.06 235 SER A N 1
ATOM 1864 C CA . SER A 1 235 ? -10.052 -10.007 -8.198 1.00 88.06 235 SER A CA 1
ATOM 1865 C C . SER A 1 235 ? -9.958 -10.517 -6.759 1.00 88.06 235 SER A C 1
ATOM 1867 O O . SER A 1 235 ? -10.923 -11.067 -6.248 1.00 88.06 235 SER A O 1
ATOM 1869 N N . ALA A 1 236 ? -8.821 -10.345 -6.082 1.00 88.56 236 ALA A N 1
ATOM 1870 C CA . ALA A 1 236 ? -8.725 -10.658 -4.658 1.00 88.56 236 ALA A CA 1
ATOM 1871 C C . ALA A 1 236 ? -9.524 -9.652 -3.815 1.00 88.56 236 ALA A C 1
ATOM 1873 O O . ALA A 1 236 ? -10.154 -10.017 -2.829 1.00 88.56 236 ALA A O 1
ATOM 1874 N N . GLY A 1 237 ? -9.504 -8.382 -4.212 1.00 87.38 237 GLY A N 1
ATOM 1875 C CA . GLY A 1 237 ? -10.185 -7.288 -3.542 1.00 87.38 237 GLY A CA 1
ATOM 1876 C C . GLY A 1 237 ? -11.699 -7.340 -3.654 1.00 87.38 237 GLY A C 1
ATOM 1877 O O . GLY A 1 237 ? -12.357 -6.862 -2.738 1.00 87.38 237 GLY A O 1
ATOM 1878 N N . SER A 1 238 ? -12.269 -7.897 -4.723 1.00 86.44 238 SER A N 1
ATOM 1879 C CA . SER A 1 238 ? -13.718 -8.113 -4.801 1.00 86.44 238 SER A CA 1
ATOM 1880 C C . SER A 1 238 ? -14.171 -9.107 -3.736 1.00 86.44 238 SER A C 1
ATOM 1882 O O . SER A 1 238 ? -15.086 -8.813 -2.983 1.00 86.44 238 SER A O 1
ATOM 1884 N N . GLU A 1 239 ? -13.455 -10.222 -3.586 1.00 87.44 239 GLU A N 1
ATOM 1885 C CA . GLU A 1 239 ? -13.755 -11.236 -2.566 1.00 87.44 239 GLU A CA 1
ATOM 1886 C C . GLU A 1 239 ? -13.515 -10.715 -1.143 1.00 87.44 239 GLU A C 1
ATOM 1888 O O . GLU A 1 239 ? -14.238 -11.058 -0.215 1.00 87.44 239 GLU A O 1
ATOM 1893 N N . LEU A 1 240 ? -12.504 -9.859 -0.950 1.00 88.06 240 LEU A N 1
ATOM 1894 C CA . LEU A 1 240 ? -12.241 -9.232 0.350 1.00 88.06 240 LEU A CA 1
ATOM 1895 C C . LEU A 1 240 ? -13.310 -8.202 0.746 1.00 88.06 240 LEU A C 1
ATOM 1897 O O . LEU A 1 240 ? -13.384 -7.853 1.919 1.00 88.06 240 LEU A O 1
ATOM 1901 N N . ARG A 1 241 ? -14.122 -7.728 -0.203 1.00 88.06 241 ARG A N 1
ATOM 1902 C CA . ARG A 1 241 ? -15.256 -6.827 0.049 1.00 88.06 241 ARG A CA 1
ATOM 1903 C C . ARG A 1 241 ? -16.560 -7.558 0.327 1.00 88.06 241 ARG A C 1
ATOM 1905 O O . ARG A 1 241 ? -17.544 -6.917 0.666 1.00 88.06 241 ARG A O 1
ATOM 1912 N N . GLU A 1 242 ? -16.580 -8.882 0.227 1.00 91.44 242 GLU A N 1
ATOM 1913 C CA . GLU A 1 242 ? -17.739 -9.634 0.686 1.00 91.44 242 GLU A CA 1
ATOM 1914 C C . GLU A 1 242 ? -17.945 -9.419 2.200 1.00 91.44 242 GLU A C 1
ATOM 1916 O O . GLU A 1 242 ? -16.967 -9.284 2.951 1.00 91.44 242 GLU A O 1
ATOM 1921 N N . PRO A 1 243 ? -19.198 -9.387 2.689 1.00 89.94 243 PRO A N 1
ATOM 1922 C CA . PRO A 1 243 ? -19.488 -9.129 4.095 1.00 89.94 243 PRO A CA 1
ATOM 1923 C C . PRO A 1 243 ? -18.707 -10.054 5.035 1.00 89.94 243 PRO A C 1
ATOM 1925 O O . PRO A 1 243 ? -18.743 -11.278 4.898 1.00 89.94 243 PRO A O 1
ATOM 1928 N N . ASN A 1 244 ? -18.035 -9.472 6.033 1.00 90.94 244 ASN A N 1
ATOM 1929 C CA . ASN A 1 244 ? -17.179 -10.154 7.008 1.00 90.94 244 ASN A CA 1
ATOM 1930 C C . ASN A 1 244 ? -15.911 -10.823 6.439 1.00 90.94 244 ASN A C 1
ATOM 1932 O O . ASN A 1 244 ? -15.112 -11.340 7.229 1.00 90.94 244 ASN A O 1
ATOM 1936 N N . ALA A 1 245 ? -15.655 -10.794 5.125 1.00 93.00 245 ALA A N 1
ATOM 1937 C CA . ALA A 1 245 ? -14.540 -11.516 4.507 1.00 93.00 245 ALA A CA 1
ATOM 1938 C C . ALA A 1 245 ? -13.171 -11.083 5.058 1.00 93.00 245 ALA A C 1
ATOM 1940 O O . ALA A 1 245 ? -12.320 -11.934 5.335 1.00 93.00 245 ALA A O 1
ATOM 1941 N N . LEU A 1 246 ? -12.975 -9.783 5.314 1.00 94.19 246 LEU A N 1
ATOM 1942 C CA . LEU A 1 246 ? -11.748 -9.255 5.927 1.00 94.19 246 LEU A CA 1
ATOM 1943 C C . LEU A 1 246 ? -11.462 -9.833 7.316 1.00 94.19 246 LEU A C 1
ATOM 1945 O O . LEU A 1 246 ? -10.299 -9.946 7.702 1.00 94.19 246 LEU A O 1
ATOM 1949 N N . SER A 1 247 ? -12.496 -10.201 8.069 1.00 94.06 247 SER A N 1
ATOM 1950 C CA . SER A 1 247 ? -12.350 -10.803 9.396 1.00 94.06 247 SER A CA 1
ATOM 1951 C C . SER A 1 247 ? -12.260 -12.331 9.327 1.00 94.06 247 SER A C 1
ATOM 1953 O O . SER A 1 247 ? -11.442 -12.937 10.024 1.00 94.06 247 SER A O 1
ATOM 1955 N N . GLU A 1 248 ? -13.030 -12.962 8.437 1.00 94.81 248 GLU A N 1
ATOM 1956 C CA . GLU A 1 248 ? -13.127 -14.415 8.317 1.00 94.81 248 GLU A CA 1
ATOM 1957 C C . GLU A 1 248 ? -11.904 -15.025 7.631 1.00 94.81 248 GLU A C 1
ATOM 1959 O O . GLU A 1 248 ? -11.323 -15.983 8.150 1.00 94.81 248 GLU A O 1
ATOM 1964 N N . ILE A 1 249 ? -11.456 -14.462 6.505 1.00 94.25 249 ILE A N 1
ATOM 1965 C CA . ILE A 1 249 ? -10.343 -15.012 5.718 1.00 94.25 249 ILE A CA 1
ATOM 1966 C C . ILE A 1 249 ? -9.066 -15.164 6.565 1.00 94.25 249 ILE A C 1
ATOM 1968 O O . ILE A 1 249 ? -8.471 -16.247 6.523 1.00 94.25 249 ILE A O 1
ATOM 1972 N N . PRO A 1 250 ? -8.646 -14.179 7.391 1.00 93.50 250 PRO A N 1
ATOM 1973 C CA . PRO A 1 250 ? -7.530 -14.369 8.315 1.00 93.50 250 PRO A CA 1
ATOM 1974 C C . PRO A 1 250 ? -7.692 -15.558 9.257 1.00 93.50 250 PRO A C 1
ATOM 1976 O O . PRO A 1 250 ? -6.732 -16.301 9.468 1.00 93.50 250 PRO A O 1
ATOM 1979 N N . THR A 1 251 ? -8.890 -15.783 9.799 1.00 92.69 251 THR A N 1
ATOM 1980 C CA . THR A 1 251 ? -9.135 -16.911 10.711 1.00 92.69 251 THR A CA 1
ATOM 1981 C C . THR A 1 251 ? -9.075 -18.259 9.993 1.00 92.69 251 THR A C 1
ATOM 1983 O O . THR A 1 251 ? -8.540 -19.224 10.541 1.00 92.69 251 THR A O 1
ATOM 1986 N N . LEU A 1 252 ? -9.553 -18.316 8.746 1.00 93.19 252 LEU A N 1
ATOM 1987 C CA . LEU A 1 252 ? -9.539 -19.520 7.918 1.00 93.19 252 LEU A CA 1
ATOM 1988 C C . LEU A 1 252 ? -8.124 -19.869 7.444 1.00 93.19 252 LEU A C 1
ATOM 1990 O O . LEU A 1 252 ? -7.700 -21.022 7.544 1.00 93.19 252 LEU A O 1
ATOM 1994 N N . LEU A 1 253 ? -7.374 -18.876 6.958 1.00 91.44 253 LEU A N 1
ATOM 1995 C CA . LEU A 1 253 ? -6.011 -19.072 6.460 1.00 91.44 253 LEU A CA 1
ATOM 1996 C C . LEU A 1 253 ? -5.007 -19.308 7.593 1.00 91.44 253 LEU A C 1
ATOM 1998 O O . LEU A 1 253 ? -4.066 -20.086 7.430 1.00 91.44 253 LEU A O 1
ATOM 2002 N N . ASN A 1 254 ? -5.211 -18.679 8.753 1.00 89.75 254 ASN A N 1
ATOM 2003 C CA . ASN A 1 254 ? -4.290 -18.733 9.884 1.00 89.75 254 ASN A CA 1
ATOM 2004 C C . ASN A 1 254 ? -4.948 -19.319 11.144 1.00 89.75 254 ASN A C 1
ATOM 2006 O O . ASN A 1 254 ? -4.847 -18.759 12.235 1.00 89.75 254 ASN A O 1
ATOM 2010 N N . TYR A 1 255 ? -5.566 -20.499 11.026 1.00 84.44 255 TYR A N 1
ATOM 2011 C CA . TYR A 1 255 ? -6.248 -21.159 12.152 1.00 84.44 255 TYR A CA 1
ATOM 2012 C C . TYR A 1 255 ? -5.341 -21.451 13.362 1.00 84.44 255 TYR A C 1
ATOM 2014 O O . TYR A 1 255 ? -5.824 -21.631 14.478 1.00 84.44 255 TYR A O 1
ATOM 2022 N N . ARG A 1 256 ? -4.019 -21.541 13.153 1.00 88.12 256 ARG A N 1
ATOM 2023 C CA . ARG A 1 256 ? -3.034 -21.746 14.230 1.00 88.12 256 ARG A CA 1
ATOM 2024 C C . ARG A 1 256 ? -2.508 -20.447 14.815 1.00 88.12 256 ARG A C 1
ATOM 2026 O O . ARG A 1 256 ? -1.773 -20.498 15.796 1.00 88.12 256 ARG A O 1
ATOM 2033 N N . THR A 1 257 ? -2.838 -19.303 14.221 1.00 84.12 257 THR A N 1
ATOM 2034 C CA . THR A 1 257 ? -2.316 -17.978 14.586 1.00 84.12 257 THR A CA 1
ATOM 2035 C C . THR A 1 257 ? -0.783 -17.882 14.569 1.00 84.12 257 THR A C 1
ATOM 2037 O O . THR A 1 257 ? -0.213 -16.974 15.161 1.00 84.12 257 THR A O 1
ATOM 2040 N N . THR A 1 258 ? -0.097 -18.809 13.889 1.00 87.81 258 THR A N 1
ATOM 2041 C CA . THR A 1 258 ? 1.372 -18.913 13.910 1.00 87.81 258 THR A CA 1
ATOM 2042 C C . THR A 1 258 ? 2.054 -18.064 12.852 1.00 87.81 258 THR A C 1
ATOM 2044 O O . THR A 1 258 ? 3.204 -17.696 13.042 1.00 87.81 258 THR A O 1
ATOM 2047 N N . THR A 1 259 ? 1.392 -17.809 11.721 1.00 89.69 259 THR A N 1
ATOM 2048 C CA . THR A 1 259 ? 2.005 -17.115 10.580 1.00 89.69 259 THR A CA 1
ATOM 2049 C C . THR A 1 259 ? 0.981 -16.213 9.918 1.00 89.69 259 THR A C 1
ATOM 2051 O O . THR A 1 259 ? -0.039 -16.701 9.436 1.00 89.69 259 THR A O 1
ATOM 2054 N N . ARG A 1 260 ? 1.256 -14.910 9.857 1.00 94.31 260 ARG A N 1
ATOM 2055 C CA . ARG A 1 260 ? 0.355 -13.932 9.221 1.00 94.31 260 ARG A CA 1
ATOM 2056 C C . ARG A 1 260 ? 0.705 -13.643 7.765 1.00 94.31 260 ARG A C 1
ATOM 2058 O O . ARG A 1 260 ? 0.042 -12.852 7.110 1.00 94.31 260 ARG A O 1
ATOM 2065 N N . ILE A 1 261 ? 1.742 -14.293 7.250 1.00 94.50 261 ILE A N 1
ATOM 2066 C CA . ILE A 1 261 ? 2.203 -14.121 5.877 1.00 94.50 261 ILE A CA 1
ATOM 2067 C C . ILE A 1 261 ? 1.364 -15.007 4.954 1.00 94.50 261 ILE A C 1
ATOM 2069 O O . ILE A 1 261 ? 1.321 -16.225 5.133 1.00 94.50 261 ILE A O 1
ATOM 2073 N N . ALA A 1 262 ? 0.733 -14.398 3.953 1.00 92.69 262 ALA A N 1
ATOM 2074 C CA . ALA A 1 262 ? -0.051 -15.083 2.932 1.00 92.69 262 ALA A CA 1
ATOM 2075 C C . ALA A 1 262 ? 0.618 -14.992 1.554 1.00 92.69 262 ALA A C 1
ATOM 2077 O O . ALA A 1 262 ? 1.483 -14.154 1.306 1.00 92.69 262 ALA A O 1
ATOM 2078 N N . SER A 1 263 ? 0.203 -15.860 0.633 1.00 90.50 263 SER A N 1
ATOM 2079 C CA . SER A 1 263 ? 0.593 -15.792 -0.776 1.00 90.50 263 SER A CA 1
ATOM 2080 C C . SER A 1 263 ? -0.646 -15.676 -1.648 1.00 90.50 263 SER A C 1
ATOM 2082 O O . SER A 1 263 ? -1.560 -16.488 -1.513 1.00 90.50 263 SER A O 1
ATOM 2084 N N . LEU A 1 264 ? -0.643 -14.719 -2.572 1.00 87.00 264 LEU A N 1
ATOM 2085 C CA . LEU A 1 264 ? -1.678 -14.586 -3.587 1.00 87.00 264 LEU A CA 1
ATOM 2086 C C . LEU A 1 264 ? -1.246 -15.341 -4.843 1.00 87.00 264 LEU A C 1
ATOM 2088 O O . LEU A 1 264 ? -0.147 -15.145 -5.362 1.00 87.00 264 LEU A O 1
ATOM 2092 N N . SER A 1 265 ? -2.127 -16.202 -5.330 1.00 86.12 265 SER A N 1
ATOM 2093 C CA . SER A 1 265 ? -1.979 -16.885 -6.608 1.00 86.12 265 SER A CA 1
ATOM 2094 C C . SER A 1 265 ? -3.315 -16.862 -7.320 1.00 86.12 265 SER A C 1
ATOM 2096 O O . SER A 1 265 ? -4.339 -17.133 -6.699 1.00 86.12 265 SER A O 1
ATOM 2098 N N . GLY A 1 266 ? -3.300 -16.600 -8.617 1.00 81.44 266 GLY A N 1
ATOM 2099 C CA . GLY A 1 266 ? -4.496 -16.639 -9.438 1.00 81.44 266 GLY A CA 1
ATOM 2100 C C . GLY A 1 266 ? -4.180 -17.125 -10.840 1.00 81.44 266 GLY A C 1
ATOM 2101 O O . GLY A 1 266 ? -3.020 -17.312 -11.212 1.00 81.44 266 GLY A O 1
ATOM 2102 N N . VAL A 1 267 ? -5.237 -17.318 -11.620 1.00 79.69 267 VAL A N 1
ATOM 2103 C CA . VAL A 1 267 ? -5.144 -17.616 -13.046 1.00 79.69 267 VAL A CA 1
ATOM 2104 C C . VAL A 1 267 ? -5.840 -16.485 -13.782 1.00 79.69 267 VAL A C 1
ATOM 2106 O O . VAL A 1 267 ? -7.052 -16.339 -13.679 1.00 79.69 267 VAL A O 1
ATOM 2109 N N . ALA A 1 268 ? -5.072 -15.681 -14.511 1.00 72.69 268 ALA A N 1
ATOM 2110 C CA . ALA A 1 268 ? -5.631 -14.763 -15.490 1.00 72.69 268 ALA A CA 1
ATOM 2111 C C . ALA A 1 268 ? -5.751 -15.526 -16.818 1.00 72.69 268 ALA A C 1
ATOM 2113 O O . ALA A 1 268 ? -4.730 -16.031 -17.303 1.00 72.69 268 ALA A O 1
ATOM 2114 N N . PRO A 1 269 ? -6.952 -15.671 -17.408 1.00 68.62 269 PRO A N 1
ATOM 2115 C CA . PRO A 1 269 ? -7.088 -16.241 -18.740 1.00 68.62 269 PRO A CA 1
ATOM 2116 C C . PRO A 1 269 ? -6.464 -15.271 -19.749 1.00 68.62 269 PRO A C 1
ATOM 2118 O O . PRO A 1 269 ? -7.113 -14.370 -20.270 1.00 68.62 269 PRO A O 1
ATOM 2121 N N . LEU A 1 270 ? -5.168 -15.432 -20.000 1.00 68.50 270 LEU A N 1
ATOM 2122 C CA . LEU A 1 270 ? -4.471 -14.701 -21.044 1.00 68.50 270 LEU A CA 1
ATOM 2123 C C . LEU A 1 270 ? -4.736 -15.436 -22.364 1.00 68.50 270 LEU A C 1
ATOM 2125 O O . LEU A 1 270 ? -4.284 -16.566 -22.566 1.00 68.50 270 LEU A O 1
ATOM 2129 N N . PHE A 1 271 ? -5.531 -14.837 -23.249 1.00 63.69 271 PHE A N 1
ATOM 2130 C CA . PHE A 1 271 ? -5.864 -15.454 -24.530 1.00 63.69 271 PHE A CA 1
ATOM 2131 C C . PHE A 1 271 ? -4.608 -15.557 -25.412 1.00 63.69 271 PHE A C 1
ATOM 2133 O O . PHE A 1 271 ? -3.946 -14.566 -25.702 1.00 63.69 271 PHE A O 1
ATOM 2140 N N . THR A 1 272 ? -4.263 -16.781 -25.820 1.00 54.66 272 THR A N 1
ATOM 2141 C CA . THR A 1 272 ? -3.080 -17.086 -26.643 1.00 54.66 272 THR A CA 1
ATOM 2142 C C . THR A 1 272 ? -3.119 -16.451 -28.033 1.00 54.66 272 THR A C 1
ATOM 2144 O O . THR A 1 272 ? -4.182 -16.339 -28.649 1.00 54.66 272 THR A O 1
ATOM 2147 N N . GLU A 1 273 ? -1.926 -16.235 -28.592 1.00 50.69 273 GLU A N 1
ATOM 2148 C CA . GLU A 1 273 ? -1.685 -15.761 -29.957 1.00 50.69 273 GLU A CA 1
ATOM 2149 C C . GLU A 1 273 ? -2.488 -16.469 -31.075 1.00 50.69 273 GLU A C 1
ATOM 2151 O O . GLU A 1 273 ? -2.906 -15.756 -31.962 1.00 50.69 273 GLU A O 1
ATOM 2156 N N . PRO A 1 274 ? -2.831 -17.777 -31.090 1.00 50.69 274 PRO A N 1
ATOM 2157 C CA . PRO A 1 274 ? -3.675 -18.388 -32.131 1.00 50.69 274 PRO A CA 1
ATOM 2158 C C . PRO A 1 274 ? -5.066 -17.755 -32.301 1.00 50.69 274 PRO A C 1
ATOM 2160 O O . PRO A 1 274 ? -5.604 -17.767 -33.406 1.00 50.69 274 PRO A O 1
ATOM 2163 N N . TRP A 1 275 ? -5.630 -17.155 -31.247 1.00 52.56 275 TRP A N 1
ATOM 2164 C CA . TRP A 1 275 ? -6.865 -16.359 -31.345 1.00 52.56 275 TRP A CA 1
ATOM 2165 C C . TRP A 1 275 ? -6.623 -15.025 -32.071 1.00 52.56 275 TRP A C 1
ATOM 2167 O O . TRP A 1 275 ? -7.484 -14.531 -32.792 1.00 52.56 275 TRP A O 1
ATOM 2177 N N . LEU A 1 276 ? -5.413 -14.481 -31.925 1.00 51.81 276 LEU A N 1
ATOM 2178 C CA . LEU A 1 276 ? -4.888 -13.322 -32.644 1.00 51.81 276 LEU A CA 1
ATOM 2179 C C . LEU A 1 276 ? -4.245 -13.685 -33.993 1.00 51.81 276 LEU A C 1
ATOM 2181 O O . LEU A 1 276 ? -4.109 -12.803 -34.815 1.00 51.81 276 LEU A O 1
ATOM 2185 N N . ARG A 1 277 ? -3.849 -14.931 -34.264 1.00 48.00 277 ARG A N 1
ATOM 2186 C CA . ARG A 1 277 ? -3.117 -15.337 -35.477 1.00 48.00 277 ARG A CA 1
ATOM 2187 C C . ARG A 1 277 ? -4.062 -15.593 -36.650 1.00 48.00 277 ARG A C 1
ATOM 2189 O O . ARG A 1 277 ? -3.686 -15.340 -37.790 1.00 48.00 277 ARG A O 1
ATOM 2196 N N . ARG A 1 278 ? -5.336 -15.924 -36.374 1.00 52.53 278 ARG A N 1
ATOM 2197 C CA . ARG A 1 278 ? -6.426 -15.770 -37.363 1.00 52.53 278 ARG A CA 1
ATOM 2198 C C . ARG A 1 278 ? -6.431 -14.375 -38.007 1.00 52.53 278 ARG A C 1
ATOM 2200 O O . ARG A 1 278 ? -6.686 -14.261 -39.196 1.00 52.53 278 ARG A O 1
ATOM 2207 N N . ARG A 1 279 ? -6.049 -13.329 -37.261 1.00 46.03 279 ARG A N 1
ATOM 2208 C CA . ARG A 1 279 ? -5.938 -11.933 -37.734 1.00 46.03 279 ARG A CA 1
ATOM 2209 C C . ARG A 1 279 ? -4.927 -11.742 -38.866 1.00 46.03 279 ARG A C 1
ATOM 2211 O O . ARG A 1 279 ? -5.121 -10.865 -39.696 1.00 46.03 279 ARG A O 1
ATOM 2218 N N . THR A 1 280 ? -3.817 -12.480 -38.865 1.00 53.59 280 THR A N 1
ATOM 2219 C CA . THR A 1 280 ? -2.699 -12.251 -39.796 1.00 53.59 280 THR A CA 1
ATOM 2220 C C . THR A 1 280 ? -2.663 -13.253 -40.940 1.00 53.59 280 THR A C 1
ATOM 2222 O O . THR A 1 280 ? -2.243 -12.889 -42.034 1.00 53.59 280 THR A O 1
ATOM 2225 N N . GLU A 1 281 ? -3.119 -14.487 -40.720 1.00 56.25 281 GLU A N 1
ATOM 2226 C CA . GLU A 1 281 ? -3.087 -15.540 -41.744 1.00 56.25 281 GLU A CA 1
ATOM 2227 C C . GLU A 1 281 ? -4.367 -15.592 -42.603 1.00 56.25 281 GLU A C 1
ATOM 2229 O O . GLU A 1 281 ? -4.284 -15.968 -43.769 1.00 56.25 281 GLU A O 1
ATOM 2234 N N . GLU A 1 282 ? -5.529 -15.154 -42.095 1.00 61.56 282 GLU A N 1
ATOM 2235 C CA . GLU A 1 282 ? -6.802 -15.165 -42.851 1.00 61.56 282 GLU A CA 1
ATOM 2236 C C . GLU A 1 282 ? -7.124 -13.824 -43.543 1.00 61.56 282 GLU A C 1
ATOM 2238 O O . GLU A 1 282 ? -8.147 -13.701 -44.213 1.00 61.56 282 GLU A O 1
ATOM 2243 N N . GLY A 1 283 ? -6.251 -12.815 -43.429 1.00 61.16 283 GLY A N 1
ATOM 2244 C CA . GLY A 1 283 ? -6.414 -11.530 -44.123 1.00 61.16 283 GLY A CA 1
ATOM 2245 C C . GLY A 1 283 ? -7.620 -10.700 -43.666 1.00 61.16 283 GLY A C 1
ATOM 2246 O O . GLY A 1 283 ? -8.047 -9.795 -44.383 1.00 61.16 283 GLY A O 1
ATOM 2247 N N . GLU A 1 284 ? -8.183 -10.988 -42.491 1.00 64.94 284 GLU A N 1
ATOM 2248 C CA . GLU A 1 284 ? -9.271 -10.188 -41.935 1.00 64.94 284 GLU A CA 1
ATOM 2249 C C . GLU A 1 284 ? -8.777 -8.770 -41.621 1.00 64.94 284 GLU A C 1
ATOM 2251 O O . GLU A 1 284 ? -7.795 -8.573 -40.901 1.00 64.94 284 GLU A O 1
ATOM 2256 N N . SER A 1 285 ? -9.462 -7.764 -42.173 1.00 72.12 285 SER A N 1
ATOM 2257 C CA . SER A 1 285 ? -9.130 -6.367 -41.906 1.00 72.12 285 SER A CA 1
ATOM 2258 C C . SER A 1 285 ? -9.287 -6.063 -40.413 1.00 72.12 285 SER A C 1
ATOM 2260 O O . SER A 1 285 ? -10.198 -6.558 -39.744 1.00 72.12 285 SER A O 1
ATOM 2262 N N . GLU A 1 286 ? -8.410 -5.209 -39.875 1.00 61.69 286 GLU A N 1
ATOM 2263 C CA . GLU A 1 286 ? -8.469 -4.779 -38.470 1.00 61.69 286 GLU A CA 1
ATOM 2264 C C . GLU A 1 286 ? -9.854 -4.214 -38.097 1.00 61.69 286 GLU A C 1
ATOM 2266 O O . GLU A 1 286 ? -10.324 -4.369 -36.969 1.00 61.69 286 GLU A O 1
ATOM 2271 N N . GLU A 1 287 ? -10.531 -3.607 -39.070 1.00 69.31 287 GLU A N 1
ATOM 2272 C CA . GLU A 1 287 ? -11.870 -3.046 -38.942 1.00 69.31 287 GLU A CA 1
ATOM 2273 C C . GLU A 1 287 ? -12.955 -4.122 -38.777 1.00 69.31 287 GLU A C 1
ATOM 2275 O O . GLU A 1 287 ? -13.780 -4.001 -37.872 1.00 69.31 287 GLU A O 1
ATOM 2280 N N . GLY A 1 288 ? -12.897 -5.223 -39.539 1.00 74.88 288 GLY A N 1
ATOM 2281 C CA . GLY A 1 288 ? -13.852 -6.333 -39.416 1.00 74.88 288 GLY A CA 1
ATOM 2282 C C . GLY A 1 288 ? -13.748 -7.071 -38.077 1.00 74.88 288 GLY A C 1
ATOM 2283 O O . GLY A 1 288 ? -14.750 -7.523 -37.520 1.00 74.88 288 GLY A O 1
ATOM 2284 N N . TRP A 1 289 ? -12.547 -7.135 -37.497 1.00 64.69 289 TRP A N 1
ATOM 2285 C CA . TRP A 1 289 ? -12.374 -7.656 -36.140 1.00 64.69 289 TRP A CA 1
ATOM 2286 C C . TRP A 1 289 ? -12.920 -6.696 -35.083 1.00 64.69 289 TRP A C 1
ATOM 2288 O O . TRP A 1 289 ? -13.643 -7.137 -34.192 1.00 64.69 289 TRP A O 1
ATOM 2298 N N . ARG A 1 290 ? -12.626 -5.390 -35.183 1.00 63.69 290 ARG A N 1
ATOM 2299 C CA . ARG A 1 290 ? -13.190 -4.390 -34.257 1.00 63.69 290 ARG A CA 1
ATOM 2300 C C . ARG A 1 290 ? -14.713 -4.416 -34.300 1.00 63.69 290 ARG A C 1
ATOM 2302 O O . ARG A 1 290 ? -15.347 -4.267 -33.265 1.00 63.69 290 ARG A O 1
ATOM 2309 N N . GLU A 1 291 ? -15.299 -4.633 -35.470 1.00 73.12 291 GLU A N 1
ATOM 2310 C CA . GLU A 1 291 ? -16.741 -4.782 -35.626 1.00 73.12 291 GLU A CA 1
ATOM 2311 C C . GLU A 1 291 ? -17.274 -6.065 -34.977 1.00 73.12 291 GLU A C 1
ATOM 2313 O O . GLU A 1 291 ? -18.294 -6.014 -34.296 1.00 73.12 291 GLU A O 1
ATOM 2318 N N . ARG A 1 292 ? -16.557 -7.191 -35.080 1.00 71.94 292 ARG A N 1
ATOM 2319 C CA . ARG A 1 292 ? -16.918 -8.437 -34.383 1.00 71.94 292 ARG A CA 1
ATOM 2320 C C . ARG A 1 292 ? -16.772 -8.351 -32.874 1.00 71.94 292 ARG A C 1
ATOM 2322 O O . ARG A 1 292 ? -17.649 -8.842 -32.178 1.00 71.94 292 ARG A O 1
ATOM 2329 N N . VAL A 1 293 ? -15.704 -7.737 -32.367 1.00 68.06 293 VAL A N 1
ATOM 2330 C CA . VAL A 1 293 ? -15.541 -7.504 -30.926 1.00 68.06 293 VAL A CA 1
ATOM 2331 C C . VAL A 1 293 ? -16.621 -6.568 -30.428 1.00 68.06 293 VAL A C 1
ATOM 2333 O O . VAL A 1 293 ? -17.296 -6.927 -29.480 1.00 68.06 293 VAL A O 1
ATOM 2336 N N . ARG A 1 294 ? -16.898 -5.463 -31.130 1.00 73.19 294 ARG A N 1
ATOM 2337 C CA . ARG A 1 294 ? -18.062 -4.621 -30.823 1.00 73.19 294 ARG A CA 1
ATOM 2338 C C . ARG A 1 294 ? -19.371 -5.403 -30.903 1.00 73.19 294 ARG A C 1
ATOM 2340 O O . ARG A 1 294 ? -20.287 -5.111 -30.155 1.00 73.19 294 ARG A O 1
ATOM 2347 N N . GLY A 1 295 ? -19.489 -6.368 -31.812 1.00 77.75 295 GLY A N 1
ATOM 2348 C CA . GLY A 1 295 ? -20.649 -7.251 -31.925 1.00 77.75 295 GLY A CA 1
ATOM 2349 C C . GLY A 1 295 ? -20.780 -8.210 -30.742 1.00 77.75 295 GLY A C 1
ATOM 2350 O O . GLY A 1 295 ? -21.882 -8.399 -30.242 1.00 77.75 295 GLY A O 1
ATOM 2351 N N . LEU A 1 296 ? -19.667 -8.773 -30.266 1.00 67.38 296 LEU A N 1
ATOM 2352 C CA . LEU A 1 296 ? -19.615 -9.617 -29.072 1.00 67.38 296 LEU A CA 1
ATOM 2353 C C . LEU A 1 296 ? -19.861 -8.801 -27.803 1.00 67.38 296 LEU A C 1
ATOM 2355 O O . LEU A 1 296 ? -20.641 -9.239 -26.973 1.00 67.38 296 LEU A O 1
ATOM 2359 N N . GLU A 1 297 ? -19.264 -7.614 -27.682 1.00 68.38 297 GLU A N 1
ATOM 2360 C CA . GLU A 1 297 ? -19.514 -6.657 -26.598 1.00 68.38 297 GLU A CA 1
ATOM 2361 C C . GLU A 1 297 ? -20.988 -6.250 -26.580 1.00 68.38 297 GLU A C 1
ATOM 2363 O O . GLU A 1 297 ? -21.626 -6.360 -25.543 1.00 68.38 297 GLU A O 1
ATOM 2368 N N . LYS A 1 298 ? -21.573 -5.900 -27.735 1.00 80.06 298 LYS A N 1
ATOM 2369 C CA . LYS A 1 298 ? -23.016 -5.633 -27.857 1.00 80.06 298 LYS A CA 1
ATOM 2370 C C . LYS A 1 298 ? -23.868 -6.840 -27.479 1.00 80.06 298 LYS A C 1
ATOM 2372 O O . LYS A 1 298 ? -24.891 -6.665 -26.836 1.00 80.06 298 LYS A O 1
ATOM 2377 N N . GLY A 1 299 ? -23.470 -8.045 -27.887 1.00 79.88 299 GLY A N 1
ATOM 2378 C CA . GLY A 1 299 ? -24.172 -9.274 -27.521 1.00 79.88 299 GLY A CA 1
ATOM 2379 C C . GLY A 1 299 ? -24.098 -9.561 -26.022 1.00 79.88 299 GLY A C 1
ATOM 2380 O O . GLY A 1 299 ? -25.063 -10.052 -25.451 1.00 79.88 299 GLY A O 1
ATOM 2381 N N . TRP A 1 300 ? -22.977 -9.222 -25.384 1.00 65.00 300 TRP A N 1
ATOM 2382 C CA . TRP A 1 300 ? -22.790 -9.364 -23.945 1.00 65.00 300 TRP A CA 1
ATOM 2383 C C . TRP A 1 300 ? -23.598 -8.322 -23.167 1.00 65.00 300 TRP A C 1
ATOM 2385 O O . TRP A 1 300 ? -24.292 -8.695 -22.233 1.00 65.00 300 TRP A O 1
ATOM 2395 N N . SER A 1 301 ? -23.595 -7.058 -23.606 1.00 67.31 301 SER A N 1
ATOM 2396 C CA . SER A 1 301 ? -24.443 -6.006 -23.031 1.00 67.31 301 SER A CA 1
ATOM 2397 C C . SER A 1 301 ? -25.933 -6.309 -23.195 1.00 67.31 301 SER A C 1
ATOM 2399 O O . SER A 1 301 ? -26.681 -6.136 -22.247 1.00 67.31 301 SER A O 1
ATOM 2401 N N . ALA A 1 302 ? -26.363 -6.823 -24.352 1.00 78.00 302 ALA A N 1
ATOM 2402 C CA . ALA A 1 302 ? -27.752 -7.242 -24.551 1.00 78.00 302 ALA A CA 1
ATOM 2403 C C . ALA A 1 302 ? -28.133 -8.416 -23.634 1.00 78.00 302 ALA A C 1
ATOM 2405 O O . ALA A 1 302 ? -29.205 -8.417 -23.049 1.00 78.00 302 ALA A O 1
ATOM 2406 N N . TRP A 1 303 ? -27.237 -9.394 -23.459 1.00 85.06 303 TRP A N 1
ATOM 2407 C CA . TRP A 1 303 ? -27.458 -10.486 -22.510 1.00 85.06 303 TRP A CA 1
ATOM 2408 C C . TRP A 1 303 ? -27.526 -9.993 -21.054 1.00 85.06 303 TRP A C 1
ATOM 2410 O O . TRP A 1 303 ? -28.285 -10.536 -20.257 1.00 85.06 303 TRP A O 1
ATOM 2420 N N . GLU A 1 304 ? -26.735 -8.979 -20.697 1.00 76.12 304 GLU A N 1
ATOM 2421 C CA . GLU A 1 304 ? -26.753 -8.361 -19.368 1.00 76.12 304 GLU A CA 1
ATOM 2422 C C . GLU A 1 304 ? -28.055 -7.585 -19.121 1.00 76.12 304 GLU A C 1
ATOM 2424 O O . GLU A 1 304 ? -28.655 -7.765 -18.063 1.00 76.12 304 GLU A O 1
ATOM 2429 N N . GLU A 1 305 ? -28.536 -6.826 -20.113 1.00 84.06 305 GLU A N 1
ATOM 2430 C CA . GLU A 1 305 ? -29.854 -6.173 -20.096 1.00 84.06 305 GLU A CA 1
ATOM 2431 C C . GLU A 1 305 ? -30.989 -7.204 -19.967 1.00 84.06 305 GLU A C 1
ATOM 2433 O O . GLU A 1 305 ? -31.852 -7.045 -19.107 1.00 84.06 305 GLU A O 1
ATOM 2438 N N . ASP A 1 306 ? -30.951 -8.304 -20.730 1.00 85.19 306 ASP A N 1
ATOM 2439 C CA . ASP A 1 306 ? -31.939 -9.390 -20.626 1.00 85.19 306 ASP A CA 1
ATOM 2440 C C . ASP A 1 306 ? -31.936 -10.018 -19.213 1.00 85.19 306 ASP A C 1
ATOM 2442 O O . ASP A 1 306 ? -32.987 -10.309 -18.643 1.00 85.19 306 ASP A O 1
ATOM 2446 N N . GLN A 1 307 ? -30.755 -10.217 -18.609 1.00 85.19 307 GLN A N 1
ATOM 2447 C CA . GLN A 1 307 ? -30.621 -10.736 -17.239 1.00 85.19 307 GLN A CA 1
ATOM 2448 C C . GLN A 1 307 ? -31.062 -9.739 -16.160 1.00 85.19 307 GLN A C 1
ATOM 2450 O O . GLN A 1 307 ? -31.437 -10.146 -15.054 1.00 85.19 307 GLN A O 1
ATOM 2455 N N . GLU A 1 308 ? -30.953 -8.441 -16.428 1.00 87.25 308 GLU A N 1
ATOM 2456 C CA . GLU A 1 308 ? -31.468 -7.388 -15.557 1.00 87.25 308 GLU A CA 1
ATOM 2457 C C . GLU A 1 308 ? -32.996 -7.310 -15.658 1.00 87.25 308 GLU A C 1
ATOM 2459 O O . GLU A 1 308 ? -33.669 -7.313 -14.627 1.00 87.25 308 GLU A O 1
ATOM 2464 N N . GLU A 1 309 ? -33.559 -7.383 -16.867 1.00 90.94 309 GLU A N 1
ATOM 2465 C CA . GLU A 1 309 ? -35.007 -7.428 -17.090 1.00 90.94 309 GLU A CA 1
ATOM 2466 C C . GLU A 1 309 ? -35.641 -8.686 -16.471 1.00 90.94 309 GLU A C 1
ATOM 2468 O O . GLU A 1 309 ? -36.658 -8.579 -15.784 1.00 90.94 309 GLU A O 1
ATOM 2473 N N . GLU A 1 310 ? -35.009 -9.861 -16.599 1.00 88.94 310 GLU A N 1
ATOM 2474 C CA . GLU A 1 310 ? -35.448 -11.088 -15.912 1.00 88.94 310 GLU A CA 1
ATOM 2475 C C . GLU A 1 310 ? -35.435 -10.929 -14.382 1.00 88.94 310 GLU A C 1
ATOM 2477 O O . GLU A 1 310 ? -36.338 -11.416 -13.689 1.00 88.94 310 GLU A O 1
ATOM 2482 N N . ARG A 1 311 ? -34.427 -10.241 -13.825 1.00 87.69 311 ARG A N 1
ATOM 2483 C CA . ARG A 1 311 ? -34.360 -9.951 -12.384 1.00 87.69 311 ARG A CA 1
ATOM 2484 C C . ARG A 1 311 ? -35.464 -8.994 -11.954 1.00 87.69 311 ARG A C 1
ATOM 2486 O O . ARG A 1 311 ? -36.127 -9.256 -10.947 1.00 87.69 311 ARG A O 1
ATOM 2493 N N . ASP A 1 312 ? -35.704 -7.941 -12.719 1.00 88.12 312 ASP A N 1
ATOM 2494 C CA . ASP A 1 312 ? -36.770 -6.977 -12.463 1.00 88.12 312 ASP A CA 1
ATOM 2495 C C . ASP A 1 312 ? -38.159 -7.615 -12.576 1.00 88.12 312 ASP A C 1
ATOM 2497 O O . ASP A 1 312 ? -39.037 -7.358 -11.744 1.00 88.12 312 ASP A O 1
ATOM 2501 N N . GLU A 1 313 ? -38.376 -8.490 -13.558 1.00 92.50 313 GLU A N 1
ATOM 2502 C CA . GLU A 1 313 ? -39.627 -9.230 -13.712 1.00 92.50 313 GLU A CA 1
ATOM 2503 C C . GLU A 1 313 ? -39.832 -10.228 -12.565 1.00 92.50 313 GLU A C 1
ATOM 2505 O O . GLU A 1 313 ? -40.939 -10.336 -12.028 1.00 92.50 313 GLU A O 1
ATOM 2510 N N . ALA A 1 314 ? -38.767 -10.887 -12.094 1.00 88.44 314 ALA A N 1
ATOM 2511 C CA . ALA A 1 314 ? -38.826 -11.732 -10.905 1.00 88.44 314 ALA A CA 1
ATOM 2512 C C . ALA A 1 314 ? -39.207 -10.932 -9.645 1.00 88.44 314 ALA A C 1
ATOM 2514 O O . ALA A 1 314 ? -40.031 -11.396 -8.849 1.00 88.44 314 ALA A O 1
ATOM 2515 N N . VAL A 1 315 ? -38.669 -9.719 -9.478 1.00 87.31 315 VAL A N 1
ATOM 2516 C CA . VAL A 1 315 ? -39.040 -8.815 -8.376 1.00 87.31 315 VAL A CA 1
ATOM 2517 C C . VAL A 1 315 ? -40.505 -8.384 -8.499 1.00 87.31 315 VAL A C 1
ATOM 2519 O O . VAL A 1 315 ? -41.256 -8.496 -7.528 1.00 87.31 315 VAL A O 1
ATOM 2522 N N . ARG A 1 316 ? -40.960 -7.963 -9.687 1.00 89.44 316 ARG A N 1
ATOM 2523 C CA . ARG A 1 316 ? -42.368 -7.583 -9.929 1.00 89.44 316 ARG A CA 1
ATOM 2524 C C . ARG A 1 316 ? -43.328 -8.742 -9.659 1.00 89.44 316 ARG A C 1
ATOM 2526 O O . ARG A 1 316 ? -44.322 -8.562 -8.959 1.00 89.44 316 ARG A O 1
ATOM 2533 N N . SER A 1 317 ? -42.991 -9.944 -10.122 1.00 87.94 317 SER A N 1
ATOM 2534 C CA . SER A 1 317 ? -43.774 -11.161 -9.891 1.00 87.94 317 SER A CA 1
ATOM 2535 C C . SER A 1 317 ? -43.900 -11.495 -8.398 1.00 87.94 317 SER A C 1
ATOM 2537 O O . SER A 1 317 ? -44.984 -11.856 -7.925 1.00 87.94 317 SER A O 1
ATOM 2539 N N . GLN A 1 318 ? -42.839 -11.299 -7.603 1.00 85.69 318 GLN A N 1
ATOM 2540 C CA . GLN A 1 318 ? -42.924 -11.454 -6.145 1.00 85.69 318 GLN A CA 1
ATOM 2541 C C . GLN A 1 318 ? -43.909 -10.458 -5.507 1.00 85.69 318 GLN A C 1
ATOM 2543 O O . GLN A 1 318 ? -44.706 -10.858 -4.653 1.00 85.69 318 GLN A O 1
ATOM 2548 N N . PHE A 1 319 ? -43.920 -9.196 -5.950 1.00 84.06 319 PHE A N 1
ATOM 2549 C CA . PHE A 1 319 ? -44.866 -8.181 -5.464 1.00 84.06 319 PHE A CA 1
ATOM 2550 C C . PHE A 1 319 ? -46.322 -8.464 -5.871 1.00 84.06 319 PHE A C 1
ATOM 2552 O O . PHE A 1 319 ? -47.233 -8.315 -5.047 1.00 84.06 319 PHE A O 1
ATOM 2559 N N . ASP A 1 320 ? -46.559 -8.940 -7.093 1.00 80.12 320 ASP A N 1
ATOM 2560 C CA . ASP A 1 320 ? -47.904 -9.308 -7.554 1.00 80.12 320 ASP A CA 1
ATOM 2561 C C . ASP A 1 320 ? -48.447 -10.537 -6.813 1.00 80.12 320 ASP A C 1
ATOM 2563 O O . ASP A 1 320 ? -49.640 -10.620 -6.499 1.00 80.12 320 ASP A O 1
ATOM 2567 N N . THR A 1 321 ? -47.569 -11.474 -6.447 1.00 75.31 321 THR A N 1
ATOM 2568 C CA . THR A 1 321 ? -47.959 -12.648 -5.656 1.00 75.31 321 THR A CA 1
ATOM 2569 C C . THR A 1 321 ? -48.315 -12.266 -4.215 1.00 75.31 321 THR A C 1
ATOM 2571 O O . THR A 1 321 ? -49.255 -12.827 -3.649 1.00 75.31 321 THR A O 1
ATOM 2574 N N . ALA A 1 322 ? -47.630 -11.273 -3.635 1.00 68.19 322 ALA A N 1
ATOM 2575 C CA . ALA A 1 322 ? -47.936 -10.737 -2.306 1.00 68.19 322 ALA A CA 1
ATOM 2576 C C . ALA A 1 322 ? -49.231 -9.899 -2.267 1.00 68.19 322 ALA A C 1
ATOM 2578 O O . ALA A 1 322 ? -49.848 -9.764 -1.210 1.00 68.19 322 ALA A O 1
ATOM 2579 N N . SER A 1 323 ? -49.667 -9.374 -3.415 1.00 68.81 323 SER A N 1
ATOM 2580 C CA . SER A 1 323 ? -50.864 -8.531 -3.543 1.00 68.81 323 SER A CA 1
ATOM 2581 C C . SER A 1 323 ? -52.151 -9.321 -3.791 1.00 68.81 323 SER A C 1
ATOM 2583 O O . SER A 1 323 ? -53.239 -8.738 -3.825 1.00 68.81 323 SER A O 1
ATOM 2585 N N . ARG A 1 324 ? -52.075 -10.652 -3.942 1.00 59.19 324 ARG A N 1
ATOM 2586 C CA . ARG A 1 324 ? -53.287 -11.472 -3.992 1.00 59.19 324 ARG A CA 1
ATOM 2587 C C . ARG A 1 324 ? -53.993 -11.399 -2.635 1.00 59.19 324 ARG A C 1
ATOM 2589 O O . ARG A 1 324 ? -53.401 -11.802 -1.633 1.00 59.19 324 ARG A O 1
ATOM 2596 N N . PRO A 1 325 ? -55.253 -10.927 -2.579 1.00 64.25 325 PRO A N 1
ATOM 2597 C CA . PRO A 1 325 ? -56.017 -10.952 -1.345 1.00 64.25 325 PRO A CA 1
ATOM 2598 C C . PRO A 1 325 ? -56.072 -12.401 -0.875 1.00 64.25 325 PRO A C 1
ATOM 2600 O O . PRO A 1 325 ? -56.493 -13.285 -1.627 1.00 64.25 325 PRO A O 1
ATOM 2603 N N . TYR A 1 326 ? -55.596 -12.643 0.349 1.00 62.53 326 TYR A N 1
ATOM 2604 C CA . TYR A 1 326 ? -55.758 -13.931 1.007 1.00 62.53 326 TYR A CA 1
ATOM 2605 C C . TYR A 1 326 ? -57.208 -14.375 0.798 1.00 62.53 326 TYR A C 1
ATOM 2607 O O . TYR A 1 326 ? -58.108 -13.584 1.105 1.00 62.53 326 TYR A O 1
ATOM 2615 N N . PRO A 1 327 ? -57.464 -15.580 0.250 1.00 58.28 327 PRO A N 1
ATOM 2616 C CA . PRO A 1 327 ? -58.825 -16.070 0.149 1.00 58.28 327 PRO A CA 1
ATOM 2617 C C . PRO A 1 327 ? -59.421 -15.984 1.548 1.00 58.28 327 PRO A C 1
ATOM 2619 O O . PRO A 1 327 ? -58.832 -16.493 2.506 1.00 58.28 327 PRO A O 1
ATOM 2622 N N . THR A 1 328 ? -60.530 -15.252 1.664 1.00 57.69 328 THR A N 1
ATOM 2623 C CA . THR A 1 328 ? -61.314 -15.137 2.890 1.00 57.69 328 THR A CA 1
ATOM 2624 C C . THR A 1 328 ? -61.472 -16.531 3.459 1.00 57.69 328 THR A C 1
ATOM 2626 O O . THR A 1 328 ? -62.088 -17.409 2.860 1.00 57.69 328 THR A O 1
ATOM 2629 N N . ARG A 1 329 ? -60.784 -16.742 4.577 1.00 46.34 329 ARG A N 1
ATOM 2630 C CA . ARG A 1 329 ? -60.703 -18.012 5.270 1.00 46.34 329 ARG A CA 1
ATOM 2631 C C . ARG A 1 329 ? -62.065 -18.242 5.905 1.00 46.34 329 ARG A C 1
ATOM 2633 O O . ARG A 1 329 ? -62.301 -17.772 7.015 1.00 46.34 329 ARG A O 1
ATOM 2640 N N . ASP A 1 330 ? -62.945 -18.936 5.191 1.00 48.91 330 ASP A N 1
ATOM 2641 C CA . ASP A 1 330 ? -64.111 -19.559 5.804 1.00 48.91 330 ASP A CA 1
ATOM 2642 C C . ASP A 1 330 ? -63.593 -20.454 6.925 1.00 48.91 330 ASP A C 1
ATOM 2644 O O . ASP A 1 330 ? -62.784 -21.360 6.714 1.00 48.91 330 ASP A O 1
ATOM 2648 N N . THR A 1 331 ? -63.979 -20.109 8.145 1.00 54.06 331 THR A N 1
ATOM 2649 C CA . THR A 1 331 ? -63.601 -20.775 9.382 1.00 54.06 331 THR A CA 1
ATOM 2650 C C . THR A 1 331 ? -64.143 -22.204 9.390 1.00 54.06 331 THR A C 1
ATOM 2652 O O . THR A 1 331 ? -65.354 -22.389 9.517 1.00 54.06 331 THR A O 1
ATOM 2655 N N . PRO A 1 332 ? -63.297 -23.252 9.346 1.00 48.44 332 PRO A N 1
ATOM 2656 C CA . PRO A 1 332 ? -63.738 -24.579 9.721 1.00 48.44 332 PRO A CA 1
ATOM 2657 C C . PRO A 1 332 ? -63.696 -24.659 11.244 1.00 48.44 332 PRO A C 1
ATOM 2659 O O . PRO A 1 332 ? -62.685 -24.358 11.886 1.00 48.44 332 PRO A O 1
ATOM 2662 N N . SER A 1 333 ? -64.826 -25.057 11.811 1.00 48.56 333 SER A N 1
ATOM 2663 C CA . SER A 1 333 ? -64.980 -25.430 13.208 1.00 48.56 333 SER A CA 1
ATOM 2664 C C . SER A 1 333 ? -63.872 -26.376 13.673 1.00 48.56 333 SER A C 1
ATOM 2666 O O . SER A 1 333 ? -63.494 -27.316 12.974 1.00 48.56 333 SER A O 1
ATOM 2668 N N . SER A 1 334 ? -63.416 -26.129 14.896 1.00 54.25 334 SER A N 1
ATOM 2669 C CA . SER A 1 334 ? -62.510 -26.951 15.689 1.00 54.25 334 SER A CA 1
ATOM 2670 C C . SER A 1 334 ? -62.807 -28.455 15.617 1.00 54.25 334 SER A C 1
ATOM 2672 O O . SER A 1 334 ? -63.864 -28.878 16.083 1.00 54.25 334 SER A O 1
ATOM 2674 N N . ALA A 1 335 ? -61.849 -29.249 15.137 1.00 54.62 335 ALA A N 1
ATOM 2675 C CA . ALA A 1 335 ? -61.541 -30.581 15.667 1.00 54.62 335 ALA A CA 1
ATOM 2676 C C . ALA A 1 335 ? -60.250 -31.142 15.036 1.00 54.62 335 ALA A C 1
ATOM 2678 O O . ALA A 1 335 ? -60.087 -31.144 13.821 1.00 54.62 335 ALA A O 1
ATOM 2679 N N . ASP A 1 336 ? -59.371 -31.644 15.905 1.00 53.97 336 ASP A N 1
ATOM 2680 C CA . ASP A 1 336 ? -58.344 -32.670 15.677 1.00 53.97 336 ASP A CA 1
ATOM 2681 C C . ASP A 1 336 ? -57.159 -32.400 14.733 1.00 53.97 336 ASP A C 1
ATOM 2683 O O . ASP A 1 336 ? -57.059 -32.907 13.617 1.00 53.97 336 ASP A O 1
ATOM 2687 N N . SER A 1 337 ? -56.130 -31.745 15.282 1.00 48.00 337 SER A N 1
ATOM 2688 C CA . SER A 1 337 ? -54.770 -31.709 14.727 1.00 48.00 337 SER A CA 1
ATOM 2689 C C . SER A 1 337 ? -53.763 -32.449 15.624 1.00 48.00 337 SER A C 1
ATOM 2691 O O . SER A 1 337 ? -52.945 -31.832 16.303 1.00 48.00 337 SER A O 1
ATOM 2693 N N . THR A 1 338 ? -53.796 -33.785 15.629 1.00 49.56 338 THR A N 1
ATOM 2694 C CA . THR A 1 338 ? -52.714 -34.627 16.203 1.00 49.56 338 THR A CA 1
ATOM 2695 C C . THR A 1 338 ? -52.310 -35.823 15.326 1.00 49.56 338 THR A C 1
ATOM 2697 O O . THR A 1 338 ? -51.401 -36.570 15.681 1.00 49.56 338 THR A O 1
ATOM 2700 N N . SER A 1 339 ? -52.909 -35.998 14.143 1.00 52.81 339 SER A N 1
ATOM 2701 C CA . SER A 1 339 ? -52.724 -37.203 13.310 1.00 52.81 339 SER A CA 1
ATOM 2702 C C . SER A 1 339 ? -51.719 -37.040 12.153 1.00 52.81 339 SER A C 1
ATOM 2704 O O . SER A 1 339 ? -51.032 -37.992 11.776 1.00 52.81 339 SER A O 1
ATOM 2706 N N . THR A 1 340 ? -51.555 -35.833 11.607 1.00 51.84 340 THR A N 1
ATOM 2707 C CA . THR A 1 340 ? -50.842 -35.632 10.330 1.00 51.84 340 THR A CA 1
ATOM 2708 C C . THR A 1 340 ? -49.313 -35.591 10.463 1.00 51.84 340 THR A C 1
ATOM 2710 O O . THR A 1 340 ? -48.609 -36.021 9.553 1.00 51.84 340 THR A O 1
ATOM 2713 N N . ASN A 1 341 ? -48.781 -35.193 11.626 1.00 50.34 341 ASN A N 1
ATOM 2714 C CA . ASN A 1 341 ? -47.329 -35.128 11.860 1.00 50.34 341 ASN A CA 1
ATOM 2715 C C . ASN A 1 341 ? -46.663 -36.501 12.062 1.00 50.34 341 ASN A C 1
ATOM 2717 O O . ASN A 1 341 ? -45.451 -36.611 11.908 1.00 50.34 341 ASN A O 1
ATOM 2721 N N . ARG A 1 342 ? -47.423 -37.569 12.354 1.00 57.41 342 ARG A N 1
ATOM 2722 C CA . ARG A 1 342 ? -46.857 -38.928 12.466 1.00 57.41 342 ARG A CA 1
ATOM 2723 C C . ARG A 1 342 ? -46.599 -39.584 11.111 1.00 57.41 342 ARG A C 1
ATOM 2725 O O . ARG A 1 342 ? -45.617 -40.300 10.976 1.00 57.41 342 ARG A O 1
ATOM 2732 N N . LYS A 1 343 ? -47.426 -39.303 10.098 1.00 61.28 343 LYS A N 1
ATOM 2733 C CA . LYS A 1 343 ? -47.260 -39.901 8.763 1.00 61.28 343 LYS A CA 1
ATOM 2734 C C . LYS A 1 343 ? -46.030 -39.363 8.030 1.00 61.28 343 LYS A C 1
ATOM 2736 O O . LYS A 1 343 ? -45.304 -40.151 7.441 1.00 61.28 343 LYS A O 1
ATOM 2741 N N . LEU A 1 344 ? -45.751 -38.063 8.146 1.00 59.44 344 LEU A N 1
ATOM 2742 C CA . LEU A 1 344 ? -44.563 -37.448 7.540 1.00 59.44 344 LEU A CA 1
ATOM 2743 C C . LEU A 1 344 ? -43.256 -37.892 8.217 1.00 59.44 344 LEU A C 1
ATOM 2745 O O . LEU A 1 344 ? -42.242 -38.056 7.544 1.00 59.44 344 LEU A O 1
ATOM 2749 N N . LEU A 1 345 ? -43.282 -38.147 9.530 1.00 60.62 345 LEU A N 1
ATOM 2750 C CA . LEU A 1 345 ? -42.117 -38.661 10.254 1.00 60.62 345 LEU A CA 1
ATOM 2751 C C . LEU A 1 345 ? -41.817 -40.127 9.887 1.00 60.62 345 LEU A C 1
ATOM 2753 O O . LEU A 1 345 ? -40.656 -40.486 9.705 1.00 60.62 345 LEU A O 1
ATOM 2757 N N . ASP A 1 346 ? -42.850 -40.958 9.716 1.00 60.91 346 ASP A N 1
ATOM 2758 C CA . ASP A 1 346 ? -42.689 -42.364 9.318 1.00 60.91 346 ASP A CA 1
ATOM 2759 C C . ASP A 1 346 ? -42.235 -42.522 7.856 1.00 60.91 346 ASP A C 1
ATOM 2761 O O . ASP A 1 346 ? -41.467 -43.435 7.547 1.00 60.91 346 ASP A O 1
ATOM 2765 N N . GLU A 1 347 ? -42.648 -41.628 6.952 1.00 65.81 347 GLU A N 1
ATOM 2766 C CA . GLU A 1 347 ? -42.170 -41.615 5.560 1.00 65.81 347 GLU A CA 1
ATOM 2767 C C . GLU A 1 347 ? -40.701 -41.171 5.464 1.00 65.81 347 GLU A C 1
ATOM 2769 O O . GLU A 1 347 ? -39.903 -41.791 4.754 1.00 65.81 347 GLU A O 1
ATOM 2774 N N . PHE A 1 348 ? -40.309 -40.172 6.261 1.00 60.50 348 PHE A N 1
ATOM 2775 C CA . PHE A 1 348 ? -38.926 -39.699 6.343 1.00 60.50 348 PHE A CA 1
ATOM 2776 C C . PHE A 1 348 ? -37.980 -40.763 6.932 1.00 60.50 348 PHE A C 1
ATOM 2778 O O . PHE A 1 348 ? -36.895 -41.011 6.397 1.00 60.50 348 PHE A O 1
ATOM 2785 N N . LEU A 1 349 ? -38.408 -41.465 7.988 1.00 60.62 349 LEU A N 1
ATOM 2786 C CA . LEU A 1 349 ? -37.622 -42.536 8.611 1.00 60.62 349 LEU A CA 1
ATOM 2787 C C . LEU A 1 349 ? -37.518 -43.789 7.724 1.00 60.62 349 LEU A C 1
ATOM 2789 O O . LEU A 1 349 ? -36.467 -44.435 7.701 1.00 60.62 349 LEU A O 1
ATOM 2793 N N . ARG A 1 350 ? -38.548 -44.102 6.923 1.00 54.75 350 ARG A N 1
ATOM 2794 C CA . ARG A 1 350 ? -38.471 -45.173 5.912 1.00 54.75 350 ARG A CA 1
ATOM 2795 C C . ARG A 1 350 ? -37.497 -44.835 4.785 1.00 54.75 350 ARG A C 1
ATOM 2797 O O . ARG A 1 350 ? -36.721 -45.708 4.396 1.00 54.75 350 ARG A O 1
ATOM 2804 N N . SER A 1 351 ? -37.455 -43.582 4.328 1.00 51.53 351 SER A N 1
ATOM 2805 C CA . SER A 1 351 ? -36.519 -43.141 3.283 1.00 51.53 351 SER A CA 1
ATOM 2806 C C . SER A 1 351 ? -35.051 -43.255 3.722 1.00 51.53 351 SER A C 1
ATOM 2808 O O . SER A 1 351 ? -34.209 -43.728 2.956 1.00 51.53 351 SER A O 1
ATOM 2810 N N . MET A 1 352 ? -34.749 -42.915 4.981 1.00 46.94 352 MET A N 1
ATOM 2811 C CA . MET A 1 352 ? -33.397 -42.998 5.560 1.00 46.94 352 MET A CA 1
ATOM 2812 C C . MET A 1 352 ? -32.894 -44.441 5.744 1.00 46.94 352 MET A C 1
ATOM 2814 O O . MET A 1 352 ? -31.695 -44.694 5.645 1.00 46.94 352 MET A O 1
ATOM 2818 N N . SER A 1 353 ? -33.792 -45.410 5.950 1.00 46.09 353 SER A N 1
ATOM 2819 C CA . SER A 1 353 ? -33.416 -46.824 6.111 1.00 46.09 353 SER A CA 1
ATOM 2820 C C . SER A 1 353 ? -32.979 -47.519 4.809 1.00 46.09 353 SER A C 1
ATOM 2822 O O . SER A 1 353 ? -32.306 -48.545 4.865 1.00 46.09 353 SER A O 1
ATOM 2824 N N . SER A 1 354 ? -33.291 -46.946 3.638 1.00 41.16 354 SER A N 1
ATOM 2825 C CA . SER A 1 354 ? -32.933 -47.526 2.330 1.00 41.16 354 SER A CA 1
ATOM 2826 C C . SER A 1 354 ? -31.519 -47.176 1.840 1.00 41.16 354 SER A C 1
ATOM 2828 O O . SER A 1 354 ? -31.025 -47.797 0.902 1.00 41.16 354 SER A O 1
ATOM 2830 N N . LEU A 1 355 ? -30.842 -46.218 2.487 1.00 40.88 355 LEU A N 1
ATOM 2831 C CA . LEU A 1 355 ? -29.528 -45.711 2.064 1.00 40.88 355 LEU A CA 1
ATOM 2832 C C . LEU A 1 355 ? -28.334 -46.372 2.774 1.00 40.88 355 LEU A C 1
ATOM 2834 O O . LEU A 1 355 ? -27.189 -46.133 2.399 1.00 40.88 355 LEU A O 1
ATOM 2838 N N . CYS A 1 356 ? -28.579 -47.254 3.745 1.00 40.41 356 CYS A N 1
ATOM 2839 C CA . CYS A 1 356 ? -27.538 -48.000 4.455 1.00 40.41 356 CYS A CA 1
ATOM 2840 C C . CYS A 1 356 ? -27.680 -49.504 4.199 1.00 40.41 356 CYS A C 1
ATOM 2842 O O . CYS A 1 356 ? -28.093 -50.264 5.071 1.00 40.41 356 CYS A O 1
ATOM 2844 N N . GLY A 1 357 ? -27.324 -49.938 2.990 1.00 32.12 357 GLY A N 1
ATOM 2845 C CA . GLY A 1 357 ? -27.267 -51.351 2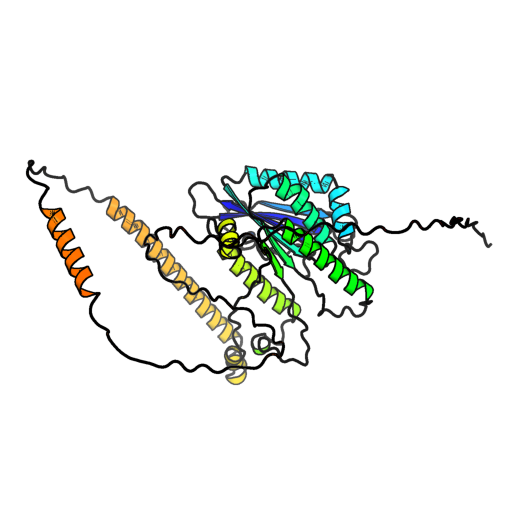.633 1.00 32.12 357 GLY A CA 1
ATOM 2846 C C . GLY A 1 357 ? -26.182 -51.638 1.600 1.00 32.12 357 GLY A C 1
ATOM 2847 O O . GLY A 1 357 ? -26.259 -51.165 0.473 1.00 32.12 357 GLY A O 1
ATOM 2848 N N . ASN A 1 358 ? -25.235 -52.494 1.991 1.00 34.22 358 ASN A N 1
ATOM 2849 C CA . ASN A 1 358 ? -24.281 -53.244 1.162 1.00 34.22 358 ASN A CA 1
ATOM 2850 C C . ASN A 1 358 ? -22.982 -52.545 0.722 1.00 34.22 358 ASN A C 1
ATOM 2852 O O . ASN A 1 358 ? -22.915 -51.912 -0.328 1.00 34.22 358 ASN A O 1
ATOM 2856 N N . ARG A 1 359 ? -21.889 -52.860 1.436 1.00 32.22 359 ARG A N 1
ATOM 2857 C CA . ARG A 1 359 ? -20.699 -53.507 0.841 1.00 32.22 359 ARG A CA 1
ATOM 2858 C C . ARG A 1 359 ? -19.793 -54.089 1.927 1.00 32.22 359 ARG A C 1
ATOM 2860 O O . ARG A 1 359 ? -19.165 -53.367 2.694 1.00 32.22 359 ARG A O 1
ATOM 2867 N N . SER A 1 360 ? -19.754 -55.415 1.971 1.00 33.72 360 SER A N 1
ATOM 2868 C CA . SER A 1 360 ? -18.775 -56.220 2.691 1.00 33.72 360 SER A CA 1
ATOM 2869 C C . SER A 1 360 ? -17.603 -56.601 1.778 1.00 33.72 360 SER A C 1
ATOM 2871 O O . SER A 1 360 ? -17.770 -56.686 0.563 1.00 33.72 360 SER A O 1
ATOM 2873 N N . SER A 1 361 ? -16.485 -56.914 2.443 1.00 35.59 361 SER A N 1
ATOM 2874 C CA . SER A 1 361 ? -15.423 -57.877 2.091 1.00 35.59 361 SER A CA 1
ATOM 2875 C C . SER A 1 361 ? -14.512 -57.611 0.885 1.00 35.59 361 SER A C 1
ATOM 2877 O O . SER A 1 361 ? -14.917 -57.770 -0.259 1.00 35.59 361 SER A O 1
ATOM 2879 N N . ASP A 1 362 ? -13.254 -57.259 1.188 1.00 31.84 362 ASP A N 1
ATOM 2880 C CA . ASP A 1 362 ? -12.006 -58.007 0.886 1.00 31.84 362 ASP A CA 1
ATOM 2881 C C . ASP A 1 362 ? -10.817 -57.026 1.043 1.00 31.84 362 ASP A C 1
ATOM 2883 O O . ASP A 1 362 ? -10.925 -55.860 0.692 1.00 31.84 362 ASP A O 1
ATOM 2887 N N . GLY A 1 363 ? -9.639 -57.313 1.596 1.00 30.11 363 GLY A N 1
ATOM 2888 C CA . GLY A 1 363 ? -8.974 -58.556 1.953 1.00 30.11 363 GLY A CA 1
ATOM 2889 C C . GLY A 1 363 ? -7.460 -58.377 1.724 1.00 30.11 363 GLY A C 1
ATOM 2890 O O . GLY A 1 363 ? -6.990 -58.510 0.605 1.00 30.11 363 GLY A O 1
ATOM 2891 N N . SER A 1 364 ? -6.693 -58.129 2.796 1.00 31.48 364 SER A N 1
ATOM 2892 C CA . SER A 1 364 ? -5.247 -58.426 2.970 1.00 31.48 364 SER A CA 1
ATOM 2893 C C . SER A 1 364 ? -4.163 -57.758 2.081 1.00 31.48 364 SER A C 1
ATOM 2895 O O . SER A 1 364 ? -4.083 -57.989 0.883 1.00 31.48 364 SER A O 1
ATOM 2897 N N . ARG A 1 365 ? -3.185 -57.072 2.703 1.00 27.59 365 ARG A N 1
ATOM 2898 C CA . ARG A 1 365 ? -1.828 -57.599 3.018 1.00 27.59 365 ARG A CA 1
ATOM 2899 C C . ARG A 1 365 ? -0.880 -56.494 3.506 1.00 27.59 365 ARG A C 1
ATOM 2901 O O . ARG A 1 365 ? -0.548 -55.566 2.779 1.00 27.59 365 ARG A O 1
ATOM 2908 N N . CYS A 1 366 ? -0.368 -56.684 4.720 1.00 27.39 366 CYS A N 1
ATOM 2909 C CA . CYS A 1 366 ? 0.835 -56.036 5.232 1.00 27.39 366 CYS A CA 1
ATOM 2910 C C . CYS A 1 366 ? 2.084 -56.594 4.534 1.00 27.39 366 CYS A C 1
ATOM 2912 O O . CYS A 1 366 ? 2.260 -57.811 4.483 1.00 27.39 366 CYS A O 1
ATOM 2914 N N . GLN A 1 367 ? 2.997 -55.717 4.113 1.00 28.53 367 GLN A N 1
ATOM 2915 C CA . GLN A 1 367 ? 4.425 -56.028 4.079 1.00 28.53 367 GLN A CA 1
ATOM 2916 C C . GLN A 1 367 ? 5.225 -54.858 4.647 1.00 28.53 367 GLN A C 1
ATOM 2918 O O . GLN A 1 367 ? 5.186 -53.732 4.160 1.00 28.53 367 GLN A O 1
ATOM 2923 N N . THR A 1 368 ? 5.948 -55.175 5.711 1.00 28.53 368 THR A N 1
ATOM 2924 C CA . THR A 1 368 ? 7.034 -54.415 6.310 1.00 28.53 368 THR A CA 1
ATOM 2925 C C . THR A 1 368 ? 8.267 -54.474 5.408 1.00 28.53 368 THR A C 1
ATOM 2927 O O . THR A 1 368 ? 8.685 -55.552 4.986 1.00 28.53 368 THR A O 1
ATOM 2930 N N . ARG A 1 369 ? 8.916 -53.330 5.168 1.00 25.62 369 ARG A N 1
ATOM 2931 C CA . ARG A 1 369 ? 10.340 -53.309 4.819 1.00 25.62 369 ARG A CA 1
ATOM 2932 C C . ARG A 1 369 ? 11.023 -52.066 5.375 1.00 25.62 369 ARG A C 1
ATOM 2934 O O . ARG A 1 369 ? 10.529 -50.949 5.272 1.00 25.62 369 ARG A O 1
ATOM 2941 N N . THR A 1 370 ? 12.143 -52.334 6.021 1.00 27.67 370 THR A N 1
ATOM 2942 C CA . THR A 1 370 ? 13.014 -51.453 6.786 1.00 27.67 370 THR A CA 1
ATOM 2943 C C . THR A 1 370 ? 14.162 -50.897 5.930 1.00 27.67 370 THR A C 1
ATOM 2945 O O . THR A 1 370 ? 14.628 -51.571 5.016 1.00 27.67 370 THR A O 1
ATOM 2948 N N . LEU A 1 371 ? 14.651 -49.720 6.358 1.00 27.84 371 LEU A N 1
ATOM 2949 C CA . LEU A 1 371 ? 15.971 -49.087 6.140 1.00 27.84 371 LEU A CA 1
ATOM 2950 C C . LEU A 1 371 ? 16.264 -48.398 4.790 1.00 27.84 371 LEU A C 1
ATOM 2952 O O . LEU A 1 371 ? 16.557 -49.057 3.804 1.00 27.84 371 LEU A O 1
ATOM 2956 N N . SER A 1 372 ? 16.330 -47.054 4.801 1.00 25.73 372 SER A N 1
ATOM 2957 C CA . SER A 1 372 ? 17.594 -46.273 4.821 1.00 25.73 372 SER A CA 1
ATOM 2958 C C . SER A 1 372 ? 17.339 -44.766 4.582 1.00 25.73 372 SER A C 1
ATOM 2960 O O . SER A 1 372 ? 16.748 -44.392 3.573 1.00 25.73 372 SER A O 1
ATOM 2962 N N . SER A 1 373 ? 17.804 -43.908 5.495 1.00 29.28 373 SER A N 1
ATOM 2963 C CA . SER A 1 373 ? 17.868 -42.431 5.388 1.00 29.28 373 SER A CA 1
ATOM 2964 C C . SER A 1 373 ? 19.162 -41.967 4.677 1.00 29.28 373 SER A C 1
ATOM 2966 O O . SER A 1 373 ? 20.078 -42.777 4.556 1.00 29.28 373 SER A O 1
ATOM 2968 N N . PRO A 1 374 ? 19.384 -40.657 4.418 1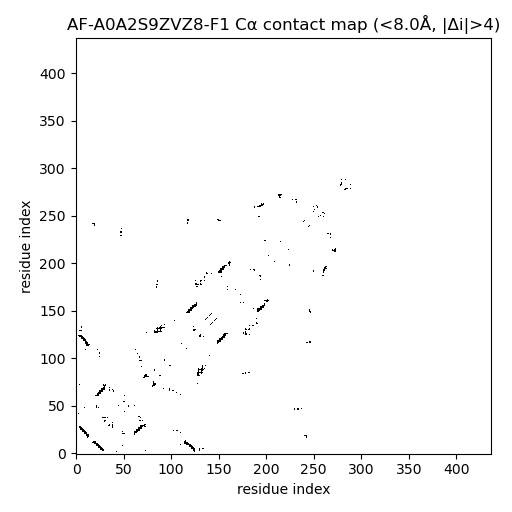.00 42.34 374 PRO A N 1
ATOM 2969 C CA . PRO A 1 374 ? 18.480 -39.649 3.853 1.00 42.34 374 PRO A CA 1
ATOM 2970 C C . PRO A 1 374 ? 19.133 -38.852 2.692 1.00 42.34 374 PRO A C 1
ATOM 2972 O O . PRO A 1 374 ? 20.345 -38.658 2.643 1.00 42.34 374 PRO A O 1
ATOM 2975 N N . ALA A 1 375 ? 18.314 -38.268 1.814 1.00 26.92 375 ALA A N 1
ATOM 2976 C CA . ALA A 1 375 ? 18.710 -37.131 0.981 1.00 26.92 375 ALA A CA 1
ATOM 2977 C C . ALA A 1 375 ? 17.671 -36.017 1.153 1.00 26.92 375 ALA A C 1
ATOM 2979 O O . ALA A 1 375 ? 16.481 -36.223 0.919 1.00 26.92 375 ALA A O 1
ATOM 2980 N N . LEU A 1 376 ? 18.137 -34.853 1.607 1.00 30.25 376 LEU A N 1
ATOM 2981 C CA . LEU A 1 376 ? 17.357 -33.636 1.816 1.00 30.25 376 LEU A CA 1
ATOM 2982 C C . LEU A 1 376 ? 16.653 -33.218 0.516 1.00 30.25 376 LEU A C 1
ATOM 2984 O O . LEU A 1 376 ? 17.280 -32.708 -0.411 1.00 30.25 376 LEU A O 1
ATOM 2988 N N . ARG A 1 377 ? 15.333 -33.402 0.468 1.00 27.14 377 ARG A N 1
ATOM 2989 C CA . ARG A 1 377 ? 14.435 -32.700 -0.451 1.00 27.14 377 ARG A CA 1
ATOM 2990 C C . ARG A 1 377 ? 13.426 -31.929 0.390 1.00 27.14 377 ARG A C 1
ATOM 2992 O O . ARG A 1 377 ? 12.726 -32.515 1.209 1.00 27.14 377 ARG A O 1
ATOM 2999 N N . TYR A 1 378 ? 13.387 -30.615 0.189 1.00 30.97 378 TYR A N 1
ATOM 3000 C CA . TYR A 1 378 ? 12.322 -29.751 0.690 1.00 30.97 378 TYR A CA 1
ATOM 3001 C C . TYR A 1 378 ? 10.973 -30.245 0.145 1.00 30.97 378 TYR A C 1
ATOM 3003 O O . TYR A 1 378 ? 10.896 -30.529 -1.055 1.00 30.97 378 TYR A O 1
ATOM 3011 N N . PRO A 1 379 ? 9.913 -30.352 0.964 1.00 29.48 379 PRO A N 1
ATOM 3012 C CA . PRO A 1 379 ? 8.594 -30.624 0.432 1.00 29.48 379 PRO A CA 1
ATOM 3013 C C . PRO A 1 379 ? 8.068 -29.374 -0.278 1.00 29.48 379 PRO A C 1
ATOM 3015 O O . PRO A 1 379 ? 8.074 -28.266 0.256 1.00 29.48 379 PRO A O 1
ATOM 3018 N N . SER A 1 380 ? 7.625 -29.599 -1.509 1.00 27.72 380 SER A N 1
ATOM 3019 C CA . SER A 1 380 ? 6.717 -28.751 -2.269 1.00 27.72 380 SER A CA 1
ATOM 3020 C C . SER A 1 380 ? 5.538 -28.309 -1.403 1.00 27.72 380 SER A C 1
ATOM 3022 O O . SER A 1 380 ? 4.901 -29.137 -0.749 1.00 27.72 380 SER A O 1
ATOM 3024 N N . SER A 1 381 ? 5.254 -27.010 -1.429 1.00 27.94 381 SER A N 1
ATOM 3025 C CA . SER A 1 381 ? 4.072 -26.393 -0.838 1.00 27.94 381 SER A CA 1
ATOM 3026 C C . SER A 1 381 ? 2.803 -27.125 -1.276 1.00 27.94 381 SER A C 1
ATOM 3028 O O . SER A 1 381 ? 2.568 -27.346 -2.464 1.00 27.94 381 SER A O 1
ATOM 3030 N N . ALA A 1 382 ? 1.984 -27.511 -0.298 1.00 23.67 382 ALA A N 1
ATOM 3031 C CA . ALA A 1 382 ? 0.640 -28.002 -0.542 1.00 23.67 382 ALA A CA 1
ATOM 3032 C C . ALA A 1 382 ? -0.205 -26.837 -1.077 1.00 23.67 382 ALA A C 1
ATOM 3034 O O . ALA A 1 382 ? -0.480 -25.878 -0.360 1.00 23.67 382 ALA A O 1
ATOM 3035 N N . VAL A 1 383 ? -0.575 -26.907 -2.354 1.00 28.30 383 VAL A N 1
ATOM 3036 C CA . VAL A 1 383 ? -1.547 -26.003 -2.969 1.00 28.30 383 VAL A CA 1
ATOM 3037 C C . VAL A 1 383 ? -2.930 -26.491 -2.550 1.00 28.30 383 VAL A C 1
ATOM 3039 O O . VAL A 1 383 ? -3.362 -27.566 -2.962 1.00 28.30 383 VAL A O 1
ATOM 3042 N N . CYS A 1 384 ? -3.609 -25.725 -1.700 1.00 23.94 384 CYS A N 1
ATOM 3043 C CA . CYS A 1 384 ? -5.005 -25.968 -1.363 1.00 23.94 384 CYS A CA 1
ATOM 3044 C C . CYS A 1 384 ? -5.869 -25.220 -2.387 1.00 23.94 384 CYS A C 1
ATOM 3046 O O . CYS A 1 384 ? -6.087 -24.019 -2.266 1.00 23.94 384 CYS A O 1
ATOM 3048 N N . THR A 1 385 ? -6.309 -25.903 -3.443 1.00 26.95 385 THR A N 1
ATOM 3049 C CA . THR A 1 385 ? -7.326 -25.372 -4.360 1.00 26.95 385 THR A CA 1
ATOM 3050 C C . THR A 1 385 ? -8.703 -25.553 -3.731 1.00 26.95 385 THR A C 1
ATOM 3052 O O . THR A 1 385 ? -9.185 -26.684 -3.629 1.00 26.95 385 THR A O 1
ATOM 3055 N N . LEU A 1 386 ? -9.345 -24.459 -3.328 1.00 28.89 386 LEU A N 1
ATOM 3056 C CA . LEU A 1 386 ? -10.762 -24.461 -2.971 1.00 28.89 386 LEU A CA 1
ATOM 3057 C C . LEU A 1 386 ? -11.591 -24.558 -4.262 1.00 28.89 386 LEU A C 1
ATOM 3059 O O . LEU A 1 386 ? -11.499 -23.705 -5.139 1.00 28.89 386 LEU A O 1
ATOM 3063 N N . ARG A 1 387 ? -12.379 -25.631 -4.395 1.00 23.42 387 ARG A N 1
ATOM 3064 C CA . ARG A 1 387 ? -13.504 -25.701 -5.340 1.00 23.42 387 ARG A CA 1
ATOM 3065 C C . ARG A 1 387 ? -14.757 -25.188 -4.625 1.00 23.42 387 ARG A C 1
ATOM 3067 O O . ARG A 1 387 ? -14.943 -25.559 -3.465 1.00 23.42 387 ARG A O 1
ATOM 3074 N N . PRO A 1 388 ? -15.646 -24.433 -5.291 1.00 27.50 388 PRO A N 1
ATOM 3075 C CA . PRO A 1 388 ? -16.924 -24.073 -4.699 1.00 27.50 388 PRO A CA 1
ATOM 3076 C C . PRO A 1 388 ? -17.793 -25.334 -4.613 1.00 27.50 388 PRO A C 1
ATOM 3078 O O . PRO A 1 388 ? -18.131 -25.946 -5.627 1.00 27.50 388 PRO A O 1
ATOM 3081 N N . ALA A 1 389 ? -18.109 -25.757 -3.390 1.00 27.89 389 ALA A N 1
ATOM 3082 C CA . ALA A 1 389 ? -19.115 -26.776 -3.126 1.00 27.89 389 ALA A CA 1
ATOM 3083 C C . ALA A 1 389 ? -20.419 -26.079 -2.727 1.00 27.89 389 ALA A C 1
ATOM 3085 O O . ALA A 1 389 ? -20.455 -25.263 -1.808 1.00 27.89 389 ALA A O 1
ATOM 3086 N N . SER A 1 390 ? -21.479 -26.414 -3.453 1.00 30.02 390 SER A N 1
ATOM 3087 C CA . SER A 1 390 ? -22.861 -26.015 -3.209 1.00 30.02 390 SER A CA 1
ATOM 3088 C C . SER A 1 390 ? -23.300 -26.288 -1.766 1.00 30.02 390 SER A C 1
ATOM 3090 O O . SER A 1 390 ? -23.032 -27.356 -1.214 1.00 30.02 390 SER A O 1
ATOM 3092 N N . ARG A 1 391 ? -24.024 -25.319 -1.197 1.00 36.16 391 ARG A N 1
ATOM 3093 C CA . ARG A 1 391 ? -24.635 -25.330 0.139 1.00 36.16 391 ARG A CA 1
ATOM 3094 C C . ARG A 1 391 ? -25.412 -26.626 0.429 1.00 36.16 391 ARG A C 1
ATOM 3096 O O . ARG A 1 391 ? -26.364 -26.945 -0.274 1.00 36.16 391 ARG A O 1
ATOM 3103 N N . SER A 1 392 ? -25.109 -27.269 1.557 1.00 27.44 392 SER A N 1
ATOM 3104 C CA . SER A 1 392 ? -26.122 -27.929 2.394 1.00 27.44 392 SER A CA 1
ATOM 3105 C C . SER A 1 392 ? -25.670 -27.901 3.853 1.00 27.44 392 SER A C 1
ATOM 3107 O O . SER A 1 392 ? -24.609 -28.422 4.197 1.00 27.44 392 SER A O 1
ATOM 3109 N N . SER A 1 393 ? -26.467 -27.260 4.699 1.00 37.22 393 SER A N 1
ATOM 3110 C CA . SER A 1 393 ? -26.263 -27.131 6.135 1.00 37.22 393 SER A CA 1
ATOM 3111 C C . SER A 1 393 ? -26.528 -28.455 6.853 1.00 37.22 393 SER A C 1
ATOM 3113 O O . SER A 1 393 ? -27.617 -29.018 6.775 1.00 37.22 393 SER A O 1
ATOM 3115 N N . SER A 1 394 ? -25.556 -28.930 7.630 1.00 30.86 394 SER A N 1
ATOM 3116 C CA . SER A 1 394 ? -25.821 -29.892 8.700 1.00 30.86 394 SER A CA 1
ATOM 3117 C C . SER A 1 394 ? -24.784 -29.766 9.813 1.00 30.86 394 SER A C 1
ATOM 3119 O O . SER A 1 394 ? -23.581 -29.864 9.576 1.00 30.86 394 SER A O 1
ATOM 3121 N N . HIS A 1 395 ? -25.305 -29.542 11.021 1.00 36.59 395 HIS A N 1
ATOM 3122 C CA . HIS A 1 395 ? -24.637 -29.515 12.319 1.00 36.59 395 HIS A CA 1
ATOM 3123 C C . HIS A 1 395 ? -23.514 -30.554 12.477 1.00 36.59 395 HIS A C 1
ATOM 3125 O O . HIS A 1 395 ? -23.729 -31.740 12.235 1.00 36.59 395 HIS A O 1
ATOM 3131 N N . GLN A 1 396 ? -22.362 -30.134 13.014 1.00 32.16 396 GLN A N 1
ATOM 3132 C CA . GLN A 1 396 ? -21.368 -31.051 13.576 1.00 32.16 396 GLN A CA 1
ATOM 3133 C C . GLN A 1 396 ? -21.155 -30.803 15.071 1.00 32.16 396 GLN A C 1
ATOM 3135 O O . GLN A 1 396 ? -20.895 -29.691 15.529 1.00 32.16 396 GLN A O 1
ATOM 3140 N N . HIS A 1 397 ? -21.304 -31.895 15.818 1.00 28.95 397 HIS A N 1
ATOM 3141 C CA . HIS A 1 397 ? -21.081 -32.020 17.248 1.00 28.95 397 HIS A CA 1
ATOM 3142 C C . HIS A 1 397 ? -19.587 -31.947 17.604 1.00 28.95 397 HIS A C 1
ATOM 3144 O O . HIS A 1 397 ? -18.738 -32.557 16.958 1.00 28.95 397 HIS A O 1
ATOM 3150 N N . LEU A 1 398 ? -19.300 -31.241 18.700 1.00 31.80 398 LEU A N 1
ATOM 3151 C CA . LEU A 1 398 ? -18.006 -31.146 19.377 1.00 31.80 398 LEU A CA 1
ATOM 3152 C C . LEU A 1 398 ? -17.467 -32.521 19.819 1.00 31.80 398 LEU A C 1
ATOM 3154 O O . LEU A 1 398 ? -18.011 -33.136 20.736 1.00 31.80 398 LEU A O 1
ATOM 3158 N N . CYS A 1 399 ? -16.323 -32.936 19.271 1.00 26.89 399 CYS A N 1
ATOM 3159 C CA . CYS A 1 399 ? -15.467 -33.957 19.879 1.00 26.89 399 CYS A CA 1
ATOM 3160 C C . CYS A 1 399 ? -14.491 -33.293 20.863 1.00 26.89 399 CYS A C 1
ATOM 3162 O O . CYS A 1 399 ? -13.479 -32.710 20.475 1.00 26.89 399 CYS A O 1
ATOM 3164 N N . ARG A 1 400 ? -14.804 -33.384 22.162 1.00 33.62 400 ARG A N 1
ATOM 3165 C CA . ARG A 1 400 ? -13.864 -33.130 23.264 1.00 33.62 400 ARG A CA 1
ATOM 3166 C C . ARG A 1 400 ? -12.965 -34.356 23.465 1.00 33.62 400 ARG A C 1
ATOM 3168 O O . ARG A 1 400 ? -13.469 -35.473 23.456 1.00 33.62 400 ARG A O 1
ATOM 3175 N N . ASN A 1 401 ? -11.690 -34.092 23.771 1.00 34.22 401 ASN A N 1
ATOM 3176 C CA . ASN A 1 401 ? -10.658 -34.974 24.353 1.00 34.22 401 ASN A CA 1
ATOM 3177 C C . ASN A 1 401 ? -9.522 -35.405 23.416 1.00 34.22 401 ASN A C 1
ATOM 3179 O O . ASN A 1 401 ? -9.493 -36.537 22.957 1.00 34.22 401 ASN A O 1
ATOM 3183 N N . CYS A 1 402 ? -8.508 -34.542 23.299 1.00 28.89 402 CYS A N 1
ATOM 3184 C CA . CYS A 1 402 ? -7.106 -34.941 23.145 1.00 28.89 402 CYS A CA 1
ATOM 3185 C C . CYS A 1 402 ? -6.231 -33.913 23.888 1.00 28.89 402 CYS A C 1
ATOM 3187 O O . CYS A 1 402 ? -6.052 -32.794 23.414 1.00 28.89 402 CYS A O 1
ATOM 3189 N N . ARG A 1 403 ? -5.716 -34.263 25.076 1.00 31.94 403 ARG A N 1
ATOM 3190 C CA . ARG A 1 403 ? -4.645 -33.507 25.754 1.00 31.94 403 ARG A CA 1
ATOM 3191 C C . ARG A 1 403 ? -3.286 -34.031 25.266 1.00 31.94 403 ARG A C 1
ATOM 3193 O O . ARG A 1 403 ? -3.076 -35.239 25.364 1.00 31.94 403 ARG A O 1
ATOM 3200 N N . PRO A 1 404 ? -2.356 -33.181 24.799 1.00 35.41 404 PRO A N 1
ATOM 3201 C CA . PRO A 1 404 ? -0.967 -33.579 24.590 1.00 35.41 404 PRO A CA 1
ATOM 3202 C C . PRO A 1 404 ? -0.151 -33.490 25.900 1.00 35.41 404 PRO A C 1
ATOM 3204 O O . PRO A 1 404 ? -0.563 -32.796 26.836 1.00 35.41 404 PRO A O 1
ATOM 3207 N N . PRO A 1 405 ? 0.988 -34.203 26.000 1.00 35.19 405 PRO A N 1
ATOM 3208 C CA . PRO A 1 405 ? 1.786 -34.277 27.219 1.00 35.19 405 PRO A CA 1
ATOM 3209 C C . PRO A 1 405 ? 2.606 -32.999 27.451 1.00 35.19 405 PRO A C 1
ATOM 3211 O O . PRO A 1 405 ? 3.133 -32.395 26.519 1.00 35.19 405 PRO A O 1
ATOM 3214 N N . LEU A 1 406 ? 2.720 -32.618 28.725 1.00 36.81 406 LEU A N 1
ATOM 3215 C CA . LEU A 1 406 ? 3.537 -31.509 29.216 1.00 36.81 406 LEU A CA 1
ATOM 3216 C C . LEU A 1 406 ? 5.030 -31.848 29.085 1.00 36.81 406 LEU A C 1
ATOM 3218 O O . LEU A 1 406 ? 5.483 -32.867 29.605 1.00 36.81 406 LEU A O 1
ATOM 3222 N N . LEU A 1 407 ? 5.790 -30.976 28.422 1.00 45.91 407 LEU A N 1
ATOM 3223 C CA . LEU A 1 407 ? 7.254 -30.986 28.439 1.00 45.91 407 LEU A CA 1
ATOM 3224 C C . LEU A 1 407 ? 7.774 -30.158 29.631 1.00 45.91 407 LEU A C 1
ATOM 3226 O O . LEU A 1 407 ? 7.156 -29.149 29.978 1.00 45.91 407 LEU A O 1
ATOM 3230 N N . PRO A 1 408 ? 8.896 -30.554 30.261 1.00 49.75 408 PRO A N 1
ATOM 3231 C CA . PRO A 1 408 ? 9.493 -29.803 31.360 1.00 49.75 408 PRO A CA 1
ATOM 3232 C C . PRO A 1 408 ? 10.240 -28.550 30.858 1.00 49.75 408 PRO A C 1
ATOM 3234 O O . PRO A 1 408 ? 10.722 -28.536 29.721 1.00 49.75 408 PRO A O 1
ATOM 3237 N N . PRO A 1 409 ? 10.371 -27.501 31.693 1.00 47.50 409 PRO A N 1
ATOM 3238 C CA . PRO A 1 409 ? 11.078 -26.278 31.324 1.00 47.50 409 PRO A CA 1
ATOM 3239 C C . PRO A 1 409 ? 12.605 -26.486 31.287 1.00 47.50 409 PRO A C 1
ATOM 3241 O O . PRO A 1 409 ? 13.132 -27.305 32.046 1.00 47.50 409 PRO A O 1
ATOM 3244 N N . PRO A 1 410 ? 13.345 -25.736 30.447 1.00 44.50 410 PRO A N 1
ATOM 3245 C CA . PRO A 1 410 ? 14.797 -25.817 30.405 1.00 44.50 410 PRO A CA 1
ATOM 3246 C C . PRO A 1 410 ? 15.431 -25.146 31.630 1.00 44.50 410 PRO A C 1
ATOM 3248 O O . PRO A 1 410 ? 15.091 -24.030 32.020 1.00 44.50 410 PRO A O 1
ATOM 3251 N N . SER A 1 411 ? 16.393 -25.856 32.214 1.00 38.84 411 SER A N 1
ATOM 3252 C CA . SER A 1 411 ? 17.257 -25.422 33.305 1.00 38.84 411 SER A CA 1
ATOM 3253 C C . SER A 1 411 ? 18.152 -24.251 32.897 1.00 38.84 411 SER A C 1
ATOM 3255 O O . SER A 1 411 ? 18.871 -24.315 31.900 1.00 38.84 411 SER A O 1
ATOM 3257 N N . SER A 1 412 ? 18.157 -23.213 33.727 1.00 38.97 412 SER A N 1
ATOM 3258 C CA . SER A 1 412 ? 19.079 -22.083 33.696 1.00 38.97 412 SER A CA 1
ATOM 3259 C C . SER A 1 412 ? 20.527 -22.519 33.951 1.00 38.97 412 SER A C 1
ATOM 3261 O O . SER A 1 412 ? 20.835 -23.026 35.030 1.00 38.97 412 SER A O 1
ATOM 3263 N N . SER A 1 413 ? 21.435 -22.240 33.017 1.00 37.78 413 SER A N 1
ATOM 3264 C CA . SER A 1 413 ? 22.880 -22.255 33.269 1.00 37.78 413 SER A CA 1
ATOM 3265 C C . SER A 1 413 ? 23.467 -20.875 32.981 1.00 37.78 413 SER A C 1
ATOM 3267 O O . SER A 1 413 ? 23.624 -20.468 31.829 1.00 37.78 413 SER A O 1
ATOM 3269 N N . ALA A 1 414 ? 23.772 -20.157 34.061 1.00 37.38 414 ALA A N 1
ATOM 3270 C CA . ALA A 1 414 ? 24.516 -18.910 34.058 1.00 37.38 414 ALA A CA 1
ATOM 3271 C C . ALA A 1 414 ? 25.939 -19.150 33.533 1.00 37.38 414 ALA A C 1
ATOM 3273 O O . ALA A 1 414 ? 26.671 -19.979 34.072 1.00 37.38 414 ALA A O 1
ATOM 3274 N N . THR A 1 415 ? 26.331 -18.417 32.490 1.00 38.91 415 THR A N 1
ATOM 3275 C CA . THR A 1 415 ? 27.719 -18.373 32.016 1.00 38.91 415 THR A CA 1
ATOM 3276 C C . THR A 1 415 ? 28.320 -17.025 32.386 1.00 38.91 415 THR A C 1
ATOM 3278 O O . THR A 1 415 ? 27.923 -15.979 31.879 1.00 38.91 415 THR A O 1
ATOM 3281 N N . THR A 1 416 ? 29.269 -17.075 33.311 1.00 37.19 416 THR A N 1
ATOM 3282 C CA . THR A 1 416 ? 30.094 -15.968 33.793 1.00 37.19 416 THR A CA 1
ATOM 3283 C C . THR A 1 416 ? 31.034 -15.491 32.680 1.00 37.19 416 THR A C 1
ATOM 3285 O O . THR A 1 416 ? 31.863 -16.264 32.204 1.00 37.19 416 THR A O 1
ATOM 3288 N N . LEU A 1 417 ? 30.941 -14.221 32.275 1.00 41.66 417 LEU A N 1
ATOM 3289 C CA . LEU A 1 417 ? 31.905 -13.576 31.372 1.00 41.66 417 LEU A CA 1
ATOM 3290 C C . LEU A 1 417 ? 32.945 -12.764 32.168 1.00 41.66 417 LEU A C 1
ATOM 3292 O O . LEU A 1 417 ? 32.584 -12.109 33.150 1.00 41.66 417 LEU A O 1
ATOM 3296 N N . PRO A 1 418 ? 34.229 -12.759 31.759 1.00 46.47 418 PRO A N 1
ATOM 3297 C CA . PRO A 1 418 ? 35.269 -12.011 32.447 1.00 46.47 418 PRO A CA 1
ATOM 3298 C C . PRO A 1 418 ? 35.298 -10.534 32.023 1.00 46.47 418 PRO A C 1
ATOM 3300 O O . PRO A 1 418 ? 35.243 -10.188 30.843 1.00 46.47 418 PRO A O 1
ATOM 3303 N N . ARG A 1 419 ? 35.465 -9.665 33.027 1.00 37.09 419 ARG A N 1
ATOM 3304 C CA . ARG A 1 419 ? 35.831 -8.245 32.911 1.00 37.09 419 ARG A CA 1
ATOM 3305 C C . ARG A 1 419 ? 37.074 -8.073 32.024 1.00 37.09 419 ARG A C 1
ATOM 3307 O O . ARG A 1 419 ? 38.141 -8.583 32.361 1.00 37.09 419 ARG A O 1
ATOM 3314 N N . ARG A 1 420 ? 36.971 -7.260 30.969 1.00 38.56 420 ARG A N 1
ATOM 3315 C CA . ARG A 1 420 ? 38.122 -6.633 30.303 1.00 38.56 420 ARG A CA 1
ATOM 3316 C C . ARG A 1 420 ? 37.994 -5.114 30.361 1.00 38.56 420 ARG A C 1
ATOM 3318 O O . ARG A 1 420 ? 37.072 -4.524 29.814 1.00 38.56 420 ARG A O 1
ATOM 3325 N N . SER A 1 421 ? 38.942 -4.520 31.069 1.00 41.59 421 SER A N 1
ATOM 3326 C CA . SER A 1 421 ? 39.269 -3.101 31.142 1.00 41.59 421 SER A CA 1
ATOM 3327 C C . SER A 1 421 ? 40.051 -2.654 29.903 1.00 41.59 421 SER A C 1
ATOM 3329 O O . SER A 1 421 ? 40.997 -3.340 29.515 1.00 41.59 421 SER A O 1
ATOM 3331 N N . GLY A 1 422 ? 39.718 -1.488 29.343 1.00 35.81 422 GLY A N 1
ATOM 3332 C CA . GLY A 1 422 ? 40.564 -0.784 28.371 1.00 35.81 422 GLY A CA 1
ATOM 3333 C C . GLY A 1 422 ? 39.778 0.005 27.324 1.00 35.81 422 GLY A C 1
ATOM 3334 O O . GLY A 1 422 ? 39.535 -0.501 26.235 1.00 35.81 422 GLY A O 1
ATOM 3335 N N . LEU A 1 423 ? 39.407 1.247 27.645 1.00 43.78 423 LEU A N 1
ATOM 3336 C CA . LEU A 1 423 ? 38.948 2.250 26.676 1.00 43.78 423 LEU A CA 1
ATOM 3337 C C . LEU A 1 423 ? 40.151 3.102 26.233 1.00 43.78 423 LEU A C 1
ATOM 3339 O O . LEU A 1 423 ? 40.822 3.655 27.106 1.00 43.78 423 LEU A O 1
ATOM 3343 N N . PRO A 1 424 ? 40.413 3.278 24.927 1.00 45.16 424 PRO A N 1
ATOM 3344 C CA . PRO A 1 424 ? 41.240 4.369 24.438 1.00 45.16 424 PRO A CA 1
ATOM 3345 C C . PRO A 1 424 ? 40.378 5.606 24.147 1.00 45.16 424 PRO A C 1
ATOM 3347 O O . PRO A 1 424 ? 39.362 5.533 23.454 1.00 45.16 424 PRO A O 1
ATOM 3350 N N . GLN A 1 425 ? 40.813 6.749 24.680 1.00 38.91 425 GLN A N 1
ATOM 3351 C CA . GLN A 1 425 ? 40.298 8.079 24.360 1.00 38.91 425 GLN A CA 1
ATOM 3352 C C . GLN A 1 425 ? 40.508 8.385 22.871 1.00 38.91 425 GLN A C 1
ATOM 3354 O O . GLN A 1 425 ? 41.630 8.323 22.373 1.00 38.91 425 GLN A O 1
ATOM 3359 N N . TRP A 1 426 ? 39.430 8.750 22.179 1.00 40.38 426 TRP A N 1
ATOM 3360 C CA . TRP A 1 426 ? 39.487 9.357 20.853 1.00 40.38 426 TRP A CA 1
ATOM 3361 C C . TRP A 1 426 ? 39.567 10.875 21.010 1.00 40.38 426 TRP A C 1
ATOM 3363 O O . TRP A 1 426 ? 38.655 11.502 21.547 1.00 40.38 426 TRP A O 1
ATOM 3373 N N . THR A 1 427 ? 40.673 11.460 20.561 1.00 43.59 427 THR A N 1
ATOM 3374 C CA . THR A 1 427 ? 40.853 12.905 20.423 1.00 43.59 427 THR A CA 1
ATOM 3375 C C . THR A 1 427 ? 40.371 13.355 19.044 1.00 43.59 427 THR A C 1
ATOM 3377 O O . THR A 1 427 ? 40.758 12.807 18.013 1.00 43.59 427 THR A O 1
ATOM 3380 N N . SER A 1 428 ? 39.500 14.361 19.027 1.00 38.34 428 SER A N 1
ATOM 3381 C CA . SER A 1 428 ? 38.966 15.001 17.822 1.00 38.34 428 SER A CA 1
ATOM 3382 C C . SER A 1 428 ? 40.041 15.829 17.102 1.00 38.34 428 SER A C 1
ATOM 3384 O O . SER A 1 428 ? 40.752 16.583 17.773 1.00 38.34 428 SER A O 1
ATOM 3386 N N . PRO A 1 429 ? 40.149 15.795 15.760 1.00 46.00 429 PRO A N 1
ATOM 3387 C CA . PRO A 1 429 ? 40.984 16.743 15.038 1.00 46.00 429 PRO A CA 1
ATOM 3388 C C . PRO A 1 429 ? 40.203 18.026 14.728 1.00 46.00 429 PRO A C 1
ATOM 3390 O O . PRO A 1 429 ? 39.108 18.002 14.167 1.00 46.00 429 PRO A O 1
ATOM 3393 N N . SER A 1 430 ? 40.797 19.160 15.099 1.00 38.66 430 SER A N 1
ATOM 3394 C CA . SER A 1 430 ? 40.335 20.501 14.759 1.00 38.66 430 SER A CA 1
ATOM 3395 C C . SER A 1 430 ? 40.717 20.850 13.317 1.00 38.66 430 SER A C 1
ATOM 3397 O O . SER A 1 430 ? 41.883 20.800 12.926 1.00 38.66 430 SER A O 1
ATOM 3399 N N . SER A 1 431 ? 39.732 21.224 12.506 1.00 45.84 431 SER A N 1
ATOM 3400 C CA . SER A 1 431 ? 39.942 21.765 11.163 1.00 45.84 431 SER A CA 1
ATOM 3401 C C . SER A 1 431 ? 40.011 23.294 11.221 1.00 45.84 431 SER A C 1
ATOM 3403 O O . SER A 1 431 ? 39.021 23.953 11.538 1.00 45.84 431 SER A O 1
ATOM 3405 N N . ARG A 1 432 ? 41.180 23.863 10.902 1.00 42.16 432 ARG A N 1
ATOM 3406 C CA . ARG A 1 432 ? 41.345 25.287 10.556 1.00 42.16 432 ARG A CA 1
ATOM 3407 C C . ARG A 1 432 ? 41.080 25.494 9.056 1.00 42.16 432 ARG A C 1
ATOM 3409 O O . ARG A 1 432 ? 41.476 24.632 8.273 1.00 42.16 432 ARG A O 1
ATOM 3416 N N . PRO A 1 433 ? 40.501 26.631 8.630 1.00 54.75 433 PRO A N 1
ATOM 3417 C CA . PRO A 1 433 ? 40.368 26.964 7.217 1.00 54.75 433 PRO A CA 1
ATOM 3418 C C . PRO A 1 433 ? 41.660 27.592 6.674 1.00 54.75 433 PRO A C 1
ATOM 3420 O O . PRO A 1 433 ? 42.260 28.464 7.304 1.00 54.75 433 PRO A O 1
ATOM 3423 N N . VAL A 1 434 ? 42.070 27.159 5.481 1.00 53.84 434 VAL A N 1
ATOM 3424 C CA . VAL A 1 434 ? 43.112 27.805 4.673 1.00 53.84 434 VAL A CA 1
ATOM 3425 C C . VAL A 1 434 ? 42.411 28.670 3.630 1.00 53.84 434 VAL A C 1
ATOM 3427 O O . VAL A 1 434 ? 41.746 28.148 2.740 1.00 53.84 434 VAL A O 1
ATOM 3430 N N . TYR A 1 435 ? 42.571 29.987 3.740 1.00 46.53 435 TYR A N 1
ATOM 3431 C CA . TYR A 1 435 ? 42.338 30.914 2.635 1.00 46.53 435 TYR A CA 1
ATOM 3432 C C . TYR A 1 435 ? 43.494 30.783 1.635 1.00 46.53 435 TYR A C 1
ATOM 3434 O O . TYR A 1 435 ? 44.661 30.817 2.031 1.00 46.53 435 TYR A O 1
ATOM 3442 N N . ARG A 1 436 ? 43.180 30.677 0.342 1.00 47.09 436 ARG A N 1
ATOM 3443 C CA . ARG A 1 436 ? 44.106 31.052 -0.729 1.00 47.09 436 ARG A CA 1
ATOM 3444 C C . ARG A 1 436 ? 43.462 32.132 -1.589 1.00 47.09 436 ARG A C 1
ATOM 3446 O O . ARG A 1 436 ? 42.308 32.003 -1.987 1.00 47.09 436 ARG A O 1
ATOM 3453 N N . SER A 1 437 ? 44.261 33.177 -1.762 1.00 59.72 437 SER A N 1
ATOM 3454 C CA . SER A 1 437 ? 44.188 34.292 -2.705 1.00 59.72 437 SER A CA 1
ATOM 3455 C C . SER A 1 437 ? 44.179 33.850 -4.158 1.00 59.72 437 SER A C 1
ATOM 3457 O O . SER A 1 437 ? 44.922 32.876 -4.437 1.00 59.72 437 SER A O 1
#

Foldseek 3Di:
DPFQKKKKWWWFDDPPDQAIDIAIEIEGAQAVVHDQVRVVVPDPDDLQHPVPPPPPPPPPPHHYHYHHQPDEHDAPPPDPHHQAALVSLQCSCVVPPVRVVVRLVSVVVVVVPGPGTQAMEIEHAQQGNVLNVVLCCLPVRCCVVPVPHAYEYEHELPCLAADPPVPDDVVSSVRSVVSNVVSQVSCFVRHLAYEYDYQDHYPPVPDPPVCCQLDDPPDDPVVVSVVVVSVQSNVVSVQCSRPNNSVVVSCVVCVVVPTRYDYGDDDDPRPGCVVVVCCPPVVDDPVNVVVVVVVVVVVVVVVVVVVVVVVVVVVVVVVVVVPPPDPPDPDDDDDDDDPPVVVVVVVVVVVVVVVPDDDDDDDDDDDDDDDDDDDDDDDDDDDDDDDDDDDDDDDDDDDDDDDDDDDDDDDDDDDDDDDDDDDDDDDDDDDDDDDDD